Protein AF-0000000084733503 (afdb_homodimer)

Sequence (670 aa):
MTSIPESALARPVFLVAVDYAVGGRTVTNDELARTTKIPAASILALTGVRRRSYAPFEETEDLAFRATEHLLSRLPPDTGPPGMLLLATTTPASHIPATAMRLHRRLYPAGGGPPALDIGGSCAAFMTGLVAARSLVGSGAVDSLLLVNAEKKTRHLCPVHAPETALLFGDGASAAWICARPPAGRTVLRLSRLRIGADGGAAGLVTYGFDPESGRKILHMEGGGLFRKAVRTLSREIGRLMEEEGLSPEKTGALVLHQANRRIVSGISERLGFPREKVPLTLCDHGNTSSASLGITLGDFFAGEGRSLPRGPLLLGAAGGGITWGVGRLDPVETMTSIPESALARPVFLVAVDYAVGGRTVTNDELARTTKIPAASILALTGVRRRSYAPFEETEDLAFRATEHLLSRLPPDTGPPGMLLLATTTPASHIPATAMRLHRRLYPAGGGPPALDIGGSCAAFMTGLVAARSLVGSGAVDSLLLVNAEKKTRHLCPVHAPETALLFGDGASAAWICARPPAGRTVLRLSRLRIGADGGAAGLVTYGFDPESGRKILHMEGGGLFRKAVRTLSREIGRLMEEEGLSPEKTGALVLHQANRRIVSGISERLGFPREKVPLTLCDHGNTSSASLGITLGDFFAGEGRSLPRGPLLLGAAGGGITWGVGRLDPVET

Secondary structure (DSSP, 8-state):
-EE--GGG-SS--EEEEEEEEE-SEEEEHHHHHHHH---HHHHHHHH--SEEEE-TT--HHHHHHHHHHHHHHHS-TT----S-EEEE-SS-S-SSS-HHHHHHHHH-TTS----EEEE--GGGHHHHHHHHHHHHHHTTS-SEEEEEEEEEGGGG--TTT-HHHHTTB-EEEEEEEEESSPPTTSEEEEEEEEEEE--GGGGGGEEEEE-TTT--EEEEE-HHHHHHHHHHHHHHHHHHHHHHHT--GGG-SEEEE--S-HHHHHHHHHHHT--GGGS---HHHH-B-GGGHHHHHHHHHHHSTTPPPPSSPEEEEEE-GGG-EEEEEEEEEE-/-EE--GGG-SS--EEEEEEEEE-SEEEEHHHHHHHH---HHHHHHHH--SEEEE-SS--HHHHHHHHHHHHHHHS-TT----S-EEEE-SS-S-SSS-HHHHHHHHH-TTS-PPPEEEE--GGGHHHHHHHHHHHHHHTTS-SEEEEEEEEEGGGG--TTT-HHHHTTB-EEEEEEEEESSPPTTSEEEEEEEEEEEE-GGGGGGEEEEE-TTT--EEEEE-HHHHHHHHHHHHHHHHHHHHHHHT--STT-SEEEE--S-HHHHHHHHHHHT--GGGS---HHHH-B-GGGHHHHHHHHHHHSTT--PPSSPEEEEEEETTTEEEEEEEEEEE-

Nearest PDB structures (foldseek):
  6a9n-assembly1_B  TM=8.927E-01  e=6.054E-29  Cutibacterium acnes
  5bqs-assembly1_B  TM=8.539E-01  e=5.873E-28  Streptococcus pneumoniae P1031
  2aj9-assembly1_B  TM=8.546E-01  e=4.426E-27  Mycobacterium tuberculosis
  1mzj-assembly1_B  TM=8.541E-01  e=4.155E-27  Streptomyces sp. R1128
  5c1j-assembly1_A  TM=8.507E-01  e=1.220E-22  Corallococcus coralloides

Solvent-accessible surface area (backbone atoms only — not comparable to full-atom values): 31215 Å² total; per-residue (Å²): 108,35,62,30,59,68,80,33,38,63,43,64,31,28,44,62,48,37,17,49,31,61,26,83,42,80,45,44,35,64,63,47,18,71,66,50,70,45,53,37,69,55,47,30,73,69,33,46,31,54,26,19,13,36,42,91,87,53,55,32,44,51,33,34,45,50,1,39,51,56,34,59,71,70,47,64,86,80,61,71,80,49,36,29,36,40,26,28,57,74,41,62,93,41,62,36,31,34,51,26,30,57,34,43,22,69,77,23,68,89,36,60,57,41,23,45,26,35,38,36,32,43,30,11,16,52,45,47,48,48,51,50,47,42,20,33,29,9,13,41,35,24,60,26,32,35,43,32,20,22,24,36,50,66,74,26,51,37,43,78,88,27,40,83,48,43,72,36,49,9,15,18,6,11,19,33,42,33,26,48,74,71,67,76,78,37,72,29,30,34,64,56,41,49,34,42,30,32,33,32,74,46,23,78,37,23,32,62,47,63,37,88,86,81,62,44,58,27,47,47,67,42,61,71,63,43,44,54,50,46,28,52,50,49,40,50,54,45,48,50,50,24,61,78,66,73,50,47,56,87,65,36,27,31,47,45,44,36,37,71,34,45,62,43,51,49,49,26,32,57,74,65,59,43,58,70,93,36,40,72,80,52,25,37,63,30,16,19,16,45,29,8,25,41,40,34,46,50,10,50,37,64,60,32,85,88,43,61,74,56,73,48,35,33,38,39,36,24,58,17,46,15,37,21,29,20,35,34,35,32,34,69,40,82,64,107,32,63,31,57,68,80,32,38,64,44,64,30,28,44,61,48,38,18,49,31,62,26,83,43,80,45,43,36,64,62,47,18,72,67,51,71,47,54,38,69,56,47,29,73,70,32,46,30,55,26,20,13,36,43,93,88,54,54,32,46,52,34,35,44,52,1,40,52,55,34,59,71,71,46,63,86,81,60,70,81,48,36,28,37,39,25,27,56,71,40,61,92,41,62,36,30,33,50,27,29,56,32,41,23,70,76,23,68,90,40,82,47,43,22,47,26,36,39,35,33,44,29,11,15,52,44,48,47,48,51,50,46,42,19,33,31,10,13,42,37,24,62,26,33,34,43,32,18,22,24,35,48,66,74,25,50,36,44,79,88,28,39,82,46,43,73,38,50,9,15,19,6,10,18,33,42,32,28,48,76,71,67,77,78,39,74,30,29,34,64,56,41,50,35,42,31,31,31,30,72,47,24,80,36,23,31,63,48,61,38,87,86,79,63,44,58,27,46,45,70,42,62,71,63,44,45,53,50,46,29,52,51,49,36,50,53,45,48,51,50,26,62,78,66,73,49,48,54,87,65,36,28,31,48,48,42,36,36,73,34,46,60,43,51,47,49,25,32,56,75,65,58,43,58,70,92,37,42,74,79,53,26,38,62,30,15,20,16,45,28,8,25,42,40,36,48,51,10,48,33,64,58,32,84,90,40,60,71,55,72,49,34,34,38,38,38,24,57,18,46,17,36,24,31,21,35,33,36,33,34,66,40,80,64

Organism: NCBI:txid412449

InterPro domains:
  IPR013747 Beta-ketoacyl-[acyl-carrier-protein] synthase III, C-terminal [PF08541] (242-326)
  IPR013751 Beta-ketoacyl-[acyl-carrier-protein] synthase III, N-terminal [PF08545] (117-185)
  IPR016039 Thiolase-like [G3DSA:3.40.47.10] (14-334)
  IPR016039 Thiolase-like [SSF53901] (15-327)

Radius of gyration: 23.99 Å; Cα contacts (8 Å, |Δi|>4): 1865; chains: 2; bounding box: 51×74×66 Å

pLDDT: mean 92.72, std 11.06, range [28.12, 98.88]

Foldseek 3Di:
DDKDAQPVFQFWKWFFAKFKFFADDKDALVNLCVLLVQDSVNLCVWFVAGIAHAHPPDDQLRQQLVQVVVGVVPDDPPDDAWQEEEEEEPRFPDVVVPSQVVNVCVVCVVDDHHHTDYDYFWLAVLQVQLVVQCCCQRNVVTFKYKYKYWYRQVQAADSHPAVVVVSFEGTMMMIIIMGRDHDAQDKIKIFRIKDKDADQVCQPQWDWDADPPPRGIHIHGDPVVVLVLQLVVQLVVLVVVCVVVVHALVQAFAEQEQSRGPSSQCSSCVSRVHDPVRYFHPCHRHGRNRNRRSSNRVNCQRVPDPRHRGAHKYWYKYARRSGMIMIGIIGIDHD/DDKPAQVVFQFWKWFFAKFKFFADDKAALCNLCVLLVQHSVRLCVWFVAGIAHAHPPDFQLRQQLVQVVVGVVPDDPPDDAWQEEEEEEPRFPDVVVPSQVVNVCVVCVVDDHHHTDYDYFWLAVLQVQLVVQCCCQRNVVTFKYKYKYWYRQVQAADSHPAVVVVSFEGTMMMIIIMGRDHDAQDKIKIFRIKDKDADQVCQPQWDWDADPPPRGIHIHGDPVVVLVLLLVVQLVVLVVVCVVVVHALVQAFAEQEQSRGPSSQCSSCVSRVHDPVRYFHPCHGHGRNRNRRSSNRVNCQRPPDVHHRGAHKYWYKYARRSGMIMIGIIGIDHD

Structure (mmCIF, N/CA/C/O backbone):
data_AF-0000000084733503-model_v1
#
loop_
_entity.id
_entity.type
_entity.pdbx_description
1 polymer 3-oxoacyl-
#
loop_
_atom_site.group_PDB
_atom_site.id
_atom_site.type_symbol
_atom_site.label_atom_id
_atom_site.label_alt_id
_atom_site.label_comp_id
_atom_site.label_asym_id
_atom_site.label_entity_id
_atom_site.label_seq_id
_atom_site.pdbx_PDB_ins_code
_atom_site.Cartn_x
_atom_site.Cartn_y
_atom_site.Cartn_z
_atom_site.occupancy
_atom_site.B_iso_or_equiv
_atom_site.auth_seq_id
_atom_site.auth_comp_id
_atom_site.auth_asym_id
_atom_site.auth_atom_id
_atom_site.pdbx_PDB_model_num
ATOM 1 N N . MET A 1 1 ? -17.297 3.074 9.32 1 29.16 1 MET A N 1
ATOM 2 C CA . MET A 1 1 ? -16.047 3.564 9.875 1 29.16 1 MET A CA 1
ATOM 3 C C . MET A 1 1 ? -15.406 2.52 10.781 1 29.16 1 MET A C 1
ATOM 5 O O . MET A 1 1 ? -16.094 1.861 11.562 1 29.16 1 MET A O 1
ATOM 9 N N . THR A 1 2 ? -14.336 1.795 10.453 1 34.38 2 THR A N 1
ATOM 10 C CA . THR A 1 2 ? -13.781 0.729 11.281 1 34.38 2 THR A CA 1
ATOM 11 C C . THR A 1 2 ? -13.062 1.306 12.5 1 34.38 2 THR A C 1
ATOM 13 O O . THR A 1 2 ? -12.188 2.164 12.359 1 34.38 2 THR A O 1
ATOM 16 N N . SER A 1 3 ? -13.758 1.556 13.656 1 33.19 3 SER A N 1
ATOM 17 C CA . SER A 1 3 ? -13.023 1.892 14.867 1 33.19 3 SER A CA 1
ATOM 18 C C . SER A 1 3 ? -12.281 0.679 15.422 1 33.19 3 SER A C 1
ATOM 20 O O . SER A 1 3 ? -12.812 -0.43 15.438 1 33.19 3 SER A O 1
ATOM 22 N N . ILE A 1 4 ? -10.992 0.595 15.43 1 39.62 4 ILE A N 1
ATOM 23 C CA . ILE A 1 4 ? -10.242 -0.494 16.047 1 39.62 4 ILE A CA 1
ATOM 24 C C . ILE A 1 4 ? -10.375 -0.408 17.578 1 39.62 4 ILE A C 1
ATOM 26 O O . ILE A 1 4 ? -9.883 0.541 18.188 1 39.62 4 ILE A O 1
ATOM 30 N N . PRO A 1 5 ? -11.18 -1.172 18.25 1 37.16 5 PRO A N 1
ATOM 31 C CA . PRO A 1 5 ? -11.258 -1.074 19.703 1 37.16 5 PRO A CA 1
ATOM 32 C C . PRO A 1 5 ? -9.914 -1.321 20.391 1 37.16 5 PRO A C 1
ATOM 34 O O . PRO A 1 5 ? -9.062 -2.027 19.844 1 37.16 5 PRO A O 1
ATOM 37 N N . GLU A 1 6 ? -9.461 -0.6 21.453 1 40.84 6 GLU A N 1
ATOM 38 C CA . GLU A 1 6 ? -8.258 -0.718 22.281 1 40.84 6 GLU A CA 1
ATOM 39 C C . GLU A 1 6 ? -8.047 -2.156 22.734 1 40.84 6 GLU A C 1
ATOM 41 O O . GLU A 1 6 ? -6.91 -2.605 22.891 1 40.84 6 GLU A O 1
ATOM 46 N N . SER A 1 7 ? -9.102 -2.873 23.109 1 40.75 7 SER A N 1
ATOM 47 C CA . SER A 1 7 ? -9.031 -4.176 23.75 1 40.75 7 SER A CA 1
ATOM 48 C C . SER A 1 7 ? -8.445 -5.23 22.828 1 40.75 7 SER A C 1
ATOM 50 O O . SER A 1 7 ? -8.023 -6.301 23.281 1 40.75 7 SER A O 1
ATOM 52 N N . ALA A 1 8 ? -8.562 -5.008 21.656 1 47 8 ALA A N 1
ATOM 53 C CA . ALA A 1 8 ? -8.312 -6.164 20.797 1 47 8 ALA A CA 1
ATOM 54 C C . ALA A 1 8 ? -6.824 -6.312 20.5 1 47 8 ALA A C 1
ATOM 56 O O . ALA A 1 8 ? -6.426 -7.168 19.703 1 47 8 ALA A O 1
ATOM 57 N N . LEU A 1 9 ? -5.914 -5.336 20.969 1 58.5 9 LEU A N 1
ATOM 58 C CA . LEU A 1 9 ? -4.488 -5.441 20.703 1 58.5 9 LEU A CA 1
ATOM 59 C C . LEU A 1 9 ? -3.793 -6.297 21.75 1 58.5 9 LEU A C 1
ATOM 61 O O . LEU A 1 9 ? -4.055 -6.148 22.953 1 58.5 9 LEU A O 1
ATOM 65 N N . ALA A 1 10 ? -3.08 -7.16 21.25 1 66.81 10 ALA A N 1
ATOM 66 C CA . ALA A 1 10 ? -2.316 -8.031 22.125 1 66.81 10 ALA A CA 1
ATOM 67 C C . ALA A 1 10 ? -1.305 -7.23 22.953 1 66.81 10 ALA A C 1
ATOM 69 O O . ALA A 1 10 ? -0.96 -7.613 24.062 1 66.81 10 ALA A O 1
ATOM 70 N N . ARG A 1 11 ? -0.791 -6.129 22.406 1 86.25 11 ARG A N 1
ATOM 71 C CA . ARG A 1 11 ? 0.188 -5.301 23.109 1 86.25 11 ARG A CA 1
ATOM 72 C C . ARG A 1 11 ? 0.056 -3.838 22.703 1 86.25 11 ARG A C 1
ATOM 74 O O . ARG A 1 11 ? -0.444 -3.529 21.625 1 86.25 11 ARG A O 1
ATOM 81 N N . PRO A 1 12 ? 0.553 -2.926 23.531 1 92.75 12 PRO A N 1
ATOM 82 C CA . PRO A 1 12 ? 0.535 -1.501 23.203 1 92.75 12 PRO A CA 1
ATOM 83 C C . PRO A 1 12 ? 1.514 -1.146 22.078 1 92.75 12 PRO A C 1
ATOM 85 O O . PRO A 1 12 ? 2.479 -1.879 21.844 1 92.75 12 PRO A O 1
ATOM 88 N N . VAL A 1 13 ? 1.229 -0.09 21.359 1 96.69 13 VAL A N 1
ATOM 89 C CA . VAL A 1 13 ? 2.055 0.366 20.25 1 96.69 13 VAL A CA 1
ATOM 90 C C . VAL A 1 13 ? 2.416 1.837 20.438 1 96.69 13 VAL A C 1
ATOM 92 O O . VAL A 1 13 ? 1.561 2.65 20.797 1 96.69 13 VAL A O 1
ATOM 95 N N . PHE A 1 14 ? 3.67 2.156 20.188 1 96.75 14 PHE A N 1
ATOM 96 C CA . PHE A 1 14 ? 4.164 3.492 20.5 1 96.75 14 PHE A CA 1
ATOM 97 C C . PHE A 1 14 ? 4.844 4.113 19.281 1 96.75 14 PHE A C 1
ATOM 99 O O . PHE A 1 14 ? 5.574 3.438 18.562 1 96.75 14 PHE A O 1
ATOM 106 N N . LEU A 1 15 ? 4.488 5.328 19.031 1 96.75 15 LEU A N 1
ATOM 107 C CA . LEU A 1 15 ? 5.309 6.184 18.188 1 96.75 15 LEU A CA 1
ATOM 108 C C . LEU A 1 15 ? 6.438 6.824 18.984 1 96.75 15 LEU A C 1
ATOM 110 O O . LEU A 1 15 ? 6.195 7.703 19.812 1 96.75 15 LEU A O 1
ATOM 114 N N . VAL A 1 16 ? 7.641 6.492 18.688 1 94.62 16 VAL A N 1
ATOM 115 C CA . VAL A 1 16 ? 8.781 6.812 19.547 1 94.62 16 VAL A CA 1
ATOM 116 C C . VAL A 1 16 ? 9.453 8.086 19.047 1 94.62 16 VAL A C 1
ATOM 118 O O . VAL A 1 16 ? 9.938 8.891 19.844 1 94.62 16 VAL A O 1
ATOM 121 N N . ALA A 1 17 ? 9.5 8.227 17.766 1 93.88 17 ALA A N 1
ATOM 122 C CA . ALA A 1 17 ? 10.164 9.375 17.156 1 93.88 17 ALA A CA 1
ATOM 123 C C . ALA A 1 17 ? 9.617 9.633 15.75 1 93.88 17 ALA A C 1
ATOM 125 O O . ALA A 1 17 ? 9.195 8.703 15.062 1 93.88 17 ALA A O 1
ATOM 126 N N . VAL A 1 18 ? 9.617 10.883 15.391 1 96.19 18 VAL A N 1
ATOM 127 C CA . VAL A 1 18 ? 9.281 11.312 14.039 1 96.19 18 VAL A CA 1
ATOM 128 C C . VAL A 1 18 ? 10.25 12.398 13.586 1 96.19 18 VAL A C 1
ATOM 130 O O . VAL A 1 18 ? 10.625 13.273 14.367 1 96.19 18 VAL A O 1
ATOM 133 N N . ASP A 1 19 ? 10.727 12.242 12.398 1 96.5 19 ASP A N 1
ATOM 134 C CA . ASP A 1 19 ? 11.547 13.273 11.766 1 96.5 19 ASP A CA 1
ATOM 135 C C . ASP A 1 19 ? 11.141 13.484 10.312 1 96.5 19 ASP A C 1
ATOM 137 O O . ASP A 1 19 ? 10.211 12.844 9.82 1 96.5 19 ASP A O 1
ATOM 141 N N . TYR A 1 20 ? 11.797 14.484 9.664 1 97.25 20 TYR A N 1
ATOM 142 C CA . TYR A 1 20 ? 11.344 14.812 8.32 1 97.25 20 TYR A CA 1
ATOM 143 C C . TYR A 1 20 ? 12.453 15.469 7.512 1 97.25 20 TYR A C 1
ATOM 145 O O . TYR A 1 20 ? 13.523 15.773 8.047 1 97.25 20 TYR A O 1
ATOM 153 N N . ALA A 1 21 ? 12.266 15.539 6.238 1 97.81 21 ALA A N 1
ATOM 154 C CA . ALA A 1 21 ? 13.07 16.281 5.266 1 97.81 21 ALA A CA 1
ATOM 155 C C . ALA A 1 21 ? 12.18 16.953 4.223 1 97.81 21 ALA A C 1
ATOM 157 O O . ALA A 1 21 ? 11.125 16.422 3.861 1 97.81 21 ALA A O 1
ATOM 158 N N . VAL A 1 22 ? 12.602 18.094 3.824 1 98.06 22 VAL A N 1
ATOM 159 C CA . VAL A 1 22 ? 11.852 18.812 2.799 1 98.06 22 VAL A CA 1
ATOM 160 C C . VAL A 1 22 ? 12.773 19.156 1.629 1 98.06 22 VAL A C 1
ATOM 162 O O . VAL A 1 22 ? 13.992 19 1.725 1 98.06 22 VAL A O 1
ATOM 165 N N . GLY A 1 23 ? 12.141 19.547 0.516 1 98.25 23 GLY A N 1
ATOM 166 C CA . GLY A 1 23 ? 12.93 19.984 -0.619 1 98.25 23 GLY A CA 1
ATOM 167 C C . GLY A 1 23 ? 13.867 21.125 -0.283 1 98.25 23 GLY A C 1
ATOM 168 O O . GLY A 1 23 ? 13.539 21.984 0.55 1 98.25 23 GLY A O 1
ATOM 169 N N . GLY A 1 24 ? 14.914 21.172 -0.988 1 97.06 24 GLY A N 1
ATOM 170 C CA . GLY A 1 24 ? 15.961 22.125 -0.639 1 97.06 24 GLY A CA 1
ATOM 171 C C . GLY A 1 24 ? 15.75 23.484 -1.263 1 97.06 24 GLY A C 1
ATOM 172 O O . GLY A 1 24 ? 16.344 24.484 -0.828 1 97.06 24 GLY A O 1
ATOM 173 N N . ARG A 1 25 ? 14.953 23.656 -2.209 1 98.19 25 ARG A N 1
ATOM 174 C CA . ARG A 1 25 ? 14.727 24.938 -2.861 1 98.19 25 ARG A CA 1
ATOM 175 C C . ARG A 1 25 ? 13.484 25.625 -2.301 1 98.19 25 ARG A C 1
ATOM 177 O O . ARG A 1 25 ? 12.391 25.062 -2.328 1 98.19 25 ARG A O 1
ATOM 184 N N . THR A 1 26 ? 13.672 26.812 -1.846 1 98.06 26 THR A N 1
ATOM 185 C CA . THR A 1 26 ? 12.555 27.625 -1.373 1 98.06 26 THR A CA 1
ATOM 186 C C . THR A 1 26 ? 11.914 28.391 -2.525 1 98.06 26 THR A C 1
ATOM 188 O O . THR A 1 26 ? 12.609 29.094 -3.268 1 98.06 26 THR A O 1
ATOM 191 N N . VAL A 1 27 ? 10.641 28.234 -2.719 1 98 27 VAL A N 1
ATOM 192 C CA . VAL A 1 27 ? 9.883 28.969 -3.729 1 98 27 VAL A CA 1
ATOM 193 C C . VAL A 1 27 ? 8.898 29.922 -3.047 1 98 27 VAL A C 1
ATOM 195 O O . VAL A 1 27 ? 8.031 29.484 -2.289 1 98 27 VAL A O 1
ATOM 198 N N . THR A 1 28 ? 8.992 31.172 -3.354 1 97.69 28 THR A N 1
ATOM 199 C CA . THR A 1 28 ? 8.164 32.188 -2.709 1 97.69 28 THR A CA 1
ATOM 200 C C . THR A 1 28 ? 6.895 32.438 -3.514 1 97.69 28 THR A C 1
ATOM 202 O O . THR A 1 28 ? 6.789 32 -4.668 1 97.69 28 THR A O 1
ATOM 205 N N . ASN A 1 29 ? 5.953 33.125 -2.869 1 98.06 29 ASN A N 1
ATOM 206 C CA . ASN A 1 29 ? 4.738 33.5 -3.576 1 98.06 29 ASN A CA 1
ATOM 207 C C . ASN A 1 29 ? 5.035 34.469 -4.715 1 98.06 29 ASN A C 1
ATOM 209 O O . ASN A 1 29 ? 4.363 34.438 -5.746 1 98.06 29 ASN A O 1
ATOM 213 N N . ASP A 1 30 ? 6.012 35.281 -4.535 1 97.69 30 ASP A N 1
ATOM 214 C CA . ASP A 1 30 ? 6.391 36.219 -5.586 1 97.69 30 ASP A CA 1
ATOM 215 C C . ASP A 1 30 ? 6.852 35.5 -6.844 1 97.69 30 ASP A C 1
ATOM 217 O O . ASP A 1 30 ? 6.535 35.906 -7.961 1 97.69 30 ASP A O 1
ATOM 221 N N . GLU A 1 31 ? 7.609 34.5 -6.609 1 96.62 31 GLU A N 1
ATOM 222 C CA . GLU A 1 31 ? 8.062 33.719 -7.746 1 96.62 31 GLU A CA 1
ATOM 223 C C . GLU A 1 31 ? 6.883 33.062 -8.477 1 96.62 31 GLU A C 1
ATOM 225 O O . GLU A 1 31 ? 6.82 33.094 -9.711 1 96.62 31 GLU A O 1
ATOM 230 N N . LEU A 1 32 ? 5.949 32.5 -7.773 1 96.38 32 LEU A N 1
ATOM 231 C CA . LEU A 1 32 ? 4.797 31.844 -8.391 1 96.38 32 LEU A CA 1
ATOM 232 C C . LEU A 1 32 ? 3.896 32.875 -9.078 1 96.38 32 LEU A C 1
ATOM 234 O O . LEU A 1 32 ? 3.266 32.562 -10.094 1 96.38 32 LEU A O 1
ATOM 238 N N . ALA A 1 33 ? 3.791 34.031 -8.5 1 97 33 ALA A N 1
ATOM 239 C CA . ALA A 1 33 ? 2.947 35.062 -9.055 1 97 33 ALA A CA 1
ATOM 240 C C . ALA A 1 33 ? 3.352 35.406 -10.484 1 97 33 ALA A C 1
ATOM 242 O O . ALA A 1 33 ? 2.5 35.719 -11.32 1 97 33 ALA A O 1
ATOM 243 N N . ARG A 1 34 ? 4.598 35.312 -10.773 1 95.31 34 ARG A N 1
ATOM 244 C CA . ARG A 1 34 ? 5.102 35.656 -12.102 1 95.31 34 ARG A CA 1
ATOM 245 C C . ARG A 1 34 ? 4.594 34.656 -13.141 1 95.31 34 ARG A C 1
ATOM 247 O O . ARG A 1 34 ? 4.25 35.031 -14.258 1 95.31 34 ARG A O 1
ATOM 254 N N . THR A 1 35 ? 4.438 33.5 -12.742 1 92.12 35 THR A N 1
ATOM 255 C CA . THR A 1 35 ? 4.078 32.438 -13.68 1 92.12 35 THR A CA 1
ATOM 256 C C . THR A 1 35 ? 2.564 32.219 -13.719 1 92.12 35 THR A C 1
ATOM 258 O O . THR A 1 35 ? 1.987 32 -14.781 1 92.12 35 THR A O 1
ATOM 261 N N . THR A 1 36 ? 1.906 32.281 -12.617 1 95 36 THR A N 1
ATOM 262 C CA . THR A 1 36 ? 0.48 32 -12.531 1 95 36 THR A CA 1
ATOM 263 C C . THR A 1 36 ? -0.346 33.25 -12.82 1 95 36 THR A C 1
ATOM 265 O O . THR A 1 36 ? -1.549 33.156 -13.07 1 95 36 THR A O 1
ATOM 268 N N . LYS A 1 37 ? 0.18 34.406 -12.68 1 94.81 37 LYS A N 1
ATOM 269 C CA . LYS A 1 37 ? -0.475 35.719 -12.82 1 94.81 37 LYS A CA 1
ATOM 270 C C . LYS A 1 37 ? -1.473 35.938 -11.688 1 94.81 37 LYS A C 1
ATOM 272 O O . LYS A 1 37 ? -2.381 36.781 -11.812 1 94.81 37 LYS A O 1
ATOM 277 N N . ILE A 1 38 ? -1.324 35.188 -10.633 1 96.75 38 ILE A N 1
ATOM 278 C CA . ILE A 1 38 ? -2.068 35.406 -9.398 1 96.75 38 ILE A CA 1
ATOM 279 C C . ILE A 1 38 ? -1.194 36.156 -8.398 1 96.75 38 ILE A C 1
ATOM 281 O O . ILE A 1 38 ? -0.101 35.688 -8.055 1 96.75 38 ILE A O 1
ATOM 285 N N . PRO A 1 39 ? -1.666 37.281 -7.938 1 97.62 39 PRO A N 1
ATOM 286 C CA . PRO A 1 39 ? -0.832 38.094 -7.043 1 97.62 39 PRO A CA 1
ATOM 287 C C . PRO A 1 39 ? -0.412 37.344 -5.785 1 97.62 39 PRO A C 1
ATOM 289 O O . PRO A 1 39 ? -1.201 36.562 -5.227 1 97.62 39 PRO A O 1
ATOM 292 N N . ALA A 1 40 ? 0.809 37.688 -5.332 1 97.5 40 ALA A N 1
ATOM 293 C CA . ALA A 1 40 ? 1.384 37.031 -4.164 1 97.5 40 ALA A CA 1
ATOM 294 C C . ALA A 1 40 ? 0.456 37.125 -2.957 1 97.5 40 ALA A C 1
ATOM 296 O O . ALA A 1 40 ? 0.286 36.188 -2.203 1 97.5 40 ALA A O 1
ATOM 297 N N . ALA A 1 41 ? -0.095 38.25 -2.771 1 97.62 41 ALA A N 1
ATOM 298 C CA . ALA A 1 41 ? -1.001 38.469 -1.647 1 97.62 41 ALA A CA 1
ATOM 299 C C . ALA A 1 41 ? -2.23 37.594 -1.746 1 97.62 41 ALA A C 1
ATOM 301 O O . ALA A 1 41 ? -2.744 37.125 -0.729 1 97.62 41 ALA A O 1
ATOM 302 N N . SER A 1 42 ? -2.717 37.375 -2.934 1 97.62 42 SER A N 1
ATOM 303 C CA . SER A 1 42 ? -3.863 36.531 -3.168 1 97.62 42 SER A CA 1
ATOM 304 C C . SER A 1 42 ? -3.514 35.062 -2.883 1 97.62 42 SER A C 1
ATOM 306 O O . SER A 1 42 ? -4.336 34.312 -2.348 1 97.62 42 SER A O 1
ATOM 308 N N . ILE A 1 43 ? -2.334 34.688 -3.248 1 97.75 43 ILE A N 1
ATOM 309 C CA . ILE A 1 43 ? -1.874 33.312 -2.979 1 97.75 43 ILE A CA 1
ATOM 310 C C . ILE A 1 43 ? -1.884 33.062 -1.473 1 97.75 43 ILE A C 1
ATOM 312 O O . ILE A 1 43 ? -2.406 32.031 -1.016 1 97.75 43 ILE A O 1
ATOM 316 N N . LEU A 1 44 ? -1.327 34 -0.742 1 98 44 LEU A N 1
ATOM 317 C CA . LEU A 1 44 ? -1.281 33.875 0.711 1 98 44 LEU A CA 1
ATOM 318 C C . LEU A 1 44 ? -2.688 33.781 1.294 1 98 44 LEU A C 1
ATOM 320 O O . LEU A 1 44 ? -2.953 32.969 2.17 1 98 44 LEU A O 1
ATOM 324 N N . ALA A 1 45 ? -3.541 34.594 0.869 1 96.94 45 ALA A N 1
ATOM 325 C CA . ALA A 1 45 ? -4.906 34.656 1.388 1 96.94 45 ALA A CA 1
ATOM 326 C C . ALA A 1 45 ? -5.664 33.375 1.073 1 96.94 45 ALA A C 1
ATOM 328 O O . ALA A 1 45 ? -6.457 32.875 1.888 1 96.94 45 ALA A O 1
ATOM 329 N N . LEU A 1 46 ? -5.391 32.781 -0.051 1 95.81 46 LEU A N 1
ATOM 330 C CA . LEU A 1 46 ? -6.141 31.641 -0.544 1 95.81 46 LEU A CA 1
ATOM 331 C C . LEU A 1 46 ? -5.625 30.344 0.081 1 95.81 46 LEU A C 1
ATOM 333 O O . LEU A 1 46 ? -6.387 29.391 0.255 1 95.81 46 LEU A O 1
ATOM 337 N N .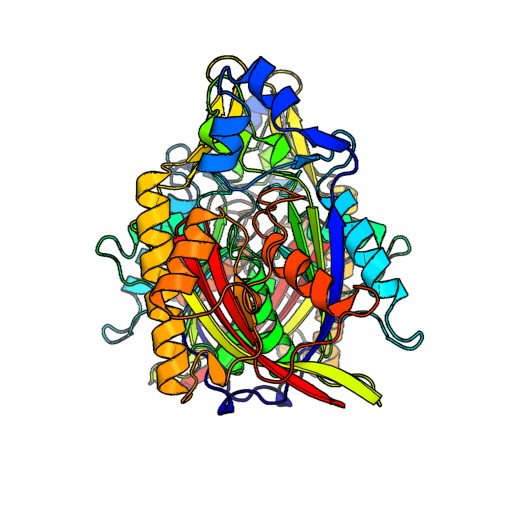 THR A 1 47 ? -4.367 30.312 0.386 1 97.5 47 THR A N 1
ATOM 338 C CA . THR A 1 47 ? -3.768 29.031 0.716 1 97.5 47 THR A CA 1
ATOM 339 C C . THR A 1 47 ? -3.17 29.047 2.121 1 97.5 47 THR A C 1
ATOM 341 O O . THR A 1 47 ? -3.006 28 2.748 1 97.5 47 THR A O 1
ATOM 344 N N . GLY A 1 48 ? -2.775 30.203 2.561 1 97.88 48 GLY A N 1
ATOM 345 C CA . GLY A 1 48 ? -2.008 30.328 3.789 1 97.88 48 GLY A CA 1
ATOM 346 C C . GLY A 1 48 ? -0.531 30.031 3.605 1 97.88 48 GLY A C 1
ATOM 347 O O . GLY A 1 48 ? 0.243 30.094 4.562 1 97.88 48 GLY A O 1
ATOM 348 N N . VAL A 1 49 ? -0.073 29.75 2.357 1 98.38 49 VAL A N 1
ATOM 349 C CA . VAL A 1 49 ? 1.313 29.391 2.08 1 98.38 49 VAL A CA 1
ATOM 350 C C . VAL A 1 49 ? 2.129 30.656 1.792 1 98.38 49 VAL A C 1
ATOM 352 O O . VAL A 1 49 ? 1.773 31.438 0.915 1 98.38 49 VAL A O 1
ATOM 355 N N . ARG A 1 50 ? 3.17 30.828 2.533 1 97.62 50 ARG A N 1
ATOM 356 C CA . ARG A 1 50 ? 4.086 31.953 2.32 1 97.62 50 ARG A CA 1
ATOM 357 C C . ARG A 1 50 ? 5.215 31.562 1.374 1 97.62 50 ARG A C 1
ATOM 359 O O . ARG A 1 50 ? 5.641 32.375 0.542 1 97.62 50 ARG A O 1
ATOM 366 N N . ARG A 1 51 ? 5.738 30.453 1.601 1 97.88 51 ARG A N 1
ATOM 367 C CA . ARG A 1 51 ? 6.758 29.797 0.778 1 97.88 51 ARG A CA 1
ATOM 368 C C . ARG A 1 51 ? 6.602 28.281 0.802 1 97.88 51 ARG A C 1
ATOM 370 O O . ARG A 1 51 ? 5.875 27.75 1.64 1 97.88 51 ARG A O 1
ATOM 377 N N . ARG A 1 52 ? 7.215 27.641 -0.171 1 98 52 ARG A N 1
ATOM 378 C CA . ARG A 1 52 ? 7.121 26.188 -0.212 1 98 52 ARG A CA 1
ATOM 379 C C . ARG A 1 52 ? 8.469 25.562 -0.559 1 98 52 ARG A C 1
ATOM 381 O O . ARG A 1 52 ? 9.352 26.234 -1.094 1 98 52 ARG A O 1
ATOM 388 N N . SER A 1 53 ? 8.656 24.297 -0.22 1 98.44 53 SER A N 1
ATOM 389 C CA . SER A 1 53 ? 9.891 23.547 -0.443 1 98.44 53 SER A CA 1
ATOM 390 C C . SER A 1 53 ? 9.797 22.688 -1.695 1 98.44 53 SER A C 1
ATOM 392 O O . SER A 1 53 ? 8.922 21.828 -1.795 1 98.44 53 SER A O 1
ATOM 394 N N . TYR A 1 54 ? 10.711 22.891 -2.613 1 98.56 54 TYR A N 1
ATOM 395 C CA . TYR A 1 54 ? 10.773 22.109 -3.84 1 98.56 54 TYR A CA 1
ATOM 396 C C . TYR A 1 54 ? 12.023 21.234 -3.865 1 98.56 54 TYR A C 1
ATOM 398 O O . TYR A 1 54 ? 13.047 21.594 -3.277 1 98.56 54 TYR A O 1
ATOM 406 N N . ALA A 1 55 ? 11.891 20.062 -4.453 1 98.19 55 ALA A N 1
ATOM 407 C CA . ALA A 1 55 ? 13.008 19.141 -4.664 1 98.19 55 ALA A CA 1
ATOM 408 C C . ALA A 1 55 ? 13.281 18.953 -6.152 1 98.19 55 ALA A C 1
ATOM 410 O O . ALA A 1 55 ? 13.07 17.859 -6.688 1 98.19 55 ALA A O 1
ATOM 411 N N . PRO A 1 56 ? 13.891 19.969 -6.762 1 96.88 56 PRO A N 1
ATOM 412 C CA . PRO A 1 56 ? 14.039 19.875 -8.219 1 96.88 56 PRO A CA 1
ATOM 413 C C . PRO A 1 56 ? 14.984 18.766 -8.648 1 96.88 56 PRO A C 1
ATOM 415 O O . PRO A 1 56 ? 14.844 18.219 -9.75 1 96.88 56 PRO A O 1
ATOM 418 N N . PHE A 1 57 ? 15.922 18.375 -7.77 1 95.38 57 PHE A N 1
ATOM 419 C CA . PHE A 1 57 ? 16.953 17.438 -8.211 1 95.38 57 PHE A CA 1
ATOM 420 C C . PHE A 1 57 ? 16.781 16.078 -7.52 1 95.38 57 PHE A C 1
ATOM 422 O O . PHE A 1 57 ? 17.5 15.125 -7.848 1 95.38 57 PHE A O 1
ATOM 429 N N . GLU A 1 58 ? 15.922 15.961 -6.586 1 96.25 58 GLU A N 1
ATOM 430 C CA . GLU A 1 58 ? 15.727 14.742 -5.809 1 96.25 58 GLU A CA 1
ATOM 431 C C . GLU A 1 58 ? 14.5 13.977 -6.289 1 96.25 58 GLU A C 1
ATOM 433 O O . GLU A 1 58 ? 13.531 14.57 -6.766 1 96.25 58 GLU A O 1
ATOM 438 N N . GLU A 1 59 ? 14.609 12.672 -6.297 1 96.62 59 GLU A N 1
ATOM 439 C CA . GLU A 1 59 ? 13.422 11.836 -6.453 1 96.62 59 GLU A CA 1
ATOM 440 C C . GLU A 1 59 ? 12.719 11.625 -5.117 1 96.62 59 GLU A C 1
ATOM 442 O O . GLU A 1 59 ? 13.242 11.992 -4.066 1 96.62 59 GLU A O 1
ATOM 447 N N . THR A 1 60 ? 11.531 11.086 -5.184 1 98.31 60 THR A N 1
ATOM 448 C CA . THR A 1 60 ? 10.727 10.844 -3.99 1 98.31 60 THR A CA 1
ATOM 449 C C . THR A 1 60 ? 11.508 10.016 -2.973 1 98.31 60 THR A C 1
ATOM 451 O O . THR A 1 60 ? 11.492 10.32 -1.777 1 98.31 60 THR A O 1
ATOM 454 N N . GLU A 1 61 ? 12.234 8.961 -3.42 1 97.56 61 GLU A N 1
ATOM 455 C CA . GLU A 1 61 ? 12.953 8.078 -2.514 1 97.56 61 GLU A CA 1
ATOM 456 C C . GLU A 1 61 ? 14.148 8.781 -1.886 1 97.56 61 GLU A C 1
ATOM 458 O O . GLU A 1 61 ? 14.633 8.375 -0.827 1 97.56 61 GLU A O 1
ATOM 463 N N . ASP A 1 62 ? 14.664 9.883 -2.568 1 98.19 62 ASP A N 1
ATOM 464 C CA . ASP A 1 62 ? 15.75 10.664 -1.976 1 98.19 62 ASP A CA 1
ATOM 465 C C . ASP A 1 62 ? 15.266 11.406 -0.727 1 98.19 62 ASP A C 1
ATOM 467 O O . ASP A 1 62 ? 15.977 11.453 0.281 1 98.19 62 ASP A O 1
ATOM 471 N N . LEU A 1 63 ? 14.094 11.984 -0.831 1 98.75 63 LEU A N 1
ATOM 472 C CA . LEU A 1 63 ? 13.508 12.664 0.322 1 98.75 63 LEU A CA 1
ATOM 473 C C . LEU A 1 63 ? 13.219 11.672 1.444 1 98.75 63 LEU A C 1
ATOM 475 O O . LEU A 1 63 ? 13.477 11.961 2.613 1 98.75 63 LEU A O 1
ATOM 479 N N . ALA A 1 64 ? 12.664 10.531 1.043 1 98.88 64 ALA A N 1
ATOM 480 C CA . ALA A 1 64 ? 12.406 9.469 2.008 1 98.88 64 ALA A CA 1
ATOM 481 C C . ALA A 1 64 ? 13.68 9.062 2.74 1 98.88 64 ALA A C 1
ATOM 483 O O . ALA A 1 64 ? 13.68 8.883 3.959 1 98.88 64 ALA A O 1
ATOM 484 N N . PHE A 1 65 ? 14.766 8.898 2.02 1 98.69 65 PHE A N 1
ATOM 485 C CA . PHE A 1 65 ? 16.047 8.477 2.576 1 98.69 65 PHE A CA 1
ATOM 486 C C . PHE A 1 65 ? 16.562 9.508 3.572 1 98.69 65 PHE A C 1
ATOM 488 O O . PHE A 1 65 ? 17 9.148 4.672 1 98.69 65 PHE A O 1
ATOM 495 N N . ARG A 1 66 ? 16.516 10.766 3.203 1 98.56 66 ARG A N 1
ATOM 496 C CA . ARG A 1 66 ? 17 11.828 4.078 1 98.56 66 ARG A CA 1
ATOM 497 C C . ARG A 1 66 ? 16.203 11.875 5.379 1 98.56 66 ARG A C 1
ATOM 499 O O . ARG A 1 66 ? 16.781 11.992 6.461 1 98.56 66 ARG A O 1
ATOM 506 N N . ALA A 1 67 ? 14.844 11.828 5.258 1 98.44 67 ALA A N 1
ATOM 507 C CA . ALA A 1 67 ? 14.008 11.828 6.453 1 98.44 67 ALA A CA 1
ATOM 508 C C . ALA A 1 67 ? 14.328 10.641 7.352 1 98.44 67 ALA A C 1
ATOM 510 O O . ALA A 1 67 ? 14.383 10.773 8.578 1 98.44 67 ALA A O 1
ATOM 511 N N . THR A 1 68 ? 14.523 9.477 6.746 1 98.56 68 THR A N 1
ATOM 512 C CA . THR A 1 68 ? 14.812 8.25 7.484 1 98.56 68 THR A CA 1
ATOM 513 C C . THR A 1 68 ? 16.172 8.336 8.164 1 98.56 68 THR A C 1
ATOM 515 O O . THR A 1 68 ? 16.312 7.93 9.32 1 98.56 68 THR A O 1
ATOM 518 N N . GLU A 1 69 ? 17.125 8.844 7.438 1 97.31 69 GLU A N 1
ATOM 519 C CA . GLU A 1 69 ? 18.453 9 8.016 1 97.31 69 GLU A CA 1
ATOM 520 C C . GLU A 1 69 ? 18.422 9.922 9.242 1 97.31 69 GLU A C 1
ATOM 522 O O . GLU A 1 69 ? 19.047 9.625 10.266 1 97.31 69 GLU A O 1
ATOM 527 N N . HIS A 1 70 ? 17.719 11.047 9.078 1 96.19 70 HIS A N 1
ATOM 528 C CA . HIS A 1 70 ? 17.578 11.969 10.203 1 96.19 70 HIS A CA 1
ATOM 529 C C . HIS A 1 70 ? 16.953 11.273 11.406 1 96.19 70 HIS A C 1
ATOM 531 O O . HIS A 1 70 ? 17.422 11.43 12.531 1 96.19 70 HIS A O 1
ATOM 537 N N . LEU A 1 71 ? 15.898 10.523 11.18 1 96.69 71 LEU A N 1
ATOM 538 C CA . LEU A 1 71 ? 15.203 9.812 12.242 1 96.69 71 LEU A CA 1
ATOM 539 C C . LEU A 1 71 ? 16.141 8.828 12.938 1 96.69 71 LEU A C 1
ATOM 541 O O . LEU A 1 71 ? 16.203 8.797 14.172 1 96.69 71 LEU A O 1
ATOM 545 N N . LEU A 1 72 ? 16.781 7.992 12.141 1 95.06 72 LEU A N 1
ATOM 546 C CA . LEU A 1 72 ? 17.625 6.93 12.68 1 95.06 72 LEU A CA 1
ATOM 547 C C . LEU A 1 72 ? 18.766 7.512 13.492 1 95.06 72 LEU A C 1
ATOM 549 O O . LEU A 1 72 ? 19.203 6.914 14.484 1 95.06 72 LEU A O 1
ATOM 553 N N . SER A 1 73 ? 19.266 8.648 13.109 1 93.19 73 SER A N 1
ATOM 554 C CA . SER A 1 73 ? 20.375 9.289 13.812 1 93.19 73 SER A CA 1
ATOM 555 C C . SER A 1 73 ? 19.953 9.75 15.203 1 93.19 73 SER A C 1
ATOM 557 O O . SER A 1 73 ? 20.797 9.977 16.078 1 93.19 73 SER A O 1
ATOM 559 N N . ARG A 1 74 ? 18.672 9.82 15.5 1 88.31 74 ARG A N 1
ATOM 560 C CA . ARG A 1 74 ? 18.172 10.32 16.781 1 88.31 74 ARG A CA 1
ATOM 561 C C . ARG A 1 74 ? 17.734 9.18 17.688 1 88.31 74 ARG A C 1
ATOM 563 O O . ARG A 1 74 ? 17.469 9.391 18.875 1 88.31 74 ARG A O 1
ATOM 570 N N . LEU A 1 75 ? 17.625 8.047 17.125 1 91.94 75 LEU A N 1
ATOM 571 C CA . LEU A 1 75 ? 17.234 6.887 17.922 1 91.94 75 LEU A CA 1
ATOM 572 C C . LEU A 1 75 ? 18.422 6.383 18.734 1 91.94 75 LEU A C 1
ATOM 574 O O . LEU A 1 75 ? 19.578 6.609 18.375 1 91.94 75 LEU A O 1
ATOM 578 N N . PRO A 1 76 ? 18.125 5.68 19.875 1 90.88 76 PRO A N 1
ATOM 579 C CA . PRO A 1 76 ? 19.219 5.078 20.625 1 90.88 76 PRO A CA 1
ATOM 580 C C . PRO A 1 76 ? 20.109 4.172 19.766 1 90.88 76 PRO A C 1
ATOM 582 O O . PRO A 1 76 ? 19.594 3.447 18.906 1 90.88 76 PRO A O 1
ATOM 585 N N . PRO A 1 77 ? 21.344 4.137 20.047 1 88.5 77 PRO A N 1
ATOM 586 C CA . PRO A 1 77 ? 22.281 3.367 19.234 1 88.5 77 PRO A CA 1
ATOM 587 C C . PRO A 1 77 ? 21.969 1.873 19.219 1 88.5 77 PRO A C 1
ATOM 589 O O . PRO A 1 77 ? 22.328 1.168 18.281 1 88.5 77 PRO A O 1
ATOM 592 N N . ASP A 1 78 ? 21.328 1.417 20.188 1 88.88 78 ASP A N 1
ATOM 593 C CA . ASP A 1 78 ? 21.078 -0.018 20.281 1 88.88 78 ASP A CA 1
ATOM 594 C C . ASP A 1 78 ? 19.75 -0.383 19.641 1 88.88 78 ASP A C 1
ATOM 596 O O . ASP A 1 78 ? 19.297 -1.531 19.719 1 88.88 78 ASP A O 1
ATOM 600 N N . THR A 1 79 ? 19.203 0.672 19.062 1 91.12 79 THR A N 1
ATOM 601 C CA . THR A 1 79 ? 17.969 0.378 18.359 1 91.12 79 THR A CA 1
ATOM 602 C C . THR A 1 79 ? 18.219 -0.566 17.188 1 91.12 79 THR A C 1
ATOM 604 O O . THR A 1 79 ? 19.062 -0.294 16.344 1 91.12 79 THR A O 1
ATOM 607 N N . GLY A 1 80 ? 17.703 -1.75 17.156 1 88.94 80 GLY A N 1
ATOM 608 C CA . GLY A 1 80 ? 17.828 -2.709 16.078 1 88.94 80 GLY A CA 1
ATOM 609 C C . GLY A 1 80 ? 17.109 -2.283 14.812 1 88.94 80 GLY A C 1
ATOM 610 O O . GLY A 1 80 ? 16.5 -1.215 14.773 1 88.94 80 GLY A O 1
ATOM 611 N N . PRO A 1 81 ? 17.234 -3.049 13.766 1 91.19 81 PRO A N 1
ATOM 612 C CA . PRO A 1 81 ? 16.516 -2.764 12.523 1 91.19 81 PRO A CA 1
ATOM 613 C C . PRO A 1 81 ? 15 -2.875 12.688 1 91.19 81 PRO A C 1
ATOM 615 O O . PRO A 1 81 ? 14.523 -3.598 13.562 1 91.19 81 PRO A O 1
ATOM 618 N N . PRO A 1 82 ? 14.328 -2.105 11.875 1 96.5 82 PRO A N 1
ATOM 619 C CA . PRO A 1 82 ? 12.883 -2.307 11.922 1 96.5 82 PRO A CA 1
ATOM 620 C C . PRO A 1 82 ? 12.461 -3.693 11.438 1 96.5 82 PRO A C 1
ATOM 622 O O . PRO A 1 82 ? 13.148 -4.297 10.609 1 96.5 82 PRO A O 1
ATOM 625 N N . GLY A 1 83 ? 11.336 -4.109 11.969 1 96.81 83 GLY A N 1
ATOM 626 C CA . GLY A 1 83 ? 10.766 -5.363 11.5 1 96.81 83 GLY A CA 1
ATOM 627 C C . GLY A 1 83 ? 10.086 -5.242 10.148 1 96.81 83 GLY A C 1
ATOM 628 O O . GLY A 1 83 ? 9.875 -6.242 9.461 1 96.81 83 GLY A O 1
ATOM 629 N N . MET A 1 84 ? 9.711 -4.09 9.742 1 97.5 84 MET A N 1
ATOM 630 C CA . MET A 1 84 ? 9.078 -3.803 8.461 1 97.5 84 MET A CA 1
ATOM 631 C C . MET A 1 84 ? 9.242 -2.332 8.086 1 97.5 84 MET A C 1
ATOM 633 O O . MET A 1 84 ? 9.352 -1.475 8.969 1 97.5 84 MET A O 1
ATOM 637 N N . LEU A 1 85 ? 9.367 -2.068 6.824 1 97.81 85 LEU A N 1
ATOM 638 C CA . LEU A 1 85 ? 9.359 -0.72 6.266 1 97.81 85 LEU A CA 1
ATOM 639 C C . LEU A 1 85 ? 8.102 -0.479 5.449 1 97.81 85 LEU A C 1
ATOM 641 O O . LEU A 1 85 ? 7.852 -1.172 4.457 1 97.81 85 LEU A O 1
ATOM 645 N N . LEU A 1 86 ? 7.238 0.439 5.887 1 98.31 86 LEU A N 1
ATOM 646 C CA . LEU A 1 86 ? 6.059 0.873 5.145 1 98.31 86 LEU A CA 1
ATOM 647 C C . LEU A 1 86 ? 6.258 2.277 4.586 1 98.31 86 LEU A C 1
ATOM 649 O O . LEU A 1 86 ? 6.68 3.184 5.305 1 98.31 86 LEU A O 1
ATOM 653 N N . LEU A 1 87 ? 6.016 2.404 3.326 1 98.69 87 LEU A N 1
ATOM 654 C CA . LEU A 1 87 ? 6.188 3.715 2.707 1 98.69 87 LEU A CA 1
ATOM 655 C C . LEU A 1 87 ? 4.934 4.125 1.94 1 98.69 87 LEU A C 1
ATOM 657 O O . LEU A 1 87 ? 4.379 3.326 1.184 1 98.69 87 LEU A O 1
ATOM 661 N N . ALA A 1 88 ? 4.43 5.301 2.213 1 98.25 88 ALA A N 1
ATOM 662 C CA . ALA A 1 88 ? 3.287 5.84 1.477 1 98.25 88 ALA A CA 1
ATOM 663 C C . ALA A 1 88 ? 3.713 6.992 0.573 1 98.25 88 ALA A C 1
ATOM 665 O O . ALA A 1 88 ? 4.469 7.871 0.993 1 98.25 88 ALA A O 1
ATOM 666 N N . THR A 1 89 ? 3.25 6.977 -0.644 1 97.81 89 THR A N 1
ATOM 667 C CA . THR A 1 89 ? 3.51 8.062 -1.583 1 97.81 89 THR A CA 1
ATOM 668 C C . THR A 1 89 ? 2.455 8.086 -2.684 1 97.81 89 THR A C 1
ATOM 670 O O . THR A 1 89 ? 1.882 7.051 -3.027 1 97.81 89 THR A O 1
ATOM 673 N N . THR A 1 90 ? 2.127 9.25 -3.16 1 96.25 90 THR A N 1
ATOM 674 C CA . THR A 1 90 ? 1.288 9.414 -4.344 1 96.25 90 THR A CA 1
ATOM 675 C C . THR A 1 90 ? 2.115 9.891 -5.531 1 96.25 90 THR A C 1
ATOM 677 O O . THR A 1 90 ? 1.564 10.234 -6.582 1 96.25 90 THR A O 1
ATOM 680 N N . THR A 1 91 ? 3.418 9.984 -5.348 1 96.44 91 THR A N 1
ATOM 681 C CA . THR A 1 91 ? 4.316 10.453 -6.398 1 96.44 91 THR A CA 1
ATOM 682 C C . THR A 1 91 ? 5.465 9.469 -6.605 1 96.44 91 THR A C 1
ATOM 684 O O . THR A 1 91 ? 6.633 9.867 -6.625 1 96.44 91 THR A O 1
ATOM 687 N N . PRO A 1 92 ? 5.137 8.188 -6.758 1 94.69 92 PRO A N 1
ATOM 688 C CA . PRO A 1 92 ? 6.223 7.242 -7.016 1 94.69 92 PRO A CA 1
ATOM 689 C C . PRO A 1 92 ? 6.902 7.477 -8.367 1 94.69 92 PRO A C 1
ATOM 691 O O . PRO A 1 92 ? 6.246 7.887 -9.328 1 94.69 92 PRO A O 1
ATOM 694 N N . ALA A 1 93 ? 8.234 7.223 -8.391 1 88.75 93 ALA A N 1
ATOM 695 C CA . ALA A 1 93 ? 8.922 7.242 -9.672 1 88.75 93 ALA A CA 1
ATOM 696 C C . ALA A 1 93 ? 8.516 6.051 -10.531 1 88.75 93 ALA A C 1
ATOM 698 O O . ALA A 1 93 ? 8.508 6.137 -11.766 1 88.75 93 ALA A O 1
ATOM 699 N N . SER A 1 94 ? 8.227 4.949 -9.875 1 89.81 94 SER A N 1
ATOM 700 C CA . SER A 1 94 ? 7.836 3.707 -10.539 1 89.81 94 SER A CA 1
ATOM 701 C C . SER A 1 94 ? 7.047 2.805 -9.594 1 89.81 94 SER A C 1
ATOM 703 O O . SER A 1 94 ? 7.141 2.938 -8.375 1 89.81 94 SER A O 1
ATOM 705 N N . HIS A 1 95 ? 6.289 1.899 -10.234 1 91.31 95 HIS A N 1
ATOM 706 C CA . HIS A 1 95 ? 5.602 0.885 -9.445 1 91.31 95 HIS A CA 1
ATOM 707 C C . HIS A 1 95 ? 6.469 -0.358 -9.273 1 91.31 95 HIS A C 1
ATOM 709 O O . HIS A 1 95 ? 6.242 -1.151 -8.352 1 91.31 95 HIS A O 1
ATOM 715 N N . ILE A 1 96 ? 7.316 -0.599 -10.211 1 93.56 96 ILE A N 1
ATOM 716 C CA . ILE A 1 96 ? 8.273 -1.693 -10.109 1 93.56 96 ILE A CA 1
ATOM 717 C C . ILE A 1 96 ? 9.672 -1.188 -10.453 1 93.56 96 ILE A C 1
ATOM 719 O O . ILE A 1 96 ? 9.938 -0.801 -11.594 1 93.56 96 ILE A O 1
ATOM 723 N N . PRO A 1 97 ? 10.633 -1.2 -9.555 1 94.44 97 PRO A N 1
ATOM 724 C CA . PRO A 1 97 ? 10.398 -1.518 -8.148 1 94.44 97 PRO A CA 1
ATOM 725 C C . PRO A 1 97 ? 9.594 -0.438 -7.426 1 94.44 97 PRO A C 1
ATOM 727 O O . PRO A 1 97 ? 9.617 0.727 -7.832 1 94.44 97 PRO A O 1
ATOM 730 N N . ALA A 1 98 ? 8.914 -0.855 -6.332 1 95.12 98 ALA A N 1
ATOM 731 C CA . ALA A 1 98 ? 8.164 0.068 -5.484 1 95.12 98 ALA A CA 1
ATOM 732 C C . ALA A 1 98 ? 9.094 1.09 -4.832 1 95.12 98 ALA A C 1
ATOM 734 O O . ALA A 1 98 ? 10.297 0.863 -4.723 1 95.12 98 ALA A O 1
ATOM 735 N N . THR A 1 99 ? 8.555 2.271 -4.422 1 96.69 99 THR A N 1
ATOM 736 C CA . THR A 1 99 ? 9.344 3.305 -3.764 1 96.69 99 THR A CA 1
ATOM 737 C C . THR A 1 99 ? 9.961 2.773 -2.473 1 96.69 99 THR A C 1
ATOM 739 O O . THR A 1 99 ? 11.109 3.1 -2.145 1 96.69 99 THR A O 1
ATOM 742 N N . ALA A 1 100 ? 9.203 1.973 -1.741 1 97.12 100 ALA A N 1
ATOM 743 C CA . ALA A 1 100 ? 9.703 1.363 -0.513 1 97.12 100 ALA A CA 1
ATOM 744 C C . ALA A 1 100 ? 10.961 0.537 -0.786 1 97.12 100 ALA A C 1
ATOM 746 O O . ALA A 1 100 ? 11.891 0.535 0.017 1 97.12 100 ALA A O 1
ATOM 747 N N . MET A 1 101 ? 10.961 -0.198 -1.894 1 95.5 101 MET A N 1
ATOM 748 C CA . MET A 1 101 ? 12.094 -1.063 -2.203 1 95.5 101 MET A CA 1
ATOM 749 C C . MET A 1 101 ? 13.297 -0.242 -2.662 1 95.5 101 MET A C 1
ATOM 751 O O . MET A 1 101 ? 14.438 -0.626 -2.428 1 95.5 101 MET A O 1
ATOM 755 N N . ARG A 1 102 ? 13.023 0.851 -3.322 1 95.5 102 ARG A N 1
ATOM 756 C CA . ARG A 1 102 ? 14.109 1.754 -3.678 1 95.5 102 ARG A CA 1
ATOM 757 C C . ARG A 1 102 ? 14.766 2.342 -2.43 1 95.5 102 ARG A C 1
ATOM 759 O O . ARG A 1 102 ? 15.992 2.457 -2.361 1 95.5 102 ARG A O 1
ATOM 766 N N . LEU A 1 103 ? 13.938 2.758 -1.502 1 96.88 103 LEU A N 1
ATOM 767 C CA . LEU A 1 103 ? 14.469 3.209 -0.218 1 96.88 103 LEU A CA 1
ATOM 768 C C . LEU A 1 103 ? 15.211 2.082 0.49 1 96.88 103 LEU A C 1
ATOM 770 O O . LEU A 1 103 ? 16.281 2.301 1.057 1 96.88 103 LEU A O 1
ATOM 774 N N . HIS A 1 104 ? 14.617 0.871 0.494 1 96.44 104 HIS A N 1
ATOM 775 C CA . HIS A 1 104 ? 15.195 -0.315 1.108 1 96.44 104 HIS A CA 1
ATOM 776 C C . HIS A 1 104 ? 16.625 -0.552 0.609 1 96.44 104 HIS A C 1
ATOM 778 O O . HIS A 1 104 ? 17.531 -0.79 1.405 1 96.44 104 HIS A O 1
ATOM 784 N N . ARG A 1 105 ? 16.797 -0.469 -0.662 1 94.19 105 ARG A N 1
ATOM 785 C CA . ARG A 1 105 ? 18.094 -0.706 -1.274 1 94.19 105 ARG A CA 1
ATOM 786 C C . ARG A 1 105 ? 19.141 0.289 -0.761 1 94.19 105 ARG A C 1
ATOM 788 O O . ARG A 1 105 ? 20.297 -0.068 -0.554 1 94.19 105 ARG A O 1
ATOM 795 N N . ARG A 1 106 ? 18.734 1.5 -0.605 1 94.56 106 ARG A N 1
ATOM 796 C CA . ARG A 1 106 ? 19.641 2.539 -0.128 1 94.56 106 ARG A CA 1
ATOM 797 C C . ARG A 1 106 ? 20 2.32 1.338 1 94.56 106 ARG A C 1
ATOM 799 O O . ARG A 1 106 ? 21.141 2.574 1.748 1 94.56 106 ARG A O 1
ATOM 806 N N . LEU A 1 107 ? 19.047 1.955 2.123 1 95.5 107 LEU A N 1
ATOM 807 C CA . LEU A 1 107 ? 19.234 1.777 3.557 1 95.5 107 LEU A CA 1
ATOM 808 C C . LEU A 1 107 ? 20.031 0.508 3.844 1 95.5 107 LEU A C 1
ATOM 810 O O . LEU A 1 107 ? 20.734 0.431 4.848 1 95.5 107 LEU A O 1
ATOM 814 N N . TYR A 1 108 ? 19.859 -0.5 2.959 1 93.31 108 TYR A N 1
ATOM 815 C CA . TYR A 1 108 ? 20.484 -1.799 3.15 1 93.31 108 TYR A CA 1
ATOM 816 C C . TYR A 1 108 ? 21.234 -2.23 1.896 1 93.31 108 TYR A C 1
ATOM 818 O O . TYR A 1 108 ? 20.938 -3.275 1.313 1 93.31 108 TYR A O 1
ATOM 826 N N . PRO A 1 109 ? 22.281 -1.599 1.585 1 88.75 109 PRO A N 1
ATOM 827 C CA . PRO A 1 109 ? 23 -1.846 0.328 1 88.75 109 PRO A CA 1
ATOM 828 C C . PRO A 1 109 ? 23.703 -3.199 0.305 1 88.75 109 PRO A C 1
ATOM 830 O O . PRO A 1 109 ? 23.953 -3.748 -0.771 1 88.75 109 PRO A O 1
ATOM 833 N N . ALA A 1 110 ? 24.094 -3.771 1.432 1 86.06 110 ALA A N 1
ATOM 834 C CA . ALA A 1 110 ? 24.781 -5.059 1.501 1 86.06 110 ALA A CA 1
ATOM 835 C C . ALA A 1 110 ? 23.781 -6.211 1.527 1 86.06 110 ALA A C 1
ATOM 837 O O . ALA A 1 110 ? 24.172 -7.379 1.594 1 86.06 110 ALA A O 1
ATOM 838 N N . GLY A 1 111 ? 22.562 -5.852 1.366 1 79.38 111 GLY A N 1
ATOM 839 C CA . GLY A 1 111 ? 21.531 -6.867 1.457 1 79.38 111 GLY A CA 1
ATOM 840 C C . GLY A 1 111 ? 21 -7.055 2.865 1 79.38 111 GLY A C 1
ATOM 841 O O . GLY A 1 111 ? 21.391 -6.34 3.787 1 79.38 111 GLY A O 1
ATOM 842 N N . GLY A 1 112 ? 20.125 -7.785 2.805 1 78.25 112 GLY A N 1
ATOM 843 C CA . GLY A 1 112 ? 19.531 -7.984 4.117 1 78.25 112 GLY A CA 1
ATOM 844 C C . GLY A 1 112 ? 18.594 -6.863 4.531 1 78.25 112 GLY A C 1
ATOM 845 O O . GLY A 1 112 ? 18.359 -5.938 3.756 1 78.25 112 GLY A O 1
ATOM 846 N N . GLY A 1 113 ? 17.625 -6.844 5.09 1 89.94 113 GLY A N 1
ATOM 847 C CA . GLY A 1 113 ? 16.672 -5.871 5.605 1 89.94 113 GLY A CA 1
ATOM 848 C C . GLY A 1 113 ? 15.281 -6.445 5.812 1 89.94 113 GLY A C 1
ATOM 849 O O . GLY A 1 113 ? 15.047 -7.621 5.539 1 89.94 113 GLY A O 1
ATOM 850 N N . PRO A 1 114 ? 14.594 -5.512 6.324 1 95.88 114 PRO A N 1
ATOM 851 C CA . PRO A 1 114 ? 13.227 -5.961 6.617 1 95.88 114 PRO A CA 1
ATOM 852 C C . PRO A 1 114 ? 12.344 -6.004 5.375 1 95.88 114 PRO A C 1
ATOM 854 O O . PRO A 1 114 ? 12.719 -5.48 4.324 1 95.88 114 PRO A O 1
ATOM 857 N N . PRO A 1 115 ? 11.234 -6.754 5.43 1 96 115 PRO A N 1
ATOM 858 C CA . PRO A 1 115 ? 10.234 -6.559 4.375 1 96 115 PRO A CA 1
ATOM 859 C C . PRO A 1 115 ? 9.875 -5.09 4.164 1 96 115 PRO A C 1
ATOM 861 O O . PRO A 1 115 ? 9.805 -4.324 5.129 1 96 115 PRO A O 1
ATOM 864 N N . ALA A 1 116 ? 9.656 -4.711 2.93 1 96.06 116 ALA A N 1
ATOM 865 C CA . ALA A 1 116 ? 9.352 -3.33 2.57 1 96.06 116 ALA A CA 1
ATOM 866 C C . ALA A 1 116 ? 8.219 -3.27 1.55 1 96.06 116 ALA A C 1
ATOM 868 O O . ALA A 1 116 ? 8.273 -3.936 0.512 1 96.06 116 ALA A O 1
ATOM 869 N N . LEU A 1 117 ? 7.156 -2.48 1.868 1 94.81 117 LEU A N 1
ATOM 870 C CA . LEU A 1 117 ? 6.023 -2.391 0.954 1 94.81 117 LEU A CA 1
ATOM 871 C C . LEU A 1 117 ? 5.438 -0.983 0.954 1 94.81 117 LEU A C 1
ATOM 873 O O . LEU A 1 117 ? 5.57 -0.249 1.936 1 94.81 117 LEU A O 1
ATOM 877 N N . ASP A 1 118 ? 4.863 -0.642 -0.183 1 97.12 118 ASP A N 1
ATOM 878 C CA . ASP A 1 118 ? 4.105 0.604 -0.266 1 97.12 118 ASP A CA 1
ATOM 879 C C . ASP A 1 118 ? 2.711 0.441 0.332 1 97.12 118 ASP A C 1
ATOM 881 O O . ASP A 1 118 ? 2.141 -0.651 0.301 1 97.12 118 ASP A O 1
ATOM 885 N N . ILE A 1 119 ? 2.18 1.5 0.866 1 97.06 119 ILE A N 1
ATOM 886 C CA . ILE A 1 119 ? 0.807 1.521 1.359 1 97.06 119 ILE A CA 1
ATOM 887 C C . ILE A 1 119 ? 0.101 2.781 0.869 1 97.06 119 ILE A C 1
ATOM 889 O O . ILE A 1 119 ? 0.726 3.836 0.73 1 97.06 119 ILE A O 1
ATOM 893 N N . GLY A 1 120 ? -1.188 2.629 0.58 1 95.75 120 GLY A N 1
ATOM 894 C CA . GLY A 1 120 ? -1.951 3.742 0.038 1 95.75 120 GLY A CA 1
ATOM 895 C C . GLY A 1 120 ? -2.717 4.512 1.097 1 95.75 120 GLY A C 1
ATOM 896 O O . GLY A 1 120 ? -2.664 4.172 2.281 1 95.75 120 GLY A O 1
ATOM 897 N N . GLY A 1 121 ? -3.389 5.633 0.615 1 94.38 121 GLY A N 1
ATOM 898 C CA . GLY A 1 121 ? -4.195 6.492 1.467 1 94.38 121 GLY A CA 1
ATOM 899 C C . GLY A 1 121 ? -4.141 7.953 1.065 1 94.38 121 GLY A C 1
ATOM 900 O O . GLY A 1 121 ? -4.594 8.828 1.811 1 94.38 121 GLY A O 1
ATOM 901 N N . SER A 1 122 ? -3.561 8.18 -0.041 1 95.44 122 SER A N 1
ATOM 902 C CA . SER A 1 122 ? -3.424 9.539 -0.557 1 95.44 122 SER A CA 1
ATOM 903 C C . SER A 1 122 ? -2.881 10.484 0.51 1 95.44 122 SER A C 1
ATOM 905 O O . SER A 1 122 ? -1.938 10.141 1.229 1 95.44 122 SER A O 1
ATOM 907 N N . CYS A 1 123 ? -3.371 11.695 0.581 1 97.12 123 CYS A N 1
ATOM 908 C CA . CYS A 1 123 ? -2.854 12.68 1.526 1 97.12 123 CYS A CA 1
ATOM 909 C C . CYS A 1 123 ? -3.117 12.242 2.963 1 97.12 123 CYS A C 1
ATOM 911 O O . CYS A 1 123 ? -2.521 12.781 3.898 1 97.12 123 CYS A O 1
ATOM 913 N N . ALA A 1 124 ? -3.938 11.258 3.184 1 97.5 124 ALA A N 1
ATOM 914 C CA . ALA A 1 124 ? -4.246 10.773 4.523 1 97.5 124 ALA A CA 1
ATOM 915 C C . ALA A 1 124 ? -3.383 9.57 4.887 1 97.5 124 ALA A C 1
ATOM 917 O O . ALA A 1 124 ? -3.6 8.93 5.918 1 97.5 124 ALA A O 1
ATOM 918 N N . ALA A 1 125 ? -2.406 9.359 4.184 1 98.19 125 ALA A N 1
ATOM 919 C CA . ALA A 1 125 ? -1.723 8.07 4.262 1 98.19 125 ALA A CA 1
ATOM 920 C C . ALA A 1 125 ? -0.911 7.961 5.547 1 98.19 125 ALA A C 1
ATOM 922 O O . ALA A 1 125 ? -0.547 6.859 5.965 1 98.19 125 ALA A O 1
ATOM 923 N N . PHE A 1 126 ? -0.54 9.031 6.191 1 98.69 126 PHE A N 1
ATOM 924 C CA . PHE A 1 126 ? 0.072 8.898 7.512 1 98.69 126 PHE A CA 1
ATOM 925 C C . PHE A 1 126 ? -0.86 8.164 8.469 1 98.69 126 PHE A C 1
ATOM 927 O O . PHE A 1 126 ? -0.415 7.332 9.258 1 98.69 126 PHE A O 1
ATOM 934 N N . MET A 1 127 ? -2.141 8.422 8.383 1 98.38 127 MET A N 1
ATOM 935 C CA . MET A 1 127 ? -3.139 7.801 9.25 1 98.38 127 MET A CA 1
ATOM 936 C C . MET A 1 127 ? -3.326 6.328 8.906 1 98.38 127 MET A C 1
ATOM 938 O O . MET A 1 127 ? -3.418 5.48 9.789 1 98.38 127 MET A O 1
ATOM 942 N N . THR A 1 128 ? -3.424 6.074 7.598 1 96.88 128 THR A N 1
ATOM 943 C CA . THR A 1 128 ? -3.557 4.672 7.219 1 96.88 128 THR A CA 1
ATOM 944 C C . THR A 1 128 ? -2.309 3.883 7.609 1 96.88 128 THR A C 1
ATOM 946 O O . THR A 1 128 ? -2.4 2.711 7.984 1 96.88 128 THR A O 1
ATOM 949 N N . GLY A 1 129 ? -1.154 4.547 7.48 1 98 129 GLY A N 1
ATOM 950 C CA . GLY A 1 129 ? 0.079 3.945 7.961 1 98 129 GLY A CA 1
ATOM 951 C C . GLY A 1 129 ? 0.059 3.648 9.445 1 98 129 GLY A C 1
ATOM 952 O O . GLY A 1 129 ? 0.527 2.596 9.883 1 98 129 GLY A O 1
ATOM 953 N N . LEU A 1 130 ? -0.487 4.543 10.242 1 98.06 130 LEU A N 1
ATOM 954 C CA . LEU A 1 130 ? -0.578 4.336 11.688 1 98.06 130 LEU A CA 1
ATOM 955 C C . LEU A 1 130 ? -1.49 3.156 12.008 1 98.06 130 LEU A C 1
ATOM 957 O O . LEU A 1 130 ? -1.202 2.373 12.914 1 98.06 130 LEU A O 1
ATOM 961 N N . VAL A 1 131 ? -2.588 3.051 11.305 1 96.12 131 VAL A N 1
ATOM 962 C CA . VAL A 1 131 ? -3.518 1.947 11.523 1 96.12 131 VAL A CA 1
ATOM 963 C C . VAL A 1 131 ? -2.832 0.622 11.203 1 96.12 131 VAL A C 1
ATOM 965 O O . VAL A 1 131 ? -2.926 -0.335 11.977 1 96.12 131 VAL A O 1
ATOM 968 N N . ALA A 1 132 ? -2.166 0.614 10.07 1 95.88 132 ALA A N 1
ATOM 969 C CA . ALA A 1 132 ? -1.428 -0.59 9.695 1 95.88 132 ALA A CA 1
ATOM 970 C C . ALA A 1 132 ? -0.348 -0.912 10.727 1 95.88 132 ALA A C 1
ATOM 972 O O . ALA A 1 132 ? -0.204 -2.062 11.148 1 95.88 132 ALA A O 1
ATOM 973 N N . ALA A 1 133 ? 0.372 0.098 11.109 1 96.81 133 ALA A N 1
ATOM 974 C CA . ALA A 1 133 ? 1.45 -0.088 12.078 1 96.81 133 ALA A CA 1
ATOM 975 C C . ALA A 1 133 ? 0.912 -0.616 13.398 1 96.81 133 ALA A C 1
ATOM 977 O O . ALA A 1 133 ? 1.497 -1.523 14 1 96.81 133 ALA A O 1
ATOM 978 N N . ARG A 1 134 ? -0.135 -0.014 13.836 1 95.69 134 ARG A N 1
ATOM 979 C CA . ARG A 1 134 ? -0.726 -0.445 15.094 1 95.69 134 ARG A CA 1
ATOM 980 C C . ARG A 1 134 ? -1.133 -1.913 15.039 1 95.69 134 ARG A C 1
ATOM 982 O O . ARG A 1 134 ? -0.939 -2.656 16 1 95.69 134 ARG A O 1
ATOM 989 N N . SER A 1 135 ? -1.724 -2.326 13.922 1 93.88 135 SER A N 1
ATOM 990 C CA . SER A 1 135 ? -2.176 -3.705 13.766 1 93.88 135 SER A CA 1
ATOM 991 C C . SER A 1 135 ? -0.997 -4.664 13.656 1 93.88 135 SER A C 1
ATOM 993 O O . SER A 1 135 ? -0.986 -5.719 14.297 1 93.88 135 SER A O 1
ATOM 995 N N . LEU A 1 136 ? -0.004 -4.309 12.859 1 94.56 136 LEU A N 1
ATOM 996 C CA . LEU A 1 136 ? 1.139 -5.184 12.609 1 94.56 136 LEU A CA 1
ATOM 997 C C . LEU A 1 136 ? 1.99 -5.328 13.867 1 94.56 136 LEU A C 1
ATOM 999 O O . LEU A 1 136 ? 2.387 -6.441 14.227 1 94.56 136 LEU A O 1
ATOM 1003 N N . VAL A 1 137 ? 2.279 -4.238 14.539 1 95.06 137 VAL A N 1
ATOM 1004 C CA . VAL A 1 137 ? 3.08 -4.266 15.766 1 95.06 137 VAL A CA 1
ATOM 1005 C C . VAL A 1 137 ? 2.248 -4.82 16.922 1 95.06 137 VAL A C 1
ATOM 1007 O O . VAL A 1 137 ? 2.725 -5.66 17.688 1 95.06 137 VAL A O 1
ATOM 1010 N N . GLY A 1 138 ? 0.982 -4.371 16.953 1 92.62 138 GLY A N 1
ATOM 1011 C CA . GLY A 1 138 ? 0.101 -4.777 18.047 1 92.62 138 GLY A CA 1
ATOM 1012 C C . GLY A 1 138 ? -0.208 -6.262 18.031 1 92.62 138 GLY A C 1
ATOM 1013 O O . GLY A 1 138 ? -0.411 -6.863 19.094 1 92.62 138 GLY A O 1
ATOM 1014 N N . SER A 1 139 ? -0.271 -6.86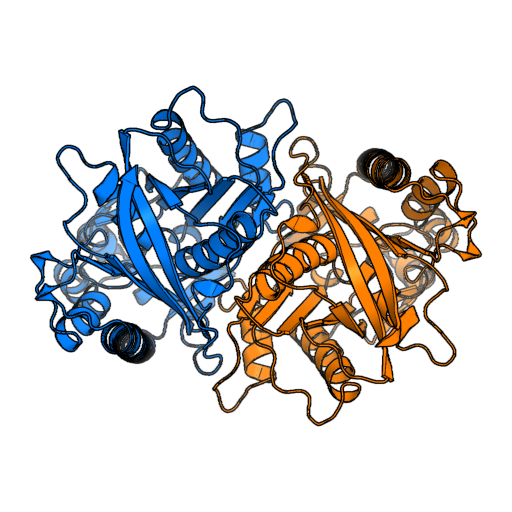3 16.828 1 88.06 139 SER A N 1
ATOM 1015 C CA . SER A 1 139 ? -0.569 -8.289 16.703 1 88.06 139 SER A CA 1
ATOM 1016 C C . SER A 1 139 ? 0.679 -9.133 16.938 1 88.06 139 SER A C 1
ATOM 1018 O O . SER A 1 139 ? 0.589 -10.359 17.078 1 88.06 139 SER A O 1
ATOM 1020 N N . GLY A 1 140 ? 1.824 -8.477 16.969 1 88.81 140 GLY A N 1
ATOM 1021 C CA . GLY A 1 140 ? 3.074 -9.203 17.141 1 88.81 140 GLY A CA 1
ATOM 1022 C C . GLY A 1 140 ? 3.674 -9.68 15.836 1 88.81 140 GLY A C 1
ATOM 1023 O O . GLY A 1 140 ? 4.648 -10.43 15.828 1 88.81 140 GLY A O 1
ATOM 1024 N N . ALA A 1 141 ? 3.076 -9.305 14.734 1 89.81 141 ALA A N 1
ATOM 1025 C CA . ALA A 1 141 ? 3.672 -9.648 13.445 1 89.81 141 ALA A CA 1
ATOM 1026 C C . ALA A 1 141 ? 5.098 -9.117 13.336 1 89.81 141 ALA A C 1
ATOM 1028 O O . ALA A 1 141 ? 5.969 -9.766 12.758 1 89.81 141 ALA A O 1
ATOM 1029 N N . VAL A 1 142 ? 5.293 -7.938 13.82 1 93.12 142 VAL A N 1
ATOM 1030 C CA . VAL A 1 142 ? 6.621 -7.344 13.938 1 93.12 142 VAL A CA 1
ATOM 1031 C C . VAL A 1 142 ? 6.742 -6.613 15.273 1 93.12 142 VAL A C 1
ATOM 1033 O O . VAL A 1 142 ? 5.734 -6.219 15.867 1 93.12 142 VAL A O 1
ATOM 1036 N N . ASP A 1 143 ? 7.969 -6.406 15.719 1 94.31 143 ASP A N 1
ATOM 1037 C CA . ASP A 1 143 ? 8.203 -5.727 16.984 1 94.31 143 ASP A CA 1
ATOM 1038 C C . ASP A 1 143 ? 8.312 -4.215 16.797 1 94.31 143 ASP A C 1
ATOM 1040 O O . ASP A 1 143 ? 8.078 -3.443 17.719 1 94.31 143 ASP A O 1
ATOM 1044 N N . SER A 1 144 ? 8.75 -3.855 15.594 1 96.75 144 SER A N 1
ATOM 1045 C CA . SER A 1 144 ? 8.945 -2.451 15.25 1 96.75 144 SER A CA 1
ATOM 1046 C C . SER A 1 144 ? 8.711 -2.215 13.758 1 96.75 144 SER A C 1
ATOM 1048 O O . SER A 1 144 ? 8.75 -3.154 12.961 1 96.75 144 SER A O 1
ATOM 1050 N N . LEU A 1 145 ? 8.414 -0.958 13.469 1 97.75 145 LEU A N 1
ATOM 1051 C CA . LEU A 1 145 ? 8.07 -0.598 12.102 1 97.75 145 LEU A CA 1
ATOM 1052 C C . LEU A 1 145 ? 8.539 0.818 11.773 1 97.75 145 LEU A C 1
ATOM 1054 O O . LEU A 1 145 ? 8.414 1.721 12.609 1 97.75 145 LEU A O 1
ATOM 1058 N N . LEU A 1 146 ? 9.188 0.949 10.633 1 98.56 146 LEU A N 1
ATOM 1059 C CA . LEU A 1 146 ? 9.492 2.256 10.062 1 98.56 146 LEU A CA 1
ATOM 1060 C C . LEU A 1 146 ? 8.391 2.701 9.109 1 98.56 146 LEU A C 1
ATOM 1062 O O . LEU A 1 146 ? 8.164 2.064 8.078 1 98.56 146 LEU A O 1
ATOM 1066 N N . LEU A 1 147 ? 7.664 3.754 9.469 1 98.81 147 LEU A N 1
ATOM 1067 C CA . LEU A 1 147 ? 6.637 4.336 8.617 1 98.81 147 LEU A CA 1
ATOM 1068 C C . LEU A 1 147 ? 7.156 5.59 7.918 1 98.81 147 LEU A C 1
ATOM 1070 O O . LEU A 1 147 ? 7.504 6.57 8.578 1 98.81 147 LEU A O 1
ATOM 1074 N N . VAL A 1 148 ? 7.195 5.551 6.586 1 98.88 148 VAL A N 1
ATOM 1075 C CA . VAL A 1 148 ? 7.738 6.668 5.82 1 98.88 148 VAL A CA 1
ATOM 1076 C C . VAL A 1 148 ? 6.676 7.211 4.871 1 98.88 148 VAL A C 1
ATOM 1078 O O . VAL A 1 148 ? 5.977 6.441 4.207 1 98.88 148 VAL A O 1
ATOM 1081 N N . ASN A 1 149 ? 6.422 8.477 4.883 1 98.88 149 ASN A N 1
ATOM 1082 C CA . ASN A 1 149 ? 5.633 9.203 3.893 1 98.88 149 ASN A CA 1
ATOM 1083 C C . ASN A 1 149 ? 6.5 10.156 3.076 1 98.88 149 ASN A C 1
ATOM 1085 O O . ASN A 1 149 ? 7.168 11.023 3.637 1 98.88 149 ASN A O 1
ATOM 1089 N N . ALA A 1 150 ? 6.473 10.023 1.767 1 98.88 150 ALA A N 1
ATOM 1090 C CA . ALA A 1 150 ? 7.34 10.836 0.916 1 98.88 150 ALA A CA 1
ATOM 1091 C C . ALA A 1 150 ? 6.594 11.312 -0.33 1 98.88 150 ALA A C 1
ATOM 1093 O O . ALA A 1 150 ? 5.871 10.539 -0.961 1 98.88 150 ALA A O 1
ATOM 1094 N N . GLU A 1 151 ? 6.777 12.602 -0.634 1 98.69 151 GLU A N 1
ATOM 1095 C CA . GLU A 1 151 ? 6.027 13.211 -1.73 1 98.69 151 GLU A CA 1
ATOM 1096 C C . GLU A 1 151 ? 6.887 14.203 -2.508 1 98.69 151 GLU A C 1
ATOM 1098 O O . GLU A 1 151 ? 7.543 15.062 -1.913 1 98.69 151 GLU A O 1
ATOM 1103 N N . LYS A 1 152 ? 6.918 14.047 -3.74 1 98.31 152 LYS A N 1
ATOM 1104 C CA . LYS A 1 152 ? 7.434 15.039 -4.688 1 98.31 152 LYS A CA 1
ATOM 1105 C C . LYS A 1 152 ? 6.324 15.555 -5.598 1 98.31 152 LYS A C 1
ATOM 1107 O O . LYS A 1 152 ? 6.328 15.297 -6.801 1 98.31 152 LYS A O 1
ATOM 1112 N N . LYS A 1 153 ? 5.422 16.312 -5.055 1 97.69 153 LYS A N 1
ATOM 1113 C CA . LYS A 1 153 ? 4.219 16.766 -5.75 1 97.69 153 LYS A CA 1
ATOM 1114 C C . LYS A 1 153 ? 4.566 17.719 -6.891 1 97.69 153 LYS A C 1
ATOM 1116 O O . LYS A 1 153 ? 3.814 17.828 -7.859 1 97.69 153 LYS A O 1
ATOM 1121 N N . THR A 1 154 ? 5.691 18.359 -6.754 1 96.25 154 THR A N 1
ATOM 1122 C CA . THR A 1 154 ? 6.105 19.328 -7.758 1 96.25 154 THR A CA 1
ATOM 1123 C C . THR A 1 154 ? 6.254 18.656 -9.125 1 96.25 154 THR A C 1
ATOM 1125 O O . THR A 1 154 ? 6.215 19.328 -10.156 1 96.25 154 THR A O 1
ATOM 1128 N N . ARG A 1 155 ? 6.414 17.359 -9.062 1 94.75 155 ARG A N 1
ATOM 1129 C CA . ARG A 1 155 ? 6.523 16.578 -10.297 1 94.75 155 ARG A CA 1
ATOM 1130 C C . ARG A 1 155 ? 5.258 16.703 -11.141 1 94.75 155 ARG A C 1
ATOM 1132 O O . ARG A 1 155 ? 5.301 16.562 -12.359 1 94.75 155 ARG A O 1
ATOM 1139 N N . HIS A 1 156 ? 4.156 17.016 -10.539 1 95.62 156 HIS A N 1
ATOM 1140 C CA . HIS A 1 156 ? 2.873 16.922 -11.227 1 95.62 156 HIS A CA 1
ATOM 1141 C C . HIS A 1 156 ? 2.145 18.266 -11.203 1 95.62 156 HIS A C 1
ATOM 1143 O O . HIS A 1 156 ? 0.917 18.312 -11.312 1 95.62 156 HIS A O 1
ATOM 1149 N N . LEU A 1 157 ? 2.865 19.328 -11.031 1 96.25 157 LEU A N 1
ATOM 1150 C CA . LEU A 1 157 ? 2.252 20.656 -10.984 1 96.25 157 LEU A CA 1
ATOM 1151 C C . LEU A 1 157 ? 2.414 21.375 -12.32 1 96.25 157 LEU A C 1
ATOM 1153 O O . LEU A 1 157 ? 3.422 21.203 -13.008 1 96.25 157 LEU A O 1
ATOM 1157 N N . CYS A 1 158 ? 1.404 22.156 -12.703 1 95.12 158 CYS A N 1
ATOM 1158 C CA . CYS A 1 158 ? 1.429 23.016 -13.875 1 95.12 158 CYS A CA 1
ATOM 1159 C C . CYS A 1 158 ? 0.82 24.375 -13.57 1 95.12 158 CYS A C 1
ATOM 1161 O O . CYS A 1 158 ? -0.396 24.547 -13.664 1 95.12 158 CYS A O 1
ATOM 1163 N N . PRO A 1 159 ? 1.6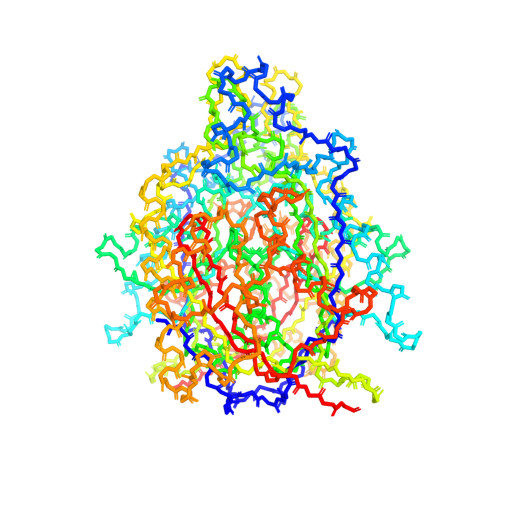86 25.328 -13.367 1 93.12 159 PRO A N 1
ATOM 1164 C CA . PRO A 1 159 ? 1.189 26.656 -12.992 1 93.12 159 PRO A CA 1
ATOM 1165 C C . PRO A 1 159 ? 0.305 27.281 -14.07 1 93.12 159 PRO A C 1
ATOM 1167 O O . PRO A 1 159 ? -0.554 28.109 -13.766 1 93.12 159 PRO A O 1
ATOM 1170 N N . VAL A 1 160 ? 0.43 26.875 -15.281 1 91.62 160 VAL A N 1
ATOM 1171 C CA . VAL A 1 160 ? -0.286 27.484 -16.391 1 91.62 160 VAL A CA 1
ATOM 1172 C C . VAL A 1 160 ? -1.666 26.844 -16.531 1 91.62 160 VAL A C 1
ATOM 1174 O O . VAL A 1 160 ? -2.678 27.547 -16.594 1 91.62 160 VAL A O 1
ATOM 1177 N N . HIS A 1 161 ? -1.77 25.578 -16.5 1 92.31 161 HIS A N 1
ATOM 1178 C CA . HIS A 1 161 ? -3.014 24.891 -16.844 1 92.31 161 HIS A CA 1
ATOM 1179 C C . HIS A 1 161 ? -3.736 24.406 -15.594 1 92.31 161 HIS A C 1
ATOM 1181 O O . HIS A 1 161 ? -4.906 24.016 -15.664 1 92.31 161 HIS A O 1
ATOM 1187 N N . ALA A 1 162 ? -3.053 24.406 -14.461 1 93.81 162 ALA A N 1
ATOM 1188 C CA . ALA A 1 162 ? -3.631 24.016 -13.18 1 93.81 162 ALA A CA 1
ATOM 1189 C C . ALA A 1 162 ? -3.053 24.844 -12.039 1 93.81 162 ALA A C 1
ATOM 1191 O O . ALA A 1 162 ? -2.463 24.297 -11.102 1 93.81 162 ALA A O 1
ATOM 1192 N N . PRO A 1 163 ? -3.279 26.109 -12.023 1 93.81 163 PRO A N 1
ATOM 1193 C CA . PRO A 1 163 ? -2.689 26.969 -11 1 93.81 163 PRO A CA 1
ATOM 1194 C C . PRO A 1 163 ? -3.197 26.656 -9.594 1 93.81 163 PRO A C 1
ATOM 1196 O O . PRO A 1 163 ? -2.484 26.875 -8.609 1 93.81 163 PRO A O 1
ATOM 1199 N N . GLU A 1 164 ? -4.391 26.078 -9.453 1 91.12 164 GLU A N 1
ATOM 1200 C CA . GLU A 1 164 ? -4.992 25.812 -8.148 1 91.12 164 GLU A CA 1
ATOM 1201 C C . GLU A 1 164 ? -4.129 24.859 -7.328 1 91.12 164 GLU A C 1
ATOM 1203 O O . GLU A 1 164 ? -4.094 24.953 -6.098 1 91.12 164 GLU A O 1
ATOM 1208 N N . THR A 1 165 ? -3.463 23.969 -8.023 1 95.19 165 THR A N 1
ATOM 1209 C CA . THR A 1 165 ? -2.6 23.016 -7.32 1 95.19 165 THR A CA 1
ATOM 1210 C C . THR A 1 165 ? -1.182 23.578 -7.199 1 95.19 165 THR A C 1
ATOM 1212 O O . THR A 1 165 ? -0.5 23.328 -6.203 1 95.19 165 THR A O 1
ATOM 1215 N N . ALA A 1 166 ? -0.771 24.359 -8.156 1 95.31 166 ALA A N 1
ATOM 1216 C CA . ALA A 1 166 ? 0.587 24.891 -8.18 1 95.31 166 ALA A CA 1
ATOM 1217 C C . ALA A 1 166 ? 0.81 25.875 -7.027 1 95.31 166 ALA A C 1
ATOM 1219 O O . ALA A 1 166 ? 1.92 25.969 -6.5 1 95.31 166 ALA A O 1
ATOM 1220 N N . LEU A 1 167 ? -0.163 26.5 -6.574 1 96.88 167 LEU A N 1
ATOM 1221 C CA . LEU A 1 167 ? -0.074 27.5 -5.512 1 96.88 167 LEU A CA 1
ATOM 1222 C C . LEU A 1 167 ? 0.076 26.844 -4.148 1 96.88 167 LEU A C 1
ATOM 1224 O O . LEU A 1 167 ? 0.446 27.484 -3.172 1 96.88 167 LEU A O 1
ATOM 1228 N N . LEU A 1 168 ? -0.15 25.531 -4.09 1 97.56 168 LEU A N 1
ATOM 1229 C CA . LEU A 1 168 ? -0.437 24.922 -2.803 1 97.56 168 LEU A CA 1
ATOM 1230 C C . LEU A 1 168 ? 0.68 23.953 -2.4 1 97.56 168 LEU A C 1
ATOM 1232 O O . LEU A 1 168 ? 1.104 23.938 -1.243 1 97.56 168 LEU A O 1
ATOM 1236 N N . PHE A 1 169 ? 1.272 23.219 -3.314 1 98.25 169 PHE A N 1
ATOM 1237 C CA . PHE A 1 169 ? 1.973 22 -2.951 1 98.25 169 PHE A CA 1
ATOM 1238 C C . PHE A 1 169 ? 3.473 22.234 -2.85 1 98.25 169 PHE A C 1
ATOM 1240 O O . PHE A 1 169 ? 4.016 23.094 -3.547 1 98.25 169 PHE A O 1
ATOM 1247 N N . GLY A 1 170 ? 4.105 21.531 -1.961 1 98.5 170 GLY A N 1
ATOM 1248 C CA . GLY A 1 170 ? 5.543 21.406 -1.812 1 98.5 170 GLY A CA 1
ATOM 1249 C C . GLY A 1 170 ? 6.004 19.969 -1.716 1 98.5 170 GLY A C 1
ATOM 1250 O O . GLY A 1 170 ? 5.195 19.047 -1.812 1 98.5 170 GLY A O 1
ATOM 1251 N N . ASP A 1 171 ? 7.336 19.797 -1.585 1 98.81 171 ASP A N 1
ATOM 1252 C CA . ASP A 1 171 ? 7.953 18.469 -1.547 1 98.81 171 ASP A CA 1
ATOM 1253 C C . ASP A 1 171 ? 8.539 18.172 -0.168 1 98.81 171 ASP A C 1
ATOM 1255 O O . ASP A 1 171 ? 9.117 19.062 0.468 1 98.81 171 ASP A O 1
ATOM 1259 N N . GLY A 1 172 ? 8.32 16.922 0.302 1 98.75 172 GLY A N 1
ATOM 1260 C CA . GLY A 1 172 ? 8.867 16.547 1.593 1 98.75 172 GLY A CA 1
ATOM 1261 C C . GLY A 1 172 ? 8.586 15.094 1.955 1 98.75 172 GLY A C 1
ATOM 1262 O O . GLY A 1 172 ? 7.883 14.391 1.226 1 98.75 172 GLY A O 1
ATOM 1263 N N . ALA A 1 173 ? 9.219 14.688 3.018 1 98.88 173 ALA A N 1
ATOM 1264 C CA . ALA A 1 173 ? 9.031 13.344 3.549 1 98.88 173 ALA A CA 1
ATOM 1265 C C . ALA A 1 173 ? 9.094 13.336 5.074 1 98.88 173 ALA A C 1
ATOM 1267 O O . ALA A 1 173 ? 9.742 14.195 5.676 1 98.88 173 ALA A O 1
ATOM 1268 N N . SER A 1 174 ? 8.406 12.484 5.695 1 98.69 174 SER A N 1
ATOM 1269 C CA . SER A 1 174 ? 8.523 12.211 7.121 1 98.69 174 SER A CA 1
ATOM 1270 C C . SER A 1 174 ? 8.805 10.727 7.375 1 98.69 174 SER A C 1
ATOM 1272 O O . SER A 1 174 ? 8.477 9.883 6.543 1 98.69 174 SER A O 1
ATOM 1274 N N . ALA A 1 175 ? 9.453 10.422 8.406 1 98.62 175 ALA A N 1
ATOM 1275 C CA . ALA A 1 175 ? 9.742 9.07 8.883 1 98.62 175 ALA A CA 1
ATOM 1276 C C . ALA A 1 175 ? 9.398 8.922 10.367 1 98.62 175 ALA A C 1
ATOM 1278 O O . ALA A 1 175 ? 9.703 9.812 11.164 1 98.62 175 ALA A O 1
ATOM 1279 N N . ALA A 1 176 ? 8.758 7.871 10.719 1 98.25 176 ALA A N 1
ATOM 1280 C CA . ALA A 1 176 ? 8.359 7.605 12.094 1 98.25 176 ALA A CA 1
ATOM 1281 C C . ALA A 1 176 ? 8.805 6.219 12.539 1 98.25 176 ALA A C 1
ATOM 1283 O O . ALA A 1 176 ? 8.734 5.258 11.766 1 98.25 176 ALA A O 1
ATOM 1284 N N . TRP A 1 177 ? 9.336 6.105 13.703 1 97.81 177 TRP A N 1
ATOM 1285 C CA . TRP A 1 177 ? 9.672 4.84 14.344 1 97.81 177 TRP A CA 1
ATOM 1286 C C . TRP A 1 177 ? 8.57 4.398 15.297 1 97.81 177 TRP A C 1
ATOM 1288 O O . TRP A 1 177 ? 8.258 5.102 16.266 1 97.81 177 TRP A O 1
ATOM 1298 N N . ILE A 1 178 ? 7.965 3.256 15.047 1 98 178 ILE A N 1
ATOM 1299 C CA . ILE A 1 178 ? 6.852 2.725 15.82 1 98 178 ILE A CA 1
ATOM 1300 C C . ILE A 1 178 ? 7.215 1.349 16.375 1 98 178 ILE A C 1
ATOM 1302 O O . ILE A 1 178 ? 7.73 0.497 15.648 1 98 178 ILE A O 1
ATOM 1306 N N . CYS A 1 179 ? 6.957 1.146 17.641 1 96.81 179 CYS A N 1
ATOM 1307 C CA . CYS A 1 179 ? 7.363 -0.138 18.203 1 96.81 179 CYS A CA 1
ATOM 1308 C C . CYS A 1 179 ? 6.504 -0.508 19.406 1 96.81 179 CYS A C 1
ATOM 1310 O O . CYS A 1 179 ? 5.715 0.309 19.875 1 96.81 179 CYS A O 1
ATOM 1312 N N . ALA A 1 180 ? 6.586 -1.777 19.812 1 95 180 ALA A N 1
ATOM 1313 C CA . ALA A 1 180 ? 5.836 -2.289 20.953 1 95 180 ALA A CA 1
ATOM 1314 C C . ALA A 1 180 ? 6.559 -1.99 22.266 1 95 180 ALA A C 1
ATOM 1316 O O . ALA A 1 180 ? 5.926 -1.881 23.328 1 95 180 ALA A O 1
ATOM 1317 N N . ARG A 1 181 ? 7.875 -1.905 22.297 1 94.5 181 ARG A N 1
ATOM 1318 C CA . ARG A 1 181 ? 8.688 -1.688 23.484 1 94.5 181 ARG A CA 1
ATOM 1319 C C . ARG A 1 181 ? 9.547 -0.435 23.328 1 94.5 181 ARG A C 1
ATOM 1321 O O . ARG A 1 181 ? 10.711 -0.516 22.938 1 94.5 181 ARG A O 1
ATOM 1328 N N . PRO A 1 182 ? 9.031 0.674 23.703 1 93.56 182 PRO A N 1
ATOM 1329 C CA . PRO A 1 182 ? 9.797 1.916 23.578 1 93.56 182 PRO A CA 1
ATOM 1330 C C . PRO A 1 182 ? 10.992 1.979 24.531 1 93.56 182 PRO A C 1
ATOM 1332 O O . PRO A 1 182 ? 11.008 1.284 25.547 1 93.56 182 PRO A O 1
ATOM 1335 N N . PRO A 1 183 ? 11.977 2.775 24.125 1 90.81 183 PRO A N 1
ATOM 1336 C CA . PRO A 1 183 ? 13.109 2.947 25.047 1 90.81 183 PRO A CA 1
ATOM 1337 C C . PRO A 1 183 ? 12.695 3.594 26.375 1 90.81 183 PRO A C 1
ATOM 1339 O O . PRO A 1 183 ? 11.766 4.406 26.406 1 90.81 183 PRO A O 1
ATOM 1342 N N . ALA A 1 184 ? 13.492 3.27 27.375 1 89.38 184 ALA A N 1
ATOM 1343 C CA . ALA A 1 184 ? 13.211 3.812 28.703 1 89.38 184 ALA A CA 1
ATOM 1344 C C . ALA A 1 184 ? 13.648 5.27 28.797 1 89.38 184 ALA A C 1
ATOM 1346 O O . ALA A 1 184 ? 14.586 5.691 28.125 1 89.38 184 ALA A O 1
ATOM 1347 N N . GLY A 1 185 ? 12.883 5.977 29.656 1 85.94 185 GLY A N 1
ATOM 1348 C CA . GLY A 1 185 ? 13.312 7.312 30.031 1 85.94 185 GLY A CA 1
ATOM 1349 C C . GLY A 1 185 ? 13.008 8.359 28.969 1 85.94 185 GLY A C 1
ATOM 1350 O O . GLY A 1 185 ? 13.758 9.32 28.797 1 85.94 185 GLY A O 1
ATOM 1351 N N . ARG A 1 186 ? 11.992 8.148 28.125 1 85.25 186 ARG A N 1
ATOM 1352 C CA . ARG A 1 186 ? 11.602 9.102 27.094 1 85.25 186 ARG A CA 1
ATOM 1353 C C . ARG A 1 186 ? 10.094 9.305 27.078 1 85.25 186 ARG A C 1
ATOM 1355 O O . ARG A 1 186 ? 9.344 8.438 27.531 1 85.25 186 ARG A O 1
ATOM 1362 N N . THR A 1 187 ? 9.703 10.5 26.656 1 88.62 187 THR A N 1
ATOM 1363 C CA . THR A 1 187 ? 8.297 10.703 26.344 1 88.62 187 THR A CA 1
ATOM 1364 C C . THR A 1 187 ? 7.98 10.219 24.922 1 88.62 187 THR A C 1
ATOM 1366 O O . THR A 1 187 ? 8.633 10.625 23.969 1 88.62 187 THR A O 1
ATOM 1369 N N . VAL A 1 188 ? 7.109 9.328 24.828 1 92.44 188 VAL A N 1
ATOM 1370 C CA . VAL A 1 188 ? 6.684 8.781 23.531 1 92.44 188 VAL A CA 1
ATOM 1371 C C . VAL A 1 188 ? 5.168 8.914 23.391 1 92.44 188 VAL A C 1
ATOM 1373 O O . VAL A 1 188 ? 4.496 9.406 24.312 1 92.44 188 VAL A O 1
ATOM 1376 N N . LEU A 1 189 ? 4.625 8.609 22.234 1 95.5 189 LEU A N 1
ATOM 1377 C CA . LEU A 1 189 ? 3.188 8.695 22 1 95.5 189 LEU A CA 1
ATOM 1378 C C . LEU A 1 189 ? 2.58 7.305 21.844 1 95.5 189 LEU A C 1
ATOM 1380 O O . LEU A 1 189 ? 2.951 6.559 20.938 1 95.5 189 LEU A O 1
ATOM 1384 N N . ARG A 1 190 ? 1.675 6.977 22.719 1 96.19 190 ARG A N 1
ATOM 1385 C CA . ARG A 1 190 ? 0.93 5.73 22.578 1 96.19 190 ARG A CA 1
ATOM 1386 C C . ARG A 1 190 ? -0.164 5.867 21.516 1 96.19 190 ARG A C 1
ATOM 1388 O O . ARG A 1 190 ? -0.942 6.824 21.547 1 96.19 190 ARG A O 1
ATOM 1395 N N . LEU A 1 191 ? -0.164 4.945 20.547 1 96.94 191 LEU A N 1
ATOM 1396 C CA . LEU A 1 191 ? -1.265 4.898 19.594 1 96.94 191 LEU A CA 1
ATOM 1397 C C . LEU A 1 191 ? -2.523 4.328 20.25 1 96.94 191 LEU A C 1
ATOM 1399 O O . LEU A 1 191 ? -2.684 3.107 20.328 1 96.94 191 LEU A O 1
ATOM 1403 N N . SER A 1 192 ? -3.416 5.16 20.609 1 94.06 192 SER A N 1
ATOM 1404 C CA . SER A 1 192 ? -4.531 4.738 21.453 1 94.06 192 SER A CA 1
ATOM 1405 C C . SER A 1 192 ? -5.773 4.453 20.609 1 94.06 192 SER A C 1
ATOM 1407 O O . SER A 1 192 ? -6.312 3.344 20.656 1 94.06 192 SER A O 1
ATOM 1409 N N . ARG A 1 193 ? -6.277 5.48 19.906 1 93.94 193 ARG A N 1
ATOM 1410 C CA . ARG A 1 193 ? -7.457 5.336 19.047 1 93.94 193 ARG A CA 1
ATOM 1411 C C . ARG A 1 193 ? -7.168 5.805 17.625 1 93.94 193 ARG A C 1
ATOM 1413 O O . ARG A 1 193 ? -6.668 6.914 17.422 1 93.94 193 ARG A O 1
ATOM 1420 N N . LEU A 1 194 ? -7.441 4.922 16.734 1 96.25 194 LEU A N 1
ATOM 1421 C CA . LEU A 1 194 ? -7.273 5.246 15.32 1 96.25 194 LEU A CA 1
ATOM 1422 C C . LEU A 1 194 ? -8.477 4.777 14.508 1 96.25 194 LEU A C 1
ATOM 1424 O O . LEU A 1 194 ? -8.992 3.68 14.727 1 96.25 194 LEU A O 1
ATOM 1428 N N . ARG A 1 195 ? -8.914 5.645 13.633 1 95.25 195 ARG A N 1
ATOM 1429 C CA . ARG A 1 195 ? -10.016 5.348 12.727 1 95.25 195 ARG A CA 1
ATOM 1430 C C . ARG A 1 195 ? -9.711 5.848 11.312 1 95.25 195 ARG A C 1
ATOM 1432 O O . ARG A 1 195 ? -9.141 6.93 11.141 1 95.25 195 ARG A O 1
ATOM 1439 N N . ILE A 1 196 ? -10.008 5.02 10.383 1 96.25 196 ILE A N 1
ATOM 1440 C CA . ILE A 1 196 ? -9.891 5.441 8.992 1 96.25 196 ILE A CA 1
ATOM 1441 C C . ILE A 1 196 ? -11.195 5.172 8.25 1 96.25 196 ILE A C 1
ATOM 1443 O O . ILE A 1 196 ? -11.984 4.32 8.672 1 96.25 196 ILE A O 1
ATOM 1447 N N . GLY A 1 197 ? -11.469 5.906 7.215 1 95 197 GLY A N 1
ATOM 1448 C CA . GLY A 1 197 ? -12.672 5.781 6.414 1 95 197 GLY A CA 1
ATOM 1449 C C . GLY A 1 197 ? -12.484 6.238 4.98 1 95 197 GLY A C 1
ATOM 1450 O O . GLY A 1 197 ? -11.398 6.676 4.598 1 95 197 GLY A O 1
ATOM 1451 N N . ALA A 1 198 ? -13.5 5.988 4.211 1 94.19 198 ALA A N 1
ATOM 1452 C CA . ALA A 1 198 ? -13.492 6.367 2.803 1 94.19 198 ALA A CA 1
ATOM 1453 C C . ALA A 1 198 ? -14.883 6.754 2.324 1 94.19 198 ALA A C 1
ATOM 1455 O O . ALA A 1 198 ? -15.891 6.266 2.857 1 94.19 198 ALA A O 1
ATOM 1456 N N . ASP A 1 199 ? -14.898 7.641 1.459 1 91.12 199 ASP A N 1
ATOM 1457 C CA . ASP A 1 199 ? -16.109 8.016 0.727 1 91.12 199 ASP A CA 1
ATOM 1458 C C . ASP A 1 199 ? -15.836 8.102 -0.773 1 91.12 199 ASP A C 1
ATOM 1460 O O . ASP A 1 199 ? -15.438 9.148 -1.278 1 91.12 199 ASP A O 1
ATOM 1464 N N . GLY A 1 200 ? -16.203 7.066 -1.45 1 86.75 200 GLY A N 1
ATOM 1465 C CA . GLY A 1 200 ? -15.922 6.977 -2.871 1 86.75 200 GLY A CA 1
ATOM 1466 C C . GLY A 1 200 ? -16.719 7.961 -3.707 1 86.75 200 GLY A C 1
ATOM 1467 O O . GLY A 1 200 ? -16.375 8.219 -4.863 1 86.75 200 GLY A O 1
ATOM 1468 N N . GLY A 1 201 ? -17.734 8.5 -3.16 1 85.38 201 GLY A N 1
ATOM 1469 C CA . GLY A 1 201 ? -18.547 9.469 -3.873 1 85.38 201 GLY A CA 1
ATOM 1470 C C . GLY A 1 201 ? -17.812 10.75 -4.191 1 85.38 201 GLY A C 1
ATOM 1471 O O . GLY A 1 201 ? -18.188 11.477 -5.121 1 85.38 201 GLY A O 1
ATOM 1472 N N . ALA A 1 202 ? -16.734 11.016 -3.52 1 85.56 202 ALA A N 1
ATOM 1473 C CA . ALA A 1 202 ? -15.961 12.242 -3.689 1 85.56 202 ALA A CA 1
ATOM 1474 C C . ALA A 1 202 ? -14.625 11.961 -4.375 1 85.56 202 ALA A C 1
ATOM 1476 O O . ALA A 1 202 ? -13.727 12.805 -4.359 1 85.56 202 ALA A O 1
ATOM 1477 N N . ALA A 1 203 ? -14.531 10.867 -5.004 1 84.44 203 ALA A N 1
ATOM 1478 C CA . ALA A 1 203 ? -13.258 10.414 -5.555 1 84.44 203 ALA A CA 1
ATOM 1479 C C . ALA A 1 203 ? -12.805 11.312 -6.703 1 84.44 203 ALA A C 1
ATOM 1481 O O . ALA A 1 203 ? -11.609 11.438 -6.977 1 84.44 203 ALA A O 1
ATOM 1482 N N . GLY A 1 204 ? -13.68 12.031 -7.312 1 87.62 204 GLY A N 1
ATOM 1483 C CA . GLY A 1 204 ? -13.359 12.852 -8.469 1 87.62 204 GLY A CA 1
ATOM 1484 C C . GLY A 1 204 ? -12.891 14.242 -8.109 1 87.62 204 GLY A C 1
ATOM 1485 O O . GLY A 1 204 ? -12.438 15 -8.969 1 87.62 204 GLY A O 1
ATOM 1486 N N . LEU A 1 205 ? -12.867 14.594 -6.812 1 92.44 205 LEU A N 1
ATOM 1487 C CA . LEU A 1 205 ? -12.531 15.953 -6.387 1 92.44 205 LEU A CA 1
ATOM 1488 C C . LEU A 1 205 ? -11.039 16.219 -6.562 1 92.44 205 LEU A C 1
ATOM 1490 O O . LEU A 1 205 ? -10.617 17.375 -6.66 1 92.44 205 LEU A O 1
ATOM 1494 N N . VAL A 1 206 ? -10.203 15.227 -6.461 1 93.94 206 VAL A N 1
ATOM 1495 C CA . VAL A 1 206 ? -8.773 15.281 -6.73 1 93.94 206 VAL A CA 1
ATOM 1496 C C . VAL A 1 206 ? -8.383 14.188 -7.723 1 93.94 206 VAL A C 1
ATOM 1498 O O . VAL A 1 206 ? -8.68 13.008 -7.5 1 93.94 206 VAL A O 1
ATOM 1501 N N . THR A 1 207 ? -7.762 14.57 -8.789 1 93.75 207 THR A N 1
ATOM 1502 C CA . THR A 1 207 ? -7.434 13.594 -9.82 1 93.75 207 THR A CA 1
ATOM 1503 C C . THR A 1 207 ? -6.109 13.938 -10.492 1 93.75 207 THR A C 1
ATOM 1505 O O . THR A 1 207 ? -5.711 15.102 -10.531 1 93.75 207 THR A O 1
ATOM 1508 N N . TYR A 1 208 ? -5.422 12.859 -10.891 1 91.94 208 TYR A N 1
ATOM 1509 C CA . TYR A 1 208 ? -4.352 13.062 -11.859 1 91.94 208 TYR A CA 1
ATOM 1510 C C . TYR A 1 208 ? -4.895 13.047 -13.281 1 91.94 208 TYR A C 1
ATOM 1512 O O . TYR A 1 208 ? -5.773 12.25 -13.609 1 91.94 208 TYR A O 1
ATOM 1520 N N . GLY A 1 209 ? -4.543 13.984 -14.062 1 89.81 209 GLY A N 1
ATOM 1521 C CA . GLY A 1 209 ? -4.812 14.078 -15.492 1 89.81 209 GLY A CA 1
ATOM 1522 C C . GLY A 1 209 ? -3.574 14.367 -16.312 1 89.81 209 GLY A C 1
ATOM 1523 O O . GLY A 1 209 ? -2.459 14.039 -15.906 1 89.81 209 GLY A O 1
ATOM 1524 N N . PHE A 1 210 ? -3.785 14.758 -17.531 1 89.88 210 PHE A N 1
ATOM 1525 C CA . PHE A 1 210 ? -2.648 15.055 -18.406 1 89.88 210 PHE A CA 1
ATOM 1526 C C . PHE A 1 210 ? -2.73 16.484 -18.938 1 89.88 210 PHE A C 1
ATOM 1528 O O . PHE A 1 210 ? -3.816 16.953 -19.266 1 89.88 210 PHE A O 1
ATOM 1535 N N . ASP A 1 211 ? -1.577 17.141 -18.938 1 89.62 211 ASP A N 1
ATOM 1536 C CA . ASP A 1 211 ? -1.463 18.453 -19.562 1 89.62 211 ASP A CA 1
ATOM 1537 C C . ASP A 1 211 ? -1.715 18.375 -21.062 1 89.62 211 ASP A C 1
ATOM 1539 O O . ASP A 1 211 ? -1.052 17.609 -21.766 1 89.62 211 ASP A O 1
ATOM 1543 N N . PRO A 1 212 ? -2.582 19.094 -21.547 1 86.81 212 PRO A N 1
ATOM 1544 C CA . PRO A 1 212 ? -2.928 19 -22.969 1 86.81 212 PRO A CA 1
ATOM 1545 C C . PRO A 1 212 ? -1.77 19.375 -23.891 1 86.81 212 PRO A C 1
ATOM 1547 O O . PRO A 1 212 ? -1.708 18.938 -25.031 1 86.81 212 PRO A O 1
ATOM 1550 N N . GLU A 1 213 ? -0.906 20.234 -23.469 1 88.31 213 GLU A N 1
ATOM 1551 C CA . GLU A 1 213 ? 0.193 20.719 -24.297 1 88.31 213 GLU A CA 1
ATOM 1552 C C . GLU A 1 213 ? 1.403 19.797 -24.219 1 88.31 213 GLU A C 1
ATOM 1554 O O . GLU A 1 213 ? 1.933 19.375 -25.234 1 88.31 213 GLU A O 1
ATOM 1559 N N . SER A 1 214 ? 1.793 19.438 -23 1 86.38 214 SER A N 1
ATOM 1560 C CA . SER A 1 214 ? 3.039 18.703 -22.812 1 86.38 214 SER A CA 1
ATOM 1561 C C . SER A 1 214 ? 2.789 17.203 -22.719 1 86.38 214 SER A C 1
ATOM 1563 O O . SER A 1 214 ? 3.717 16.391 -22.859 1 86.38 214 SER A O 1
ATOM 1565 N N . GLY A 1 215 ? 1.565 16.781 -22.359 1 87.62 215 GLY A N 1
ATOM 1566 C CA . GLY A 1 215 ? 1.244 15.383 -22.172 1 87.62 215 GLY A CA 1
ATOM 1567 C C . GLY A 1 215 ? 1.693 14.836 -20.828 1 87.62 215 GLY A C 1
ATOM 1568 O O . GLY A 1 215 ? 1.502 13.656 -20.547 1 87.62 215 GLY A O 1
ATOM 1569 N N . ARG A 1 216 ? 2.256 15.719 -20.062 1 88.69 216 ARG A N 1
ATOM 1570 C CA . ARG A 1 216 ? 2.742 15.297 -18.75 1 88.69 216 ARG A CA 1
ATOM 1571 C C . ARG A 1 216 ? 1.59 15.141 -17.766 1 88.69 216 ARG A C 1
ATOM 1573 O O . ARG A 1 216 ? 0.59 15.859 -17.844 1 88.69 216 ARG A O 1
ATOM 1580 N N . LYS A 1 217 ? 1.769 14.227 -16.891 1 91.75 217 LYS A N 1
ATOM 1581 C CA . LYS A 1 217 ? 0.798 14.031 -15.812 1 91.75 217 LYS A CA 1
ATOM 1582 C C . LYS A 1 217 ? 0.747 15.25 -14.891 1 91.75 217 LYS A C 1
ATOM 1584 O O . LYS A 1 217 ? 1.785 15.734 -14.438 1 91.75 217 LYS A O 1
ATOM 1589 N N . ILE A 1 218 ? -0.514 15.797 -14.617 1 95.44 218 ILE A N 1
ATOM 1590 C CA . ILE A 1 218 ? -0.658 16.953 -13.734 1 95.44 218 ILE A CA 1
ATOM 1591 C C . ILE A 1 218 ? -1.807 16.719 -12.758 1 95.44 218 ILE A C 1
ATOM 1593 O O . ILE A 1 218 ? -2.746 15.977 -13.062 1 95.44 218 ILE A O 1
ATOM 1597 N N . LEU A 1 219 ? -1.743 17.344 -11.617 1 96 219 LEU A N 1
ATOM 1598 C CA . LEU A 1 219 ? -2.727 17.234 -10.547 1 96 219 LEU A CA 1
ATOM 1599 C C . LEU A 1 219 ? -3.82 18.297 -10.703 1 96 219 LEU A C 1
ATOM 1601 O O . LEU A 1 219 ? -3.527 19.469 -10.938 1 96 219 LEU A O 1
ATOM 1605 N N . HIS A 1 220 ? -5.078 17.797 -10.617 1 94.88 220 HIS A N 1
ATOM 1606 C CA . HIS A 1 220 ? -6.246 18.672 -10.633 1 94.88 220 HIS A CA 1
ATOM 1607 C C . HIS A 1 220 ? -7.047 18.547 -9.344 1 94.88 220 HIS A C 1
ATOM 1609 O O . HIS A 1 220 ? -7.082 17.469 -8.734 1 94.88 220 HIS A O 1
ATOM 1615 N N . MET A 1 221 ? -7.672 19.641 -8.969 1 94.81 221 MET A N 1
ATOM 1616 C CA . MET A 1 221 ? -8.5 19.641 -7.766 1 94.81 221 MET A CA 1
ATOM 1617 C C . MET A 1 221 ? -9.711 20.547 -7.934 1 94.81 221 MET A C 1
ATOM 1619 O O . MET A 1 221 ? -9.609 21.625 -8.516 1 94.81 221 MET A O 1
ATOM 1623 N N . GLU A 1 222 ? -10.797 20.047 -7.48 1 93.5 222 GLU A N 1
ATOM 1624 C CA . GLU A 1 222 ? -11.961 20.906 -7.273 1 93.5 222 GLU A CA 1
ATOM 1625 C C . GLU A 1 222 ? -11.969 21.484 -5.863 1 93.5 222 GLU A C 1
ATOM 1627 O O . GLU A 1 222 ? -12.547 20.906 -4.949 1 93.5 222 GLU A O 1
ATOM 1632 N N . GLY A 1 223 ? -11.461 22.625 -5.73 1 91.38 223 GLY A N 1
ATOM 1633 C CA . GLY A 1 223 ? -11.102 23.203 -4.441 1 91.38 223 GLY A CA 1
ATOM 1634 C C . GLY A 1 223 ? -12.297 23.391 -3.525 1 91.38 223 GLY A C 1
ATOM 1635 O O . GLY A 1 223 ? -12.25 23.031 -2.35 1 91.38 223 GLY A O 1
ATOM 1636 N N . GLY A 1 224 ? -13.352 24.031 -4.016 1 92.62 224 GLY A N 1
ATOM 1637 C CA . GLY A 1 224 ? -14.516 24.297 -3.189 1 92.62 224 GLY A CA 1
ATOM 1638 C C . GLY A 1 224 ? -15.148 23.047 -2.633 1 92.62 224 GLY A C 1
ATOM 1639 O O . GLY A 1 224 ? -15.438 22.953 -1.436 1 92.62 224 GLY A O 1
ATOM 1640 N N . GLY A 1 225 ? -15.352 22.094 -3.475 1 92.94 225 GLY A N 1
ATOM 1641 C CA . GLY A 1 225 ? -15.914 20.812 -3.057 1 92.94 225 GLY A CA 1
ATOM 1642 C C . GLY A 1 225 ? -15.031 20.062 -2.068 1 92.94 225 GLY A C 1
ATOM 1643 O O . GLY A 1 225 ? -15.531 19.484 -1.103 1 92.94 225 GLY A O 1
ATOM 1644 N N . LEU A 1 226 ? -13.781 20.125 -2.357 1 93.12 226 LEU A N 1
ATOM 1645 C CA . LEU A 1 226 ? -12.836 19.469 -1.471 1 93.12 226 LEU A CA 1
ATOM 1646 C C . LEU A 1 226 ? -12.828 20.109 -0.092 1 93.12 226 LEU A C 1
ATOM 1648 O O . LEU A 1 226 ? -12.781 19.422 0.927 1 93.12 226 LEU A O 1
ATOM 1652 N N . PHE A 1 227 ? -12.875 21.469 -0.095 1 94.56 227 PHE A N 1
ATOM 1653 C CA . PHE A 1 227 ? -12.93 22.219 1.158 1 94.56 227 PHE A CA 1
ATOM 1654 C C . PHE A 1 227 ? -14.133 21.781 1.991 1 94.56 227 PHE A C 1
ATOM 1656 O O . PHE A 1 227 ? -13.984 21.391 3.152 1 94.56 227 PHE A O 1
ATOM 1663 N N . ARG A 1 228 ? -15.242 21.734 1.437 1 96.25 228 ARG A N 1
ATOM 1664 C CA . ARG A 1 228 ? -16.484 21.391 2.145 1 96.25 228 ARG A CA 1
ATOM 1665 C C . ARG A 1 228 ? -16.453 19.953 2.646 1 96.25 228 ARG A C 1
ATOM 1667 O O . ARG A 1 228 ? -16.781 19.688 3.805 1 96.25 228 ARG A O 1
ATOM 1674 N N . LYS A 1 229 ? -16.016 19.109 1.813 1 94.81 229 LYS A N 1
ATOM 1675 C CA . LYS A 1 229 ? -16 17.703 2.16 1 94.81 229 LYS A CA 1
ATOM 1676 C C . LYS A 1 229 ? -15.008 17.422 3.287 1 94.81 229 LYS A C 1
ATOM 1678 O O . LYS A 1 229 ? -15.32 16.688 4.23 1 94.81 229 LYS A O 1
ATOM 1683 N N . ALA A 1 230 ? -13.828 17.969 3.145 1 96.19 230 ALA A N 1
ATOM 1684 C CA . ALA A 1 230 ? -12.773 17.719 4.129 1 96.19 230 ALA A CA 1
ATOM 1685 C C . ALA A 1 230 ? -13.156 18.297 5.492 1 96.19 230 ALA A C 1
ATOM 1687 O O . ALA A 1 230 ? -13.023 17.625 6.516 1 96.19 230 ALA A O 1
ATOM 1688 N N . VAL A 1 231 ? -13.625 19.562 5.527 1 98.06 231 VAL A N 1
ATOM 1689 C CA . VAL A 1 231 ? -13.984 20.234 6.777 1 98.06 231 VAL A CA 1
ATOM 1690 C C . VAL A 1 231 ? -15.141 19.484 7.441 1 98.06 231 VAL A C 1
ATOM 1692 O O . VAL A 1 231 ? -15.094 19.203 8.641 1 98.06 231 VAL A O 1
ATOM 1695 N N . ARG A 1 232 ? -16.109 19.125 6.664 1 97.19 232 ARG A N 1
ATOM 1696 C CA . ARG A 1 232 ? -17.266 18.422 7.203 1 97.19 232 ARG A CA 1
ATOM 1697 C C . ARG A 1 232 ? -16.875 17.062 7.762 1 97.19 232 ARG A C 1
ATOM 1699 O O . ARG A 1 232 ? -17.234 16.703 8.891 1 97.19 232 ARG A O 1
ATOM 1706 N N . THR A 1 233 ? -16.188 16.312 7.012 1 96.25 233 THR A N 1
ATOM 1707 C CA . THR A 1 233 ? -15.82 14.945 7.383 1 96.25 233 THR A CA 1
ATOM 1708 C C . THR A 1 233 ? -14.93 14.938 8.617 1 96.25 233 THR A C 1
ATOM 1710 O O . THR A 1 233 ? -15.203 14.227 9.586 1 96.25 233 THR A O 1
ATOM 1713 N N . LEU A 1 234 ? -13.922 15.75 8.625 1 98.25 234 LEU A N 1
ATOM 1714 C CA . LEU A 1 234 ? -12.961 15.703 9.719 1 98.25 234 LEU A CA 1
ATOM 1715 C C . LEU A 1 234 ? -13.547 16.312 10.984 1 98.25 234 LEU A C 1
ATOM 1717 O O . LEU A 1 234 ? -13.273 15.844 12.094 1 98.25 234 LEU A O 1
ATOM 1721 N N . SER A 1 235 ? -14.328 17.422 10.82 1 98.69 235 SER A N 1
ATOM 1722 C CA . SER A 1 235 ? -14.984 17.969 12 1 98.69 235 SER A CA 1
ATOM 1723 C C . SER A 1 235 ? -15.922 16.953 12.641 1 98.69 235 SER A C 1
ATOM 1725 O O . SER A 1 235 ? -15.953 16.812 13.867 1 98.69 235 SER A O 1
ATOM 1727 N N . ARG A 1 236 ? -16.625 16.25 11.82 1 97.94 236 ARG A N 1
ATOM 1728 C CA . ARG A 1 236 ? -17.562 15.227 12.305 1 97.94 236 ARG A CA 1
ATOM 1729 C C . ARG A 1 236 ? -16.828 14.086 12.984 1 97.94 236 ARG A C 1
ATOM 1731 O O . ARG A 1 236 ? -17.172 13.688 14.102 1 97.94 236 ARG A O 1
ATOM 1738 N N . GLU A 1 237 ? -15.836 13.547 12.367 1 97.62 237 GLU A N 1
ATOM 1739 C CA . GLU A 1 237 ? -15.148 12.352 12.852 1 97.62 237 GLU A CA 1
ATOM 1740 C C . GLU A 1 237 ? -14.312 12.664 14.086 1 97.62 237 GLU A C 1
ATOM 1742 O O . GLU A 1 237 ? -14.25 11.859 15.023 1 97.62 237 GLU A O 1
ATOM 1747 N N . ILE A 1 238 ? -13.625 13.789 14.102 1 98.5 238 ILE A N 1
ATOM 1748 C CA . ILE A 1 238 ? -12.867 14.195 15.281 1 98.5 238 ILE A CA 1
ATOM 1749 C C . ILE A 1 238 ? -13.828 14.516 16.422 1 98.5 238 ILE A C 1
ATOM 1751 O O . ILE A 1 238 ? -13.578 14.141 17.578 1 98.5 238 ILE A O 1
ATOM 1755 N N . GLY A 1 239 ? -14.883 15.227 16.062 1 98.44 239 GLY A N 1
ATOM 1756 C CA . GLY A 1 239 ? -15.898 15.508 17.078 1 98.44 239 GLY A CA 1
ATOM 1757 C C . GLY A 1 239 ? -16.453 14.25 17.719 1 98.44 239 GLY A C 1
ATOM 1758 O O . GLY A 1 239 ? -16.594 14.195 18.953 1 98.44 239 GLY A O 1
ATOM 1759 N N . ARG A 1 240 ? -16.781 13.273 16.953 1 97.62 240 ARG A N 1
ATOM 1760 C CA . ARG A 1 240 ? -17.281 12 17.453 1 97.62 240 ARG A CA 1
ATOM 1761 C C . ARG A 1 240 ? -16.25 11.344 18.375 1 97.62 240 ARG A C 1
ATOM 1763 O O . ARG A 1 240 ? -16.609 10.805 19.422 1 97.62 240 ARG A O 1
ATOM 1770 N N . LEU A 1 241 ? -15.031 11.375 17.938 1 96.75 241 LEU A N 1
ATOM 1771 C CA . LEU A 1 241 ? -13.953 10.82 18.75 1 96.75 241 LEU A CA 1
ATOM 1772 C C . LEU A 1 241 ? -13.867 11.523 20.094 1 96.75 241 LEU A C 1
ATOM 1774 O O . LEU A 1 241 ? -13.719 10.883 21.141 1 96.75 241 LEU A O 1
ATOM 1778 N N . MET A 1 242 ? -13.938 12.828 20.094 1 97.69 242 MET A N 1
ATOM 1779 C CA . MET A 1 242 ? -13.883 13.617 21.312 1 97.69 242 MET A CA 1
ATOM 1780 C C . MET A 1 242 ? -15.039 13.266 22.25 1 97.69 242 MET A C 1
ATOM 1782 O O . MET A 1 242 ? -14.852 13.094 23.453 1 97.69 242 MET A O 1
ATOM 1786 N N . GLU A 1 243 ? -16.188 13.125 21.641 1 97.44 243 GLU A N 1
ATOM 1787 C CA . GLU A 1 243 ? -17.375 12.781 22.438 1 97.44 243 GLU A CA 1
A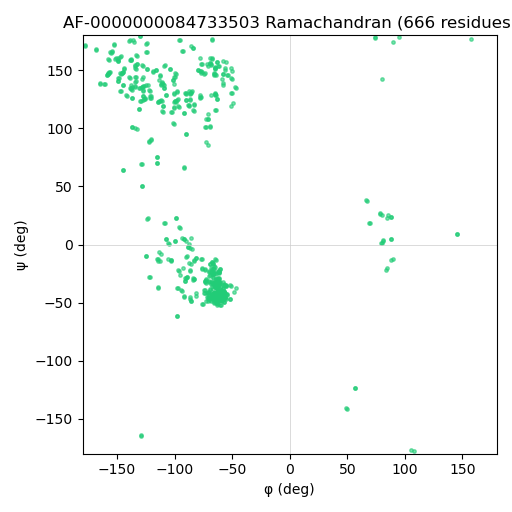TOM 1788 C C . GLU A 1 243 ? -17.234 11.406 23.062 1 97.44 243 GLU A C 1
ATOM 1790 O O . GLU A 1 243 ? -17.5 11.242 24.266 1 97.44 243 GLU A O 1
ATOM 1795 N N . GLU A 1 244 ? -16.844 10.469 22.297 1 96.12 244 GLU A N 1
ATOM 1796 C CA . GLU A 1 244 ? -16.703 9.094 22.766 1 96.12 244 GLU A CA 1
ATOM 1797 C C . GLU A 1 244 ? -15.656 9 23.875 1 96.12 244 GLU A C 1
ATOM 1799 O O . GLU A 1 244 ? -15.773 8.156 24.766 1 96.12 244 GLU A O 1
ATOM 1804 N N . GLU A 1 245 ? -14.703 9.898 23.797 1 94.5 245 GLU A N 1
ATOM 1805 C CA . GLU A 1 245 ? -13.562 9.789 24.719 1 94.5 245 GLU A CA 1
ATOM 1806 C C . GLU A 1 245 ? -13.641 10.82 25.828 1 94.5 245 GLU A C 1
ATOM 1808 O O . GLU A 1 245 ? -12.719 10.945 26.641 1 94.5 245 GLU A O 1
ATOM 1813 N N . GLY A 1 246 ? -14.648 11.602 25.828 1 96.31 246 GLY A N 1
ATOM 1814 C CA . GLY A 1 246 ? -14.812 12.633 26.844 1 96.31 246 GLY A CA 1
ATOM 1815 C C . GLY A 1 246 ? -13.758 13.719 26.75 1 96.31 246 GLY A C 1
ATOM 1816 O O . GLY A 1 246 ? -13.25 14.18 27.781 1 96.31 246 GLY A O 1
ATOM 1817 N N . LEU A 1 247 ? -13.383 14.086 25.594 1 97.25 247 LEU A N 1
ATOM 1818 C CA . LEU A 1 247 ? -12.352 15.102 25.391 1 97.25 247 LEU A CA 1
ATOM 1819 C C . LEU A 1 247 ? -12.977 16.438 24.969 1 97.25 247 LEU A C 1
ATOM 1821 O O . LEU A 1 247 ? -14.094 16.469 24.438 1 97.25 247 LEU A O 1
ATOM 1825 N N . SER A 1 248 ? -12.336 17.484 25.297 1 97.69 248 SER A N 1
ATOM 1826 C CA . SER A 1 248 ? -12.602 18.859 24.875 1 97.69 248 SER A CA 1
ATOM 1827 C C . SER A 1 248 ? -11.312 19.562 24.422 1 97.69 248 SER A C 1
ATOM 1829 O O . SER A 1 248 ? -10.219 19.047 24.672 1 97.69 248 SER A O 1
ATOM 1831 N N . PRO A 1 249 ? -11.484 20.641 23.703 1 97.5 249 PRO A N 1
ATOM 1832 C CA . PRO A 1 249 ? -10.273 21.375 23.344 1 97.5 249 PRO A CA 1
ATOM 1833 C C . PRO A 1 249 ? -9.383 21.688 24.547 1 97.5 249 PRO A C 1
ATOM 1835 O O . PRO A 1 249 ? -8.156 21.609 24.438 1 97.5 249 PRO A O 1
ATOM 1838 N N . GLU A 1 250 ? -9.953 21.953 25.672 1 96.25 250 GLU A N 1
ATOM 1839 C CA . GLU A 1 250 ? -9.203 22.281 26.875 1 96.25 250 GLU A CA 1
ATOM 1840 C C . GLU A 1 250 ? -8.43 21.062 27.391 1 96.25 250 GLU A C 1
ATOM 1842 O O . GLU A 1 250 ? -7.332 21.203 27.938 1 96.25 250 GLU A O 1
ATOM 1847 N N . LYS A 1 251 ? -8.953 19.906 27.203 1 96.5 251 LYS A N 1
ATOM 1848 C CA . LYS A 1 251 ? -8.359 18.672 27.703 1 96.5 251 LYS A CA 1
ATOM 1849 C C . LYS A 1 251 ? -7.434 18.047 26.672 1 96.5 251 LYS A C 1
ATOM 1851 O O . LYS A 1 251 ? -6.961 16.922 26.859 1 96.5 251 LYS A O 1
ATOM 1856 N N . THR A 1 252 ? -7.246 18.703 25.609 1 96.62 252 THR A N 1
ATOM 1857 C CA . THR A 1 252 ? -6.422 18.203 24.516 1 96.62 252 THR A CA 1
ATOM 1858 C C . THR A 1 252 ? -5.133 19 24.391 1 96.62 252 THR A C 1
ATOM 1860 O O . THR A 1 252 ? -5.148 20.234 24.516 1 96.62 252 THR A O 1
ATOM 1863 N N . GLY A 1 253 ? -4.051 18.25 24.156 1 95.31 253 GLY A N 1
ATOM 1864 C CA . GLY A 1 253 ? -2.773 18.938 24 1 95.31 253 GLY A CA 1
ATOM 1865 C C . GLY A 1 253 ? -2.658 19.688 22.688 1 95.31 253 GLY A C 1
ATOM 1866 O O . GLY A 1 253 ? -2.238 20.844 22.656 1 95.31 253 GLY A O 1
ATOM 1867 N N . ALA A 1 254 ? -2.984 19 21.641 1 96.25 254 ALA A N 1
ATOM 1868 C CA . ALA A 1 254 ? -2.904 19.609 20.328 1 96.25 254 ALA A CA 1
ATOM 1869 C C . ALA A 1 254 ? -3.83 18.906 19.328 1 96.25 254 ALA A C 1
ATOM 1871 O O . ALA A 1 254 ? -4.141 17.734 19.5 1 96.25 254 ALA A O 1
ATOM 1872 N N . LEU A 1 255 ? -4.336 19.688 18.406 1 97.75 255 LEU A N 1
ATOM 1873 C CA . LEU A 1 255 ? -5.004 19.172 17.219 1 97.75 255 LEU A CA 1
ATOM 1874 C C . LEU A 1 255 ? -4.074 19.234 16 1 97.75 255 LEU A C 1
ATOM 1876 O O . LEU A 1 255 ? -3.84 20.312 15.453 1 97.75 255 LEU A O 1
ATOM 1880 N N . VAL A 1 256 ? -3.527 18.109 15.586 1 97.75 256 VAL A N 1
ATOM 1881 C CA . VAL A 1 256 ? -2.562 18.031 14.492 1 97.75 256 VAL A CA 1
ATOM 1882 C C . VAL A 1 256 ? -3.25 17.516 13.227 1 97.75 256 VAL A C 1
ATOM 1884 O O . VAL A 1 256 ? -3.674 16.359 13.172 1 97.75 256 VAL A O 1
ATOM 1887 N N . LEU A 1 257 ? -3.324 18.359 12.234 1 98.56 257 LEU A N 1
ATOM 1888 C CA . LEU A 1 257 ? -4.082 18.031 11.023 1 98.56 257 LEU A CA 1
ATOM 1889 C C . LEU A 1 257 ? -3.164 17.953 9.812 1 98.56 257 LEU A C 1
ATOM 1891 O O . LEU A 1 257 ? -2.09 18.562 9.797 1 98.56 257 LEU A O 1
ATOM 1895 N N . HIS A 1 258 ? -3.541 17.109 8.82 1 98.31 258 HIS A N 1
ATOM 1896 C CA . HIS A 1 258 ? -2.955 17.234 7.492 1 98.31 258 HIS A CA 1
ATOM 1897 C C . HIS A 1 258 ? -2.953 18.688 7.027 1 98.31 258 HIS A C 1
ATOM 1899 O O . HIS A 1 258 ? -3.949 19.406 7.188 1 98.31 258 HIS A O 1
ATOM 1905 N N . GLN A 1 259 ? -1.832 19.094 6.48 1 97.94 259 GLN A N 1
ATOM 1906 C CA . GLN A 1 259 ? -1.626 20.5 6.102 1 97.94 259 GLN A CA 1
ATOM 1907 C C . GLN A 1 259 ? -2.033 20.734 4.648 1 97.94 259 GLN A C 1
ATOM 1909 O O . GLN A 1 259 ? -1.194 21.062 3.812 1 97.94 259 GLN A O 1
ATOM 1914 N N . ALA A 1 260 ? -3.324 20.609 4.387 1 97.06 260 ALA A N 1
ATOM 1915 C CA . ALA A 1 260 ? -3.855 20.703 3.031 1 97.06 260 ALA A CA 1
ATOM 1916 C C . ALA A 1 260 ? -3.912 22.156 2.568 1 97.06 260 ALA A C 1
ATOM 1918 O O . ALA A 1 260 ? -3.559 22.469 1.429 1 97.06 260 ALA A O 1
ATOM 1919 N N . ASN A 1 261 ? -4.461 22.984 3.307 1 96.19 261 ASN A N 1
ATOM 1920 C CA . ASN A 1 261 ? -4.781 24.391 3.137 1 96.19 261 ASN A CA 1
ATOM 1921 C C . ASN A 1 261 ? -5.117 25.062 4.469 1 96.19 261 ASN A C 1
ATOM 1923 O O . ASN A 1 261 ? -5.785 24.453 5.312 1 96.19 261 ASN A O 1
ATOM 1927 N N . ARG A 1 262 ? -4.609 26.266 4.633 1 97.56 262 ARG A N 1
ATOM 1928 C CA . ARG A 1 262 ? -4.863 26.922 5.914 1 97.56 262 ARG A CA 1
ATOM 1929 C C . ARG A 1 262 ? -6.355 27.062 6.172 1 97.56 262 ARG A C 1
ATOM 1931 O O 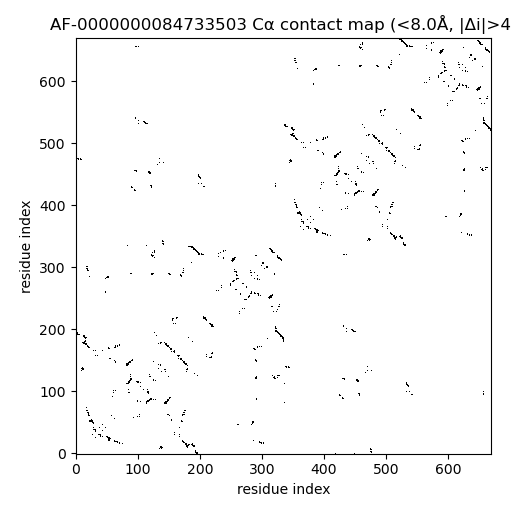. ARG A 1 262 ? -6.805 26.969 7.316 1 97.56 262 ARG A O 1
ATOM 1938 N N . ARG A 1 263 ? -7.129 27.281 5.199 1 96.81 263 ARG A N 1
ATOM 1939 C CA . ARG A 1 263 ? -8.57 27.469 5.34 1 96.81 263 ARG A CA 1
ATOM 1940 C C . ARG A 1 263 ? -9.234 26.188 5.852 1 96.81 263 ARG A C 1
ATOM 1942 O O . ARG A 1 263 ? -10.18 26.25 6.633 1 96.81 263 ARG A O 1
ATOM 1949 N N . ILE A 1 264 ? -8.727 25.047 5.395 1 97.69 264 ILE A N 1
ATOM 1950 C CA . ILE A 1 264 ? -9.273 23.781 5.844 1 97.69 264 ILE A CA 1
ATOM 1951 C C . ILE A 1 264 ? -8.891 23.547 7.305 1 97.69 264 ILE A C 1
ATOM 1953 O O . ILE A 1 264 ? -9.742 23.172 8.125 1 97.69 264 ILE A O 1
ATOM 1957 N N . VAL A 1 265 ? -7.641 23.766 7.609 1 98.44 265 VAL A N 1
ATOM 1958 C CA . VAL A 1 265 ? -7.16 23.594 8.977 1 98.44 265 VAL A CA 1
ATOM 1959 C C . VAL A 1 265 ? -7.953 24.5 9.922 1 98.44 265 VAL A C 1
ATOM 1961 O O . VAL A 1 265 ? -8.438 24.047 10.961 1 98.44 265 VAL A O 1
ATOM 1964 N N . SER A 1 266 ? -8.109 25.75 9.531 1 97.94 266 SER A N 1
ATOM 1965 C CA . SER A 1 266 ? -8.844 26.719 10.344 1 97.94 266 SER A CA 1
ATOM 1966 C C . SER A 1 266 ? -10.32 26.359 10.445 1 97.94 266 SER A C 1
ATOM 1968 O O . SER A 1 266 ? -10.93 26.5 11.5 1 97.94 266 SER A O 1
ATOM 1970 N N . GLY A 1 267 ? -10.891 25.938 9.32 1 98.25 267 GLY A N 1
ATOM 1971 C CA . GLY A 1 267 ? -12.289 25.531 9.32 1 98.25 267 GLY A CA 1
ATOM 1972 C C . GLY A 1 267 ? -12.594 24.422 10.312 1 98.25 267 GLY A C 1
ATOM 1973 O O . GLY A 1 267 ? -13.586 24.484 11.039 1 98.25 267 GLY A O 1
ATOM 1974 N N . ILE A 1 268 ? -11.742 23.438 10.359 1 98.69 268 ILE A N 1
ATOM 1975 C CA . ILE A 1 268 ? -11.914 22.312 11.273 1 98.69 268 ILE A CA 1
ATOM 1976 C C . ILE A 1 268 ? -11.711 22.766 12.711 1 98.69 268 ILE A C 1
ATOM 1978 O O . ILE A 1 268 ? -12.523 22.453 13.586 1 98.69 268 ILE A O 1
ATOM 1982 N N . SER A 1 269 ? -10.641 23.516 12.977 1 98.38 269 SER A N 1
ATOM 1983 C CA . SER A 1 269 ? -10.297 23.938 14.336 1 98.38 269 SER A CA 1
ATOM 1984 C C . SER A 1 269 ? -11.375 24.844 14.914 1 98.38 269 SER A C 1
ATOM 1986 O O . SER A 1 269 ? -11.727 24.734 16.094 1 98.38 269 SER A O 1
ATOM 1988 N N . GLU A 1 270 ? -11.852 25.781 14.086 1 98.31 270 GLU A N 1
ATOM 1989 C CA . GLU A 1 270 ? -12.898 26.688 14.531 1 98.31 270 GLU A CA 1
ATOM 1990 C C . GLU A 1 270 ? -14.188 25.938 14.859 1 98.31 270 GLU A C 1
ATOM 1992 O O . GLU A 1 270 ? -14.812 26.203 15.883 1 98.31 270 GLU A O 1
ATOM 1997 N N . ARG A 1 271 ? -14.547 25.062 14.047 1 98.44 271 ARG A N 1
ATOM 1998 C CA . ARG A 1 271 ? -15.766 24.281 14.242 1 98.44 271 ARG A CA 1
ATOM 1999 C C . ARG A 1 271 ? -15.68 23.453 15.523 1 98.44 271 ARG A C 1
ATOM 2001 O O . ARG A 1 271 ? -16.688 23.25 16.203 1 98.44 271 ARG A O 1
ATOM 2008 N N . LEU A 1 272 ? -14.523 22.953 15.812 1 98.69 272 LEU A N 1
ATOM 2009 C CA . LEU A 1 272 ? -14.336 22.062 16.969 1 98.69 272 LEU A CA 1
ATOM 2010 C C . LEU A 1 272 ? -13.984 22.875 18.203 1 98.69 272 LEU A C 1
ATOM 2012 O O . LEU A 1 272 ? -13.883 22.312 19.297 1 98.69 272 LEU A O 1
ATOM 2016 N N . GLY A 1 273 ? -13.688 24.172 18.031 1 98.5 273 GLY A N 1
ATOM 2017 C CA . GLY A 1 273 ? -13.477 25.078 19.156 1 98.5 273 GLY A CA 1
ATOM 2018 C C . GLY A 1 273 ? -12.039 25.094 19.641 1 98.5 273 GLY A C 1
ATOM 2019 O O . GLY A 1 273 ? -11.773 25.406 20.797 1 98.5 273 GLY A O 1
ATOM 2020 N N . PHE A 1 274 ? -11.141 24.734 18.781 1 98.44 274 PHE A N 1
ATOM 2021 C CA . PHE A 1 274 ? -9.734 24.75 19.188 1 98.44 274 PHE A CA 1
ATOM 2022 C C . PHE A 1 274 ? -9.117 26.125 18.969 1 98.44 274 PHE A C 1
ATOM 2024 O O . PHE A 1 274 ? -9.234 26.703 17.891 1 98.44 274 PHE A O 1
ATOM 2031 N N . PRO A 1 275 ? -8.453 26.656 19.984 1 96.94 275 PRO A N 1
ATOM 2032 C CA . PRO A 1 275 ? -7.688 27.875 19.766 1 96.94 275 PRO A CA 1
ATOM 2033 C C . PRO A 1 275 ? -6.484 27.672 18.844 1 96.94 275 PRO A C 1
ATOM 2035 O O . PRO A 1 275 ? -5.98 26.547 18.734 1 96.94 275 PRO A O 1
ATOM 2038 N N . ARG A 1 276 ? -5.98 28.672 18.266 1 94.88 276 ARG A N 1
ATOM 2039 C CA . ARG A 1 276 ? -4.93 28.625 17.25 1 94.88 276 ARG A CA 1
ATOM 2040 C C . ARG A 1 276 ? -3.637 28.062 17.844 1 94.88 276 ARG A C 1
ATOM 2042 O O . ARG A 1 276 ? -2.885 27.375 17.141 1 94.88 276 ARG A O 1
ATOM 2049 N N . GLU A 1 277 ? -3.338 28.359 19.078 1 93.19 277 GLU A N 1
ATOM 2050 C CA . GLU A 1 277 ? -2.074 27.953 19.688 1 93.19 277 GLU A CA 1
ATOM 2051 C C . GLU A 1 277 ? -1.992 26.438 19.844 1 93.19 277 GLU A C 1
ATOM 2053 O O . GLU A 1 277 ? -0.905 25.891 20.031 1 93.19 277 GLU A O 1
ATOM 2058 N N . LYS A 1 278 ? -3.113 25.719 19.734 1 95.25 278 LYS A N 1
ATOM 2059 C CA . LYS A 1 278 ? -3.141 24.266 19.875 1 95.25 278 LYS A CA 1
ATOM 2060 C C . LYS A 1 278 ? -3.17 23.578 18.5 1 95.25 278 LYS A C 1
ATOM 2062 O O . LYS A 1 278 ? -3.277 22.344 18.422 1 95.25 278 LYS A O 1
ATOM 2067 N N . VAL A 1 279 ? -3.104 24.375 17.469 1 96.69 279 VAL A N 1
ATOM 2068 C CA . VAL A 1 279 ? -3.193 23.828 16.125 1 96.69 279 VAL A CA 1
ATOM 2069 C C . VAL A 1 279 ? -1.926 24.172 15.344 1 96.69 279 VAL A C 1
ATOM 2071 O O . VAL A 1 279 ? -1.877 25.188 14.641 1 96.69 279 VAL A O 1
ATOM 2074 N N . PRO A 1 280 ? -0.936 23.297 15.398 1 94.56 280 PRO A N 1
ATOM 2075 C CA . PRO A 1 280 ? 0.328 23.594 14.727 1 94.56 280 PRO A CA 1
ATOM 2076 C C . PRO A 1 280 ? 0.185 23.672 13.203 1 94.56 280 PRO A C 1
ATOM 2078 O O . PRO A 1 280 ? -0.604 22.938 12.617 1 94.56 280 PRO A O 1
ATOM 2081 N N . LEU A 1 281 ? 1.013 24.562 12.602 1 95.25 281 LEU A N 1
ATOM 2082 C CA . LEU A 1 281 ? 1.007 24.797 11.156 1 95.25 281 LEU A CA 1
ATOM 2083 C C . LEU A 1 281 ? 2.42 24.719 10.586 1 95.25 281 LEU A C 1
ATOM 2085 O O . LEU A 1 281 ? 3.336 25.375 11.094 1 95.25 281 LEU A O 1
ATOM 2089 N N . THR A 1 282 ? 2.59 23.859 9.641 1 95.5 282 THR A N 1
ATOM 2090 C CA . THR A 1 282 ? 3.846 23.797 8.898 1 95.5 282 THR A CA 1
ATOM 2091 C C . THR A 1 282 ? 3.635 24.172 7.438 1 95.5 282 THR A C 1
ATOM 2093 O O . THR A 1 282 ? 4.598 24.469 6.723 1 95.5 282 THR A O 1
ATOM 2096 N N . LEU A 1 283 ? 2.43 24.234 7.027 1 96.88 283 LEU A N 1
ATOM 2097 C CA . LEU A 1 283 ? 2.018 24.547 5.66 1 96.88 283 LEU A CA 1
ATOM 2098 C C . LEU A 1 283 ? 2.605 25.875 5.195 1 96.88 283 LEU A C 1
ATOM 2100 O O . LEU A 1 283 ? 2.967 26.016 4.027 1 96.88 283 LEU A O 1
ATOM 2104 N N . CYS A 1 284 ? 2.721 26.859 6.094 1 96.81 284 CYS A N 1
ATOM 2105 C CA . CYS A 1 284 ? 3.111 28.219 5.75 1 96.81 284 CYS A CA 1
ATOM 2106 C C . CYS A 1 284 ? 4.512 28.25 5.148 1 96.81 284 CYS A C 1
ATOM 2108 O O . CYS A 1 284 ? 4.797 29.078 4.273 1 96.81 284 CYS A O 1
ATOM 2110 N N . ASP A 1 285 ? 5.301 27.266 5.574 1 95.94 285 ASP A N 1
ATOM 2111 C CA . ASP A 1 285 ? 6.711 27.375 5.215 1 95.94 285 ASP A CA 1
ATOM 2112 C C . ASP A 1 285 ? 7.113 26.25 4.254 1 95.94 285 ASP A C 1
ATOM 2114 O O . ASP A 1 285 ? 8.164 26.328 3.611 1 95.94 285 ASP A O 1
ATOM 2118 N N . HIS A 1 286 ? 6.285 25.234 4.117 1 97.5 286 HIS A N 1
ATOM 2119 C CA . HIS A 1 286 ? 6.715 24.094 3.312 1 97.5 286 HIS A CA 1
ATOM 2120 C C . HIS A 1 286 ? 5.711 23.797 2.205 1 97.5 286 HIS A C 1
ATOM 2122 O O . HIS A 1 286 ? 6.008 23.031 1.279 1 97.5 286 HIS A O 1
ATOM 2128 N N . GLY A 1 287 ? 4.539 24.453 2.256 1 98.38 287 GLY A N 1
ATOM 2129 C CA . GLY A 1 287 ? 3.449 24.062 1.374 1 98.38 287 GLY A CA 1
ATOM 2130 C C . GLY A 1 287 ? 2.785 22.766 1.789 1 98.38 287 GLY A C 1
ATOM 2131 O O . GLY A 1 287 ? 3.1 22.203 2.844 1 98.38 287 GLY A O 1
ATOM 2132 N N . ASN A 1 288 ? 1.764 22.391 1.045 1 98.38 288 ASN A N 1
ATOM 2133 C CA . ASN A 1 288 ? 1.115 21.094 1.232 1 98.38 288 ASN A CA 1
ATOM 2134 C C . ASN A 1 288 ? 2.006 19.953 0.762 1 98.38 288 ASN A C 1
ATOM 2136 O O . ASN A 1 288 ? 2.154 19.734 -0.441 1 98.38 288 ASN A O 1
ATOM 2140 N N . THR A 1 289 ? 2.512 19.219 1.693 1 98.56 289 THR A N 1
ATOM 2141 C CA . THR A 1 289 ? 3.385 18.109 1.342 1 98.56 289 THR A CA 1
ATOM 2142 C C . THR A 1 289 ? 2.613 16.797 1.355 1 98.56 289 THR A C 1
ATOM 2144 O O . THR A 1 289 ? 3.193 15.727 1.588 1 98.56 289 THR A O 1
ATOM 2147 N N . SER A 1 290 ? 1.35 16.891 1.201 1 97.88 290 SER A N 1
ATOM 2148 C CA . SER A 1 290 ? 0.457 15.758 1.007 1 97.88 290 SER A CA 1
ATOM 2149 C C . SER A 1 290 ? 0.583 14.75 2.148 1 97.88 290 SER A C 1
ATOM 2151 O O . SER A 1 290 ? 0.459 15.117 3.32 1 97.88 290 SER A O 1
ATOM 2153 N N . SER A 1 291 ? 0.875 13.523 1.859 1 98.25 291 SER A N 1
ATOM 2154 C CA . SER A 1 291 ? 0.835 12.469 2.871 1 98.25 291 SER A CA 1
ATOM 2155 C C . SER A 1 291 ? 1.904 12.688 3.936 1 98.25 291 SER A C 1
ATOM 2157 O O . SER A 1 291 ? 1.82 12.125 5.031 1 98.25 291 SER A O 1
ATOM 2159 N N . ALA A 1 292 ? 2.936 13.445 3.652 1 98.69 292 ALA A N 1
ATOM 2160 C CA . ALA A 1 292 ? 4.051 13.648 4.574 1 98.69 292 ALA A CA 1
ATOM 2161 C C . ALA A 1 292 ? 3.734 14.742 5.582 1 98.69 292 ALA A C 1
ATOM 2163 O O . ALA A 1 292 ? 4.422 14.883 6.598 1 98.69 292 ALA A O 1
ATOM 2164 N N . SER A 1 293 ? 2.711 15.516 5.352 1 98.44 293 SER A N 1
ATOM 2165 C CA . SER A 1 293 ? 2.523 16.781 6.059 1 98.44 293 SER A CA 1
ATOM 2166 C C . SER A 1 293 ? 2.23 16.547 7.539 1 98.44 293 SER A C 1
ATOM 2168 O O . SER A 1 293 ? 2.701 17.297 8.398 1 98.44 293 SER A O 1
ATOM 2170 N N . LEU A 1 294 ? 1.35 15.539 7.836 1 98.38 294 LEU A N 1
ATOM 2171 C CA . LEU A 1 294 ? 1.052 15.25 9.234 1 98.38 294 LEU A CA 1
ATOM 2172 C C . LEU A 1 294 ? 2.312 14.828 9.984 1 98.38 294 LEU A C 1
ATOM 2174 O O . LEU A 1 294 ? 2.555 15.289 11.102 1 98.38 294 LEU A O 1
ATOM 2178 N N . GLY A 1 295 ? 3.115 13.945 9.359 1 98 295 GLY A N 1
ATOM 2179 C CA . GLY A 1 295 ? 4.371 13.523 9.953 1 98 295 GLY A CA 1
ATOM 2180 C C . GLY A 1 295 ? 5.367 14.656 10.125 1 98 295 GLY A C 1
ATOM 2181 O O . GLY A 1 295 ? 6.062 14.734 11.141 1 98 295 GLY A O 1
ATOM 2182 N N . ILE A 1 296 ? 5.434 15.516 9.133 1 97.62 296 ILE A N 1
ATOM 2183 C CA . ILE A 1 296 ? 6.316 16.672 9.211 1 97.62 296 ILE A CA 1
ATOM 2184 C C . ILE A 1 296 ? 5.906 17.562 10.375 1 97.62 296 ILE A C 1
ATOM 2186 O O . ILE A 1 296 ? 6.754 18.031 11.148 1 97.62 296 ILE A O 1
ATOM 2190 N N . THR A 1 297 ? 4.609 17.781 10.531 1 96.25 297 THR A N 1
ATOM 2191 C CA . THR A 1 297 ? 4.098 18.625 11.602 1 96.25 297 THR A CA 1
ATOM 2192 C C . THR A 1 297 ? 4.375 18 12.961 1 96.25 297 THR A C 1
ATOM 2194 O O . THR A 1 297 ? 4.77 18.703 13.906 1 96.25 297 THR A O 1
ATOM 2197 N N . LEU A 1 298 ? 4.191 16.703 13.078 1 94.94 298 LEU A N 1
ATOM 2198 C CA . LEU A 1 298 ? 4.512 16 14.32 1 94.94 298 LEU A CA 1
ATOM 2199 C C . LEU A 1 298 ? 6.008 16.078 14.609 1 94.94 298 LEU A C 1
ATOM 2201 O O . LEU A 1 298 ? 6.41 16.234 15.766 1 94.94 298 LEU A O 1
ATOM 2205 N N . GLY A 1 299 ? 6.781 15.836 13.523 1 91.69 299 GLY A N 1
ATOM 2206 C CA . GLY A 1 299 ? 8.227 15.906 13.672 1 91.69 299 GLY A CA 1
ATOM 2207 C C . GLY A 1 299 ? 8.703 17.234 14.234 1 91.69 299 GLY A C 1
ATOM 2208 O O . GLY A 1 299 ? 9.68 17.281 14.977 1 91.69 299 GLY A O 1
ATOM 2209 N N . ASP A 1 300 ? 7.996 18.234 13.812 1 84.19 300 ASP A N 1
ATOM 2210 C CA . ASP A 1 300 ? 8.328 19.562 14.32 1 84.19 300 ASP A CA 1
ATOM 2211 C C . ASP A 1 300 ? 8.148 19.641 15.836 1 84.19 300 ASP A C 1
ATOM 2213 O O . ASP A 1 300 ? 8.891 20.344 16.516 1 84.19 300 ASP A O 1
ATOM 2217 N N . PHE A 1 301 ? 7.184 18.891 16.391 1 76.75 301 PHE A N 1
ATOM 2218 C CA . PHE A 1 301 ? 6.973 18.812 17.828 1 76.75 301 PHE A CA 1
ATOM 2219 C C . PHE A 1 301 ? 8.102 18.031 18.5 1 76.75 301 PHE A C 1
ATOM 2221 O O . PHE A 1 301 ? 8.57 18.406 19.578 1 76.75 301 PHE A O 1
ATOM 2228 N N . PHE A 1 302 ? 8.508 16.969 17.906 1 73.38 302 PHE A N 1
ATOM 2229 C CA . PHE A 1 302 ? 9.477 16.047 18.484 1 73.38 302 PHE A CA 1
ATOM 2230 C C . PHE A 1 302 ? 10.898 16.562 18.281 1 73.38 302 PHE A C 1
ATOM 2232 O O . PHE A 1 302 ? 11.781 16.328 19.109 1 73.38 302 PHE A O 1
ATOM 2239 N N . ALA A 1 303 ? 11.172 17.047 17.188 1 61.47 303 ALA A N 1
ATOM 2240 C CA . ALA A 1 303 ? 12.547 17.359 16.797 1 61.47 303 ALA A CA 1
ATOM 2241 C C . ALA A 1 303 ? 12.898 18.797 17.125 1 61.47 303 ALA A C 1
ATOM 2243 O O . ALA A 1 303 ? 14.078 19.172 17.156 1 61.47 303 ALA A O 1
ATOM 2244 N N . GLY A 1 304 ? 11.961 19.516 17.266 1 55.94 304 GLY A N 1
ATOM 2245 C CA . GLY A 1 304 ? 12.297 20.922 17.438 1 55.94 304 GLY A CA 1
ATOM 2246 C C . GLY A 1 304 ? 12.984 21.203 18.75 1 55.94 304 GLY A C 1
ATOM 2247 O O . GLY A 1 304 ? 12.695 20.562 19.766 1 55.94 304 GLY A O 1
ATOM 2248 N N . GLU A 1 305 ? 14.055 21.859 18.531 1 53.47 305 GLU A N 1
ATOM 2249 C CA . GLU A 1 305 ? 14.742 22.344 19.719 1 53.47 305 GLU A CA 1
ATOM 2250 C C . GLU A 1 305 ? 13.773 23.062 20.656 1 53.47 305 GLU A C 1
ATOM 2252 O O . GLU A 1 305 ? 13.055 23.969 20.234 1 53.47 305 GLU A O 1
ATOM 2257 N N . GLY A 1 306 ? 13.633 22.641 21.828 1 52.81 306 GLY A N 1
ATOM 2258 C CA . GLY A 1 306 ? 12.828 23.344 22.828 1 52.81 306 GLY A CA 1
ATOM 2259 C C . GLY A 1 306 ? 11.367 22.922 22.797 1 52.81 306 GLY A C 1
ATOM 2260 O O . GLY A 1 306 ? 10.578 23.375 23.641 1 52.81 306 GLY A O 1
ATOM 2261 N N . ARG A 1 307 ? 11.094 22.266 21.75 1 57.84 307 ARG A N 1
ATOM 2262 C CA . ARG A 1 307 ? 9.672 21.938 21.719 1 57.84 307 ARG A CA 1
ATOM 2263 C C . ARG A 1 307 ? 9.398 20.641 22.453 1 57.84 307 ARG A C 1
ATOM 2265 O O . ARG A 1 307 ? 10.211 19.703 22.422 1 57.84 307 ARG A O 1
ATOM 2272 N N . SER A 1 308 ? 8.633 20.75 23.391 1 65.38 308 SER A N 1
ATOM 2273 C CA . SER A 1 308 ? 8.141 19.625 24.188 1 65.38 308 SER A CA 1
ATOM 2274 C C . SER A 1 308 ? 6.73 19.219 23.781 1 65.38 308 SER A C 1
ATOM 2276 O O . SER A 1 308 ? 5.941 20.062 23.344 1 65.38 308 SER A O 1
ATOM 2278 N N . LEU A 1 309 ? 6.617 17.906 23.734 1 74.19 309 LEU A N 1
ATOM 2279 C CA . LEU A 1 309 ? 5.254 17.422 23.531 1 74.19 309 LEU A CA 1
ATOM 2280 C C . LEU A 1 309 ? 4.293 18.078 24.516 1 74.19 309 LEU A C 1
ATOM 2282 O O . LEU A 1 309 ? 4.637 18.297 25.672 1 74.19 309 LEU A O 1
ATOM 2286 N N . PRO A 1 310 ? 3.234 18.562 23.844 1 75 310 PRO A N 1
ATOM 2287 C CA . PRO A 1 310 ? 2.24 19.141 24.75 1 75 310 PRO A CA 1
ATOM 2288 C C . PRO A 1 310 ? 1.77 18.172 25.828 1 75 310 PRO A C 1
ATOM 2290 O O . PRO A 1 310 ? 1.943 16.953 25.672 1 75 310 PRO A O 1
ATOM 2293 N N . ARG A 1 311 ? 1.287 18.906 26.891 1 81.69 311 ARG A N 1
ATOM 2294 C CA . ARG A 1 311 ? 0.647 18.078 27.922 1 81.69 311 ARG A CA 1
ATOM 2295 C C . ARG A 1 311 ? -0.743 17.641 27.484 1 81.69 311 ARG A C 1
ATOM 2297 O O . ARG A 1 311 ? -1.497 18.422 26.906 1 81.69 311 ARG A O 1
ATOM 2304 N N . GLY A 1 312 ? -1.004 16.391 27.516 1 91 312 GLY A N 1
ATOM 2305 C CA . GLY A 1 312 ? -2.305 15.828 27.172 1 91 312 GLY A CA 1
ATOM 2306 C C . GLY A 1 312 ? -2.307 15.094 25.859 1 91 312 GLY A C 1
ATOM 2307 O O . GLY A 1 312 ? -1.302 15.078 25.141 1 91 312 GLY A O 1
ATOM 2308 N N . PRO A 1 313 ? -3.441 14.609 25.484 1 96.19 313 PRO A N 1
ATOM 2309 C CA . PRO A 1 313 ? -3.559 13.82 24.25 1 96.19 313 PRO A CA 1
ATOM 2310 C C . PRO A 1 313 ? -3.467 14.672 23 1 96.19 313 PRO A C 1
ATOM 2312 O O . PRO A 1 313 ? -3.869 15.836 23 1 96.19 313 PRO A O 1
ATOM 2315 N N . LEU A 1 314 ? -2.924 14.07 22 1 97 314 LEU A N 1
ATOM 2316 C CA . LEU A 1 314 ? -2.951 14.656 20.672 1 97 314 LEU A CA 1
ATOM 2317 C C . LEU A 1 314 ? -4.082 14.062 19.844 1 97 314 LEU A C 1
ATOM 2319 O O . LEU A 1 314 ? -4.289 12.844 19.844 1 97 314 LEU A O 1
ATOM 2323 N N . LEU A 1 315 ? -4.855 14.945 19.203 1 98.25 315 LEU A N 1
ATOM 2324 C CA . LEU A 1 315 ? -5.832 14.5 18.203 1 98.25 315 LEU A CA 1
ATOM 2325 C C . LEU A 1 315 ? -5.305 14.711 16.797 1 98.25 315 LEU A C 1
ATOM 2327 O O . LEU A 1 315 ? -4.754 15.773 16.484 1 98.25 315 LEU A O 1
ATOM 2331 N N . LEU A 1 316 ? -5.402 13.688 16.016 1 98.56 316 LEU A N 1
ATOM 2332 C CA . LEU A 1 316 ? -4.934 13.719 14.633 1 98.56 316 LEU A CA 1
ATOM 2333 C C . LEU A 1 316 ? -6.109 13.711 13.664 1 98.56 316 LEU A C 1
ATOM 2335 O O . LEU A 1 316 ? -7.164 13.156 13.961 1 98.56 316 LEU A O 1
ATOM 2339 N N . GLY A 1 317 ? -5.906 14.258 12.484 1 98.56 317 GLY A N 1
ATOM 2340 C CA . GLY A 1 317 ? -6.879 14.188 11.406 1 98.56 317 GLY A CA 1
ATOM 2341 C C . GLY A 1 317 ? -6.277 14.453 10.039 1 98.56 317 GLY A C 1
ATOM 2342 O O . GLY A 1 317 ? -5.43 15.336 9.891 1 98.56 317 GLY A O 1
ATOM 2343 N N . ALA A 1 318 ? -6.668 13.688 9.078 1 98.5 318 ALA A N 1
ATOM 2344 C CA . ALA A 1 318 ? -6.227 13.867 7.695 1 98.5 318 ALA A CA 1
ATOM 2345 C C . ALA A 1 318 ? -7.301 13.414 6.711 1 98.5 318 ALA A C 1
ATOM 2347 O O . ALA A 1 318 ? -7.988 12.422 6.949 1 98.5 318 ALA A O 1
ATOM 2348 N N . ALA A 1 319 ? -7.453 14.133 5.656 1 96.31 319 ALA A N 1
ATOM 2349 C CA . ALA A 1 319 ? -8.258 13.75 4.504 1 96.31 319 ALA A CA 1
ATOM 2350 C C . ALA A 1 319 ? -7.465 13.883 3.207 1 96.31 319 ALA A C 1
ATOM 2352 O O . ALA A 1 319 ? -6.617 14.773 3.086 1 96.31 319 ALA A O 1
ATOM 2353 N N . GLY A 1 320 ? -7.691 12.961 2.318 1 92.81 320 GLY A N 1
ATOM 2354 C CA . GLY A 1 320 ? -6.938 12.977 1.073 1 92.81 320 GLY A CA 1
ATOM 2355 C C . GLY A 1 320 ? -7.785 12.656 -0.142 1 92.81 320 GLY A C 1
ATOM 2356 O O . GLY A 1 320 ? -8.992 12.422 -0.021 1 92.81 320 GLY A O 1
ATOM 2357 N N . GLY A 1 321 ? -7.047 12.781 -1.306 1 88.31 321 GLY A N 1
ATOM 2358 C CA . GLY A 1 321 ? -7.691 12.453 -2.568 1 88.31 321 GLY A CA 1
ATOM 2359 C C . GLY A 1 321 ? -8.383 11.102 -2.557 1 88.31 321 GLY A C 1
ATOM 2360 O O . GLY A 1 321 ? -7.875 10.148 -1.973 1 88.31 321 GLY A O 1
ATOM 2361 N N . GLY A 1 322 ? -9.391 11.016 -3.289 1 80.19 322 GLY A N 1
ATOM 2362 C CA . GLY A 1 322 ? -10.203 9.805 -3.297 1 80.19 322 GLY A CA 1
ATOM 2363 C C . GLY A 1 322 ? -11.242 9.781 -2.193 1 80.19 322 GLY A C 1
ATOM 2364 O O . GLY A 1 322 ? -12.094 8.891 -2.162 1 80.19 322 GLY A O 1
ATOM 2365 N N . ILE A 1 323 ? -10.891 10.758 -1.058 1 78.38 323 ILE A N 1
ATOM 2366 C CA . ILE A 1 323 ? -11.672 11.156 0.109 1 78.38 323 ILE A CA 1
ATOM 2367 C C . ILE A 1 323 ? -11.477 10.133 1.23 1 78.38 323 ILE A C 1
ATOM 2369 O O . ILE A 1 323 ? -12.312 10.016 2.125 1 78.38 323 ILE A O 1
ATOM 2373 N N . THR A 1 324 ? -10.57 9.594 1.115 1 93.81 324 THR A N 1
ATOM 2374 C CA . THR A 1 324 ? -10.023 8.828 2.229 1 93.81 324 THR A CA 1
ATOM 2375 C C . THR A 1 324 ? -9.75 9.727 3.428 1 93.81 324 THR A C 1
ATOM 2377 O O . THR A 1 324 ? -9.305 10.867 3.264 1 93.81 324 THR A O 1
ATOM 2380 N N . TRP A 1 325 ? -10.008 9.195 4.625 1 96.69 325 TRP A N 1
ATOM 2381 C CA . TRP A 1 325 ? -9.727 10.023 5.793 1 96.69 325 TRP A CA 1
ATOM 2382 C C . TRP A 1 325 ? -9.32 9.164 6.984 1 96.69 325 TRP A C 1
ATOM 2384 O O . TRP A 1 325 ? -9.5 7.945 6.969 1 96.69 325 TRP A O 1
ATOM 2394 N N . GLY A 1 326 ? -8.68 9.758 7.926 1 97.56 326 GLY A N 1
ATOM 2395 C CA . GLY A 1 326 ? -8.32 9.141 9.195 1 97.56 326 GLY A CA 1
ATOM 2396 C C . GLY A 1 326 ? -8.273 10.125 10.344 1 97.56 326 GLY A C 1
ATOM 2397 O O . GLY A 1 326 ? -7.934 11.289 10.156 1 97.56 326 GLY A O 1
ATOM 2398 N N . VAL A 1 327 ? -8.703 9.688 11.539 1 98.06 327 VAL A N 1
ATOM 2399 C CA . VAL A 1 327 ? -8.602 10.445 12.781 1 98.06 327 VAL A CA 1
ATOM 2400 C C . VAL A 1 327 ? -8.047 9.547 13.891 1 98.06 327 VAL A C 1
ATOM 2402 O O . VAL A 1 327 ? -8.102 8.32 13.789 1 98.06 327 VAL A O 1
ATOM 2405 N N . GLY A 1 328 ? -7.465 10.195 14.836 1 97.56 328 GLY A N 1
ATOM 2406 C CA . GLY A 1 328 ? -6.922 9.367 15.898 1 97.56 328 GLY A CA 1
ATOM 2407 C C . GLY A 1 328 ? -6.492 10.156 17.109 1 97.56 328 GLY A C 1
ATOM 2408 O O . GLY A 1 328 ? -6.535 11.391 17.109 1 97.56 328 GLY A O 1
ATOM 2409 N N . ARG A 1 329 ? -6.238 9.438 18.172 1 97.44 329 ARG A N 1
ATOM 2410 C CA . ARG A 1 329 ? -5.727 9.969 19.422 1 97.44 329 ARG A CA 1
ATOM 2411 C C . ARG A 1 329 ? -4.395 9.328 19.797 1 97.44 329 ARG A C 1
ATOM 2413 O O . ARG A 1 329 ? -4.254 8.109 19.75 1 97.44 329 ARG A O 1
ATOM 2420 N N . LEU A 1 330 ? -3.428 10.117 20.031 1 96.69 330 LEU A N 1
ATOM 2421 C CA . LEU A 1 330 ? -2.152 9.695 20.594 1 96.69 330 LEU A CA 1
ATOM 2422 C C . LEU A 1 330 ? -1.983 10.242 22.016 1 96.69 330 LEU A C 1
ATOM 2424 O O . LEU A 1 330 ? -2.334 11.391 22.281 1 96.69 330 LEU A O 1
ATOM 2428 N N . ASP A 1 331 ? -1.444 9.406 22.891 1 95.56 331 ASP A N 1
ATOM 2429 C CA . ASP A 1 331 ? -1.265 9.812 24.281 1 95.56 331 ASP A CA 1
ATOM 2430 C C . ASP A 1 331 ? 0.217 9.898 24.641 1 95.56 331 ASP A C 1
ATOM 2432 O O . ASP A 1 331 ? 0.947 8.914 24.531 1 95.56 331 ASP A O 1
ATOM 2436 N N . PRO A 1 332 ? 0.627 11.07 25.094 1 93.38 332 PRO A N 1
ATOM 2437 C CA . PRO A 1 332 ? 1.99 11.125 25.625 1 93.38 332 PRO A CA 1
ATOM 2438 C C . PRO A 1 332 ? 2.17 10.273 26.875 1 93.38 332 PRO A C 1
ATOM 2440 O O . PRO A 1 332 ? 1.327 10.305 27.781 1 93.38 332 PRO A O 1
ATOM 2443 N N . VAL A 1 333 ? 3.197 9.484 26.812 1 92.06 333 VAL A N 1
ATOM 2444 C CA . VAL A 1 333 ? 3.51 8.617 27.938 1 92.06 333 VAL A CA 1
ATOM 2445 C C . VAL A 1 333 ? 5.004 8.688 28.25 1 92.06 333 VAL A C 1
ATOM 2447 O O . VAL A 1 333 ? 5.832 8.742 27.344 1 92.06 333 VAL A O 1
ATOM 2450 N N . GLU A 1 334 ? 5.297 8.703 29.531 1 89.69 334 GLU A N 1
ATOM 2451 C CA . GLU A 1 334 ? 6.688 8.594 29.953 1 89.69 334 GLU A CA 1
ATOM 2452 C C . GLU A 1 334 ? 7.105 7.137 30.125 1 89.69 334 GLU A C 1
ATOM 2454 O O . GLU A 1 334 ? 6.453 6.375 30.844 1 89.69 334 GLU A O 1
ATOM 2459 N N . THR A 1 335 ? 8.102 6.77 29.344 1 85.19 335 THR A N 1
ATOM 2460 C CA . THR A 1 335 ? 8.531 5.375 29.422 1 85.19 335 THR A CA 1
ATOM 2461 C C . THR A 1 335 ? 9.781 5.242 30.281 1 85.19 335 THR A C 1
ATOM 2463 O O . THR A 1 335 ? 10.562 6.188 30.406 1 85.19 335 THR A O 1
ATOM 2466 N N . MET B 1 1 ? 13.43 -11.719 8.391 1 28.12 1 MET B N 1
ATOM 2467 C CA . MET B 1 1 ? 12.156 -12.281 7.973 1 28.12 1 MET B CA 1
ATOM 2468 C C . MET B 1 1 ? 11.109 -12.156 9.078 1 28.12 1 MET B C 1
ATOM 2470 O O . MET B 1 1 ? 11.414 -12.359 10.25 1 28.12 1 MET B O 1
ATOM 2474 N N . THR B 1 2 ? 10.07 -11.336 9.039 1 34.12 2 THR B N 1
ATOM 2475 C CA . THR B 1 2 ? 9.078 -11.156 10.102 1 34.12 2 THR B CA 1
ATOM 2476 C C . THR B 1 2 ? 8.188 -12.391 10.219 1 34.12 2 THR B C 1
ATOM 2478 O O . THR B 1 2 ? 7.582 -12.82 9.234 1 34.12 2 THR B O 1
ATOM 2481 N N . SER B 1 3 ? 8.562 -13.461 10.977 1 32.31 3 SER B N 1
ATOM 2482 C CA . SER B 1 3 ? 7.594 -14.516 11.258 1 32.31 3 SER B CA 1
ATOM 2483 C C . SER B 1 3 ? 6.547 -14.047 12.258 1 32.31 3 SER B C 1
ATOM 2485 O O . SER B 1 3 ? 6.883 -13.43 13.273 1 32.31 3 SER B O 1
ATOM 2487 N N . ILE B 1 4 ? 5.305 -13.797 11.93 1 39.16 4 ILE B N 1
ATOM 2488 C CA . ILE B 1 4 ? 4.27 -13.469 12.906 1 39.16 4 ILE B CA 1
ATOM 2489 C C . ILE B 1 4 ? 3.955 -14.695 13.758 1 39.16 4 ILE B C 1
ATOM 2491 O O . ILE B 1 4 ? 3.432 -15.695 13.25 1 39.16 4 ILE B O 1
ATOM 2495 N N . PRO B 1 5 ? 4.438 -14.828 14.969 1 37.44 5 PRO B N 1
ATOM 2496 C CA . PRO B 1 5 ? 4.074 -16 15.766 1 37.44 5 PRO B CA 1
ATOM 2497 C C . PRO B 1 5 ? 2.564 -16.141 15.969 1 37.44 5 PRO B C 1
ATOM 2499 O O . PRO B 1 5 ? 1.847 -15.133 15.961 1 37.44 5 PRO B O 1
ATOM 2502 N N . GLU B 1 6 ? 1.903 -17.312 15.867 1 40.44 6 GLU B N 1
ATOM 2503 C CA . GLU B 1 6 ? 0.498 -17.641 16.094 1 40.44 6 GLU B CA 1
ATOM 2504 C C . GLU B 1 6 ? -0.001 -17.047 17.406 1 40.44 6 GLU B C 1
ATOM 2506 O O . GLU B 1 6 ? -1.168 -16.672 17.516 1 40.44 6 GLU B O 1
ATOM 2511 N N . SER B 1 7 ? 0.809 -17.016 18.438 1 40.91 7 SER B N 1
ATOM 2512 C CA . SER B 1 7 ? 0.391 -16.672 19.781 1 40.91 7 SER B CA 1
ATOM 2513 C C . SER B 1 7 ? 0.01 -15.195 19.875 1 40.91 7 SER B C 1
ATOM 2515 O O . SER B 1 7 ? -0.682 -14.781 20.812 1 40.91 7 SER B O 1
ATOM 2517 N N . ALA B 1 8 ? 0.506 -14.461 19.031 1 47.31 8 ALA B N 1
ATOM 2518 C CA . ALA B 1 8 ? 0.36 -13.039 19.328 1 47.31 8 ALA B CA 1
ATOM 2519 C C . ALA B 1 8 ? -0.966 -12.5 18.797 1 47.31 8 ALA B C 1
ATOM 2521 O O . ALA B 1 8 ? -1.233 -11.305 18.891 1 47.31 8 ALA B O 1
ATOM 2522 N N . LEU B 1 9 ? -1.805 -13.375 18.078 1 60.06 9 LEU B N 1
ATOM 2523 C CA . LEU B 1 9 ? -3.072 -12.891 17.547 1 60.06 9 LEU B CA 1
ATOM 2524 C C . LEU B 1 9 ? -4.188 -13.031 18.578 1 60.06 9 LEU B C 1
ATOM 2526 O O . LEU B 1 9 ? -4.293 -14.062 19.25 1 60.06 9 LEU B O 1
ATOM 2530 N N . ALA B 1 10 ? -4.828 -12 18.656 1 67.5 10 ALA B N 1
ATOM 2531 C CA . ALA B 1 10 ? -5.961 -11.984 19.578 1 67.5 10 ALA B CA 1
ATOM 2532 C C . ALA B 1 10 ? -7.035 -12.977 19.141 1 67.5 10 ALA B C 1
ATOM 2534 O O . ALA B 1 10 ? -7.781 -13.5 19.969 1 67.5 10 ALA B O 1
ATOM 2535 N N . ARG B 1 11 ? -7.164 -13.242 17.844 1 86.69 11 ARG B N 1
ATOM 2536 C CA . ARG B 1 11 ? -8.164 -14.172 17.328 1 86.69 11 ARG B CA 1
ATOM 2537 C C . ARG B 1 11 ? -7.695 -14.82 16.031 1 86.69 11 ARG B C 1
ATOM 2539 O O . ARG B 1 11 ? -6.824 -14.281 15.336 1 86.69 11 ARG B O 1
ATOM 2546 N N . PRO B 1 12 ? -8.281 -15.969 15.664 1 93 12 PRO B N 1
ATOM 2547 C CA . PRO B 1 12 ? -7.941 -16.625 14.398 1 93 12 PRO B CA 1
ATOM 2548 C C . PRO B 1 12 ? -8.477 -15.875 13.18 1 93 12 PRO B C 1
ATOM 2550 O O . PRO B 1 12 ? -9.422 -15.094 13.297 1 93 12 PRO B O 1
ATOM 2553 N N . VAL B 1 13 ? -7.84 -16.062 12.047 1 96.75 13 VAL B N 1
ATOM 2554 C CA . VAL B 1 13 ? -8.211 -15.398 10.805 1 96.75 13 VAL B CA 1
ATOM 2555 C C . VAL B 1 13 ? -8.391 -16.438 9.695 1 96.75 13 VAL B C 1
ATOM 2557 O O . VAL B 1 13 ? -7.578 -17.359 9.555 1 96.75 13 VAL B O 1
ATOM 2560 N N . PHE B 1 14 ? -9.453 -16.281 8.922 1 97 14 PHE B N 1
ATOM 2561 C CA . PHE B 1 14 ? -9.82 -17.297 7.949 1 97 14 PHE B CA 1
ATOM 2562 C C . PHE B 1 14 ? -10 -16.688 6.562 1 97 14 PHE B C 1
ATOM 2564 O O . PHE B 1 14 ? -10.57 -15.602 6.43 1 97 14 PHE B O 1
ATOM 2571 N N . LEU B 1 15 ? -9.406 -17.328 5.621 1 97 15 LEU B N 1
ATOM 2572 C CA . LEU B 1 15 ? -9.797 -17.109 4.23 1 97 15 LEU B CA 1
ATOM 2573 C C . LEU B 1 15 ? -11.008 -17.969 3.871 1 97 15 LEU B C 1
ATOM 2575 O O . LEU B 1 15 ? -10.906 -19.188 3.77 1 97 15 LEU B O 1
ATOM 2579 N N . VAL B 1 16 ? -12.102 -17.359 3.57 1 94.81 16 VAL B N 1
ATOM 2580 C CA . VAL B 1 16 ? -13.391 -18.047 3.49 1 94.81 16 VAL B CA 1
ATOM 2581 C C . VAL B 1 16 ? -13.695 -18.391 2.037 1 94.81 16 VAL B C 1
ATOM 2583 O O . VAL B 1 16 ? -14.289 -19.438 1.755 1 94.81 16 VAL B O 1
ATOM 2586 N N . ALA B 1 17 ? -13.344 -17.516 1.168 1 94.06 17 ALA B N 1
ATOM 2587 C CA . ALA B 1 17 ? -13.625 -17.703 -0.254 1 94.06 17 ALA B CA 1
ATOM 2588 C C . ALA B 1 17 ? -12.648 -16.891 -1.108 1 94.06 17 ALA B C 1
ATOM 2590 O O . ALA B 1 17 ? -12.172 -15.836 -0.684 1 94.06 17 ALA B O 1
ATOM 2591 N N . VAL B 1 18 ? -12.359 -17.422 -2.262 1 96.44 18 VAL B N 1
ATOM 2592 C CA . VAL B 1 18 ? -11.57 -16.719 -3.279 1 96.44 18 VAL B CA 1
ATOM 2593 C C . VAL B 1 18 ? -12.203 -16.922 -4.652 1 96.44 18 VAL B C 1
ATOM 2595 O O . VAL B 1 18 ? -12.664 -18.031 -4.969 1 96.44 18 VAL B O 1
ATOM 2598 N N . ASP B 1 19 ? -12.336 -15.867 -5.363 1 96.56 19 ASP B N 1
ATOM 2599 C CA . ASP B 1 19 ? -12.773 -15.922 -6.754 1 96.56 19 ASP B CA 1
ATOM 2600 C C . ASP B 1 19 ? -11.914 -15.023 -7.637 1 96.56 19 ASP B C 1
ATOM 2602 O O . ASP B 1 19 ? -10.977 -14.383 -7.156 1 96.56 19 ASP B O 1
ATOM 2606 N N . TYR B 1 20 ? -12.18 -15.102 -8.961 1 97.19 20 TYR B N 1
ATOM 2607 C CA . TYR B 1 20 ? -11.297 -14.359 -9.852 1 97.19 20 TYR B CA 1
ATOM 2608 C C . TYR B 1 20 ? -12 -14.016 -11.164 1 97.19 20 TYR B C 1
ATOM 2610 O O . TYR B 1 20 ? -13.125 -14.469 -11.406 1 97.19 20 TYR B O 1
ATOM 2618 N N . ALA B 1 21 ? -11.438 -13.117 -11.898 1 97.75 21 ALA B N 1
ATOM 2619 C CA . ALA B 1 21 ? -11.789 -12.75 -13.266 1 97.75 21 ALA B CA 1
ATOM 2620 C C . ALA B 1 21 ? -10.539 -12.523 -14.117 1 97.75 21 ALA B C 1
ATOM 2622 O O . ALA B 1 21 ? -9.516 -12.062 -13.609 1 97.75 21 ALA B O 1
ATOM 2623 N N . VAL B 1 22 ? -10.641 -12.914 -15.344 1 98 22 VAL B N 1
ATOM 2624 C CA . VAL B 1 22 ? -9.523 -12.711 -16.25 1 98 22 VAL B CA 1
ATOM 2625 C C . VAL B 1 22 ? -9.984 -11.914 -17.469 1 98 22 VAL B C 1
ATOM 2627 O O . VAL B 1 22 ? -11.18 -11.711 -17.672 1 98 22 VAL B O 1
ATOM 2630 N N . GLY B 1 23 ? -8.992 -11.414 -18.219 1 98.19 23 GLY B N 1
ATOM 2631 C CA . GLY B 1 23 ? -9.328 -10.734 -19.453 1 98.19 23 GLY B CA 1
ATOM 2632 C C . GLY B 1 23 ? -10.148 -11.586 -20.406 1 98.19 23 GLY B C 1
ATOM 2633 O O . GLY B 1 23 ? -9.984 -12.805 -20.453 1 98.19 23 GLY B O 1
ATOM 2634 N N . GLY B 1 24 ? -10.93 -10.938 -21.156 1 97.06 24 GLY B N 1
ATOM 2635 C CA . GLY B 1 24 ? -11.883 -11.656 -21.984 1 97.06 24 GLY B CA 1
ATOM 2636 C C . GLY B 1 24 ? -11.297 -12.102 -23.312 1 97.06 24 GLY B C 1
ATOM 2637 O O . GLY B 1 24 ? -11.859 -12.977 -23.984 1 97.06 24 GLY B O 1
ATOM 2638 N N . ARG B 1 25 ? -10.234 -11.602 -23.75 1 98.12 25 ARG B N 1
ATOM 2639 C CA . ARG B 1 25 ? -9.641 -11.977 -25.031 1 98.12 25 ARG B CA 1
ATOM 2640 C C . ARG B 1 25 ? -8.547 -13.016 -24.844 1 98.12 25 ARG B C 1
ATOM 2642 O O . ARG B 1 25 ? -7.578 -12.789 -24.125 1 98.12 25 ARG B O 1
ATOM 2649 N N . THR B 1 26 ? -8.695 -14.102 -25.531 1 98.06 26 THR B N 1
ATOM 2650 C CA . THR B 1 26 ? -7.672 -15.133 -25.516 1 98.06 26 THR B CA 1
ATOM 2651 C C . THR B 1 26 ? -6.609 -14.859 -26.578 1 98.06 26 THR B C 1
ATOM 2653 O O . THR B 1 26 ? -6.938 -14.648 -27.75 1 98.06 26 THR B O 1
ATOM 2656 N N . VAL B 1 27 ? -5.383 -14.805 -26.203 1 98 27 VAL B N 1
ATOM 2657 C CA . VAL B 1 27 ? -4.254 -14.625 -27.109 1 98 27 VAL B CA 1
ATOM 2658 C C . VAL B 1 27 ? -3.4 -15.891 -27.125 1 98 27 VAL B C 1
ATOM 2660 O O . VAL B 1 27 ? -2.869 -16.297 -26.094 1 98 27 VAL B O 1
ATOM 2663 N N . THR B 1 28 ? -3.207 -16.453 -28.281 1 97.69 28 THR B N 1
ATOM 2664 C CA . THR B 1 28 ? -2.477 -17.703 -28.406 1 97.69 28 THR B CA 1
ATOM 2665 C C . THR B 1 28 ? -1 -17.438 -28.688 1 97.69 28 THR B C 1
ATOM 2667 O O . THR B 1 28 ? -0.613 -16.312 -29.016 1 97.69 28 THR B O 1
ATOM 2670 N N . ASN B 1 29 ? -0.217 -18.5 -28.531 1 98.06 29 ASN B N 1
ATOM 2671 C CA . ASN B 1 29 ? 1.199 -18.391 -28.875 1 98.06 29 ASN B CA 1
ATOM 2672 C C . ASN B 1 29 ? 1.402 -18.109 -30.359 1 98.06 29 ASN B C 1
ATOM 2674 O O . ASN B 1 29 ? 2.346 -17.422 -30.734 1 98.06 29 ASN B O 1
ATOM 2678 N N . ASP B 1 30 ? 0.549 -18.641 -31.172 1 97.69 30 ASP B N 1
ATOM 2679 C CA . ASP B 1 30 ? 0.646 -18.406 -32.594 1 97.69 30 ASP B CA 1
ATOM 2680 C C . ASP B 1 30 ? 0.488 -16.922 -32.938 1 97.69 30 ASP B C 1
ATOM 2682 O O . ASP B 1 30 ? 1.186 -16.391 -33.781 1 97.69 30 ASP B O 1
ATOM 2686 N N . GLU B 1 31 ? -0.438 -16.344 -32.281 1 96.62 31 GLU B N 1
ATOM 2687 C CA . GLU B 1 31 ? -0.634 -14.922 -32.469 1 96.62 31 GLU B CA 1
ATOM 2688 C C . GLU B 1 31 ? 0.607 -14.125 -32.094 1 96.62 31 GLU B C 1
ATOM 2690 O O . GLU B 1 31 ? 1.044 -13.234 -32.812 1 96.62 31 GLU B O 1
ATOM 2695 N N . LEU B 1 32 ? 1.189 -14.406 -30.938 1 96.38 32 LEU B N 1
ATOM 2696 C CA . LEU B 1 32 ? 2.367 -13.695 -30.469 1 96.38 32 LEU B CA 1
ATOM 2697 C C . LEU B 1 32 ? 3.568 -13.969 -31.375 1 96.38 32 LEU B C 1
ATOM 2699 O O . LEU B 1 32 ? 4.426 -13.102 -31.547 1 96.38 32 LEU B O 1
ATOM 2703 N N . ALA B 1 33 ? 3.658 -15.148 -31.859 1 96.88 33 ALA B N 1
ATOM 2704 C CA . ALA B 1 33 ? 4.77 -15.539 -32.719 1 96.88 33 ALA B CA 1
ATOM 2705 C C . ALA B 1 33 ? 4.867 -14.625 -33.938 1 96.88 33 ALA B C 1
ATOM 2707 O O . ALA B 1 33 ? 5.969 -14.32 -34.406 1 96.88 33 ALA B O 1
ATOM 2708 N N . ARG B 1 34 ? 3.771 -14.18 -34.406 1 95.25 34 ARG B N 1
ATOM 2709 C CA . ARG B 1 34 ? 3.74 -13.312 -35.594 1 95.25 34 ARG B CA 1
ATOM 2710 C C . ARG B 1 34 ? 4.391 -11.969 -35.281 1 95.25 34 ARG B C 1
ATOM 2712 O O . ARG B 1 34 ? 5.105 -11.422 -36.125 1 95.25 34 ARG B O 1
ATOM 2719 N N . THR B 1 35 ? 4.234 -11.555 -34.156 1 92.06 35 THR B N 1
ATOM 2720 C CA . THR B 1 35 ? 4.711 -10.219 -33.812 1 92.06 35 THR B CA 1
ATOM 2721 C C . THR B 1 35 ? 6.121 -10.281 -33.219 1 92.06 35 THR B C 1
ATOM 2723 O O . THR B 1 35 ? 6.953 -9.414 -33.5 1 92.06 35 THR B O 1
ATOM 2726 N N . THR B 1 36 ? 6.43 -11.227 -32.406 1 94.94 36 THR B N 1
ATOM 2727 C CA . THR B 1 36 ? 7.707 -11.312 -31.703 1 94.94 36 THR B CA 1
ATOM 2728 C C . THR B 1 36 ? 8.75 -12.016 -32.562 1 94.94 36 THR B C 1
ATOM 2730 O O . THR B 1 36 ? 9.953 -11.938 -32.281 1 94.94 36 THR B O 1
ATOM 2733 N N . LYS B 1 37 ? 8.352 -12.797 -33.5 1 94.69 37 LYS B N 1
ATOM 2734 C CA . LYS B 1 37 ? 9.195 -13.617 -34.344 1 94.69 37 LYS B CA 1
ATOM 2735 C C . LYS B 1 37 ? 9.828 -14.758 -33.562 1 94.69 37 LYS B C 1
ATOM 2737 O O . LYS B 1 37 ? 10.836 -15.328 -34 1 94.69 37 LYS B O 1
ATOM 2742 N N . ILE B 1 38 ? 9.281 -15.047 -32.469 1 96.75 38 ILE B N 1
ATOM 2743 C CA . ILE B 1 38 ? 9.641 -16.219 -31.672 1 96.75 38 ILE B CA 1
ATOM 2744 C C . ILE B 1 38 ? 8.617 -17.328 -31.906 1 96.75 38 ILE B C 1
ATOM 2746 O O . ILE B 1 38 ? 7.422 -17.141 -31.688 1 96.75 38 ILE B O 1
ATOM 2750 N N . PRO B 1 39 ? 9.109 -18.469 -32.344 1 97.56 39 PRO B N 1
ATOM 2751 C CA . PRO B 1 39 ? 8.164 -19.547 -32.688 1 97.56 39 PRO B CA 1
ATOM 2752 C C . PRO B 1 39 ? 7.281 -19.938 -31.5 1 97.56 39 PRO B C 1
ATOM 2754 O O . PRO B 1 39 ? 7.75 -19.969 -30.359 1 97.56 39 PRO B O 1
ATOM 2757 N N . ALA B 1 40 ? 6.035 -20.328 -31.859 1 97.56 40 ALA B N 1
ATOM 2758 C CA . ALA B 1 40 ? 5.047 -20.688 -30.859 1 97.56 40 ALA B CA 1
ATOM 2759 C C . ALA B 1 40 ? 5.57 -21.812 -29.953 1 97.56 40 ALA B C 1
ATOM 2761 O O . ALA B 1 40 ? 5.367 -21.781 -28.734 1 97.56 40 ALA B O 1
ATOM 2762 N N . ALA B 1 41 ? 6.191 -22.75 -30.516 1 97.69 41 ALA B N 1
ATOM 2763 C CA . ALA B 1 41 ? 6.734 -23.875 -29.75 1 97.69 41 ALA B CA 1
ATOM 2764 C C . ALA B 1 41 ? 7.801 -23.391 -28.766 1 97.69 41 ALA B C 1
ATOM 2766 O O . ALA B 1 41 ? 7.906 -23.938 -27.656 1 97.69 41 ALA B O 1
ATOM 2767 N N . SER B 1 42 ? 8.594 -22.453 -29.172 1 97.69 42 SER B N 1
ATOM 2768 C CA . SER B 1 42 ? 9.617 -21.875 -28.297 1 97.69 42 SER B CA 1
ATOM 2769 C C . SER B 1 42 ? 9 -21.094 -27.141 1 97.69 42 SER B C 1
ATOM 2771 O O . SER B 1 42 ? 9.5 -21.141 -26.016 1 97.69 42 SER B O 1
ATOM 2773 N N . ILE B 1 43 ? 7.945 -20.406 -27.438 1 97.75 43 ILE B N 1
ATOM 2774 C CA . ILE B 1 43 ? 7.234 -19.672 -26.391 1 97.75 43 ILE B CA 1
ATOM 2775 C C . ILE B 1 43 ? 6.75 -20.641 -25.312 1 97.75 43 ILE B C 1
ATOM 2777 O O . ILE B 1 43 ? 6.957 -20.391 -24.125 1 97.75 43 ILE B O 1
ATOM 2781 N N . LEU B 1 44 ? 6.141 -21.703 -25.766 1 97.94 44 LEU B N 1
ATOM 2782 C CA . LEU B 1 44 ? 5.637 -22.703 -24.828 1 97.94 44 LEU B CA 1
ATOM 2783 C C . LEU B 1 44 ? 6.773 -23.297 -24 1 97.94 44 LEU B C 1
ATOM 2785 O O . LEU B 1 44 ? 6.641 -23.453 -22.781 1 97.94 44 LEU B O 1
ATOM 2789 N N . ALA B 1 45 ? 7.816 -23.625 -24.594 1 96.94 45 ALA B N 1
ATOM 2790 C CA . ALA B 1 45 ? 8.953 -24.234 -23.922 1 96.94 45 ALA B CA 1
ATOM 2791 C C . ALA B 1 45 ? 9.578 -23.281 -22.906 1 96.94 45 ALA B C 1
ATOM 2793 O O . ALA B 1 45 ? 10.008 -23.703 -21.828 1 96.94 45 ALA B O 1
ATOM 2794 N N . LEU B 1 46 ? 9.578 -22.031 -23.219 1 95.81 46 LEU B N 1
ATOM 2795 C CA . LEU B 1 46 ? 10.266 -21.031 -22.406 1 95.81 46 LEU B CA 1
ATOM 2796 C C . LEU B 1 46 ? 9.406 -20.594 -21.234 1 95.81 46 LEU B C 1
ATOM 2798 O O . LEU B 1 46 ? 9.93 -20.219 -20.188 1 95.81 46 LEU B O 1
ATOM 2802 N N . THR B 1 47 ? 8.125 -20.641 -21.406 1 97.5 47 THR B N 1
ATOM 2803 C CA . THR B 1 47 ? 7.273 -19.969 -20.422 1 97.5 47 THR B CA 1
ATOM 2804 C C . THR B 1 47 ? 6.293 -20.953 -19.797 1 97.5 47 THR B C 1
ATOM 2806 O O . THR B 1 47 ? 5.797 -20.734 -18.703 1 97.5 47 THR B O 1
ATOM 2809 N N . GLY B 1 48 ? 5.949 -21.953 -20.531 1 97.88 48 GLY B N 1
ATOM 2810 C CA . GLY B 1 48 ? 4.879 -22.859 -20.141 1 97.88 48 GLY B CA 1
ATOM 2811 C C . GLY B 1 48 ? 3.498 -22.312 -20.469 1 97.88 48 GLY B C 1
ATOM 2812 O O . GLY B 1 48 ? 2.488 -22.969 -20.188 1 97.88 48 GLY B O 1
ATOM 2813 N N . VAL B 1 49 ? 3.4 -21.125 -21.141 1 98.31 49 VAL B N 1
ATOM 2814 C CA . VAL B 1 49 ? 2.127 -20.484 -21.438 1 98.31 49 VAL B CA 1
ATOM 2815 C C . VAL B 1 49 ? 1.624 -20.969 -22.797 1 98.31 49 VAL B C 1
ATOM 2817 O O . VAL B 1 49 ? 2.338 -20.875 -23.812 1 98.31 49 VAL B O 1
ATOM 2820 N N . ARG B 1 50 ? 0.445 -21.484 -22.812 1 97.62 50 ARG B N 1
ATOM 2821 C CA . ARG B 1 50 ? -0.194 -21.922 -24.062 1 97.62 50 ARG B CA 1
ATOM 2822 C C . ARG B 1 50 ? -1.028 -20.797 -24.656 1 97.62 50 ARG B C 1
ATOM 2824 O O . ARG B 1 50 ? -1.068 -20.625 -25.875 1 97.62 50 ARG B O 1
ATOM 2831 N N . ARG B 1 51 ? -1.743 -20.172 -23.844 1 97.81 51 ARG B N 1
ATOM 2832 C CA . ARG B 1 51 ? -2.545 -19 -24.156 1 97.81 51 ARG B CA 1
ATOM 2833 C C . ARG B 1 51 ? -2.627 -18.062 -22.953 1 97.81 51 ARG B C 1
ATOM 2835 O O . ARG B 1 51 ? -2.281 -18.453 -21.828 1 97.81 51 ARG B O 1
ATOM 2842 N N . ARG B 1 52 ? -2.99 -16.844 -23.219 1 97.94 52 ARG B N 1
ATOM 2843 C CA . ARG B 1 52 ? -3.104 -15.891 -22.109 1 97.94 52 ARG B CA 1
ATOM 2844 C C . ARG B 1 52 ? -4.352 -15.031 -22.25 1 97.94 52 ARG B C 1
ATOM 2846 O O . ARG B 1 52 ? -4.926 -14.938 -23.344 1 97.94 52 ARG B O 1
ATOM 2853 N N . SER B 1 53 ? -4.824 -14.43 -21.172 1 98.38 53 SER B N 1
ATOM 2854 C CA . SER B 1 53 ? -6.027 -13.602 -21.125 1 98.38 53 SER B CA 1
ATOM 2855 C C . SER B 1 53 ? -5.68 -12.117 -21.172 1 98.38 53 SER B C 1
ATOM 2857 O O . SER B 1 53 ? -4.953 -11.617 -20.312 1 98.38 53 SER B O 1
ATOM 2859 N N . TYR B 1 54 ? -6.23 -11.422 -22.141 1 98.56 54 TYR B N 1
ATOM 2860 C CA . TYR B 1 54 ? -6.027 -9.984 -22.297 1 98.56 54 TYR B CA 1
ATOM 2861 C C . TYR B 1 54 ? -7.32 -9.227 -22.031 1 98.56 54 TYR B C 1
ATOM 2863 O O . TYR B 1 54 ? -8.414 -9.75 -22.266 1 98.56 54 TYR B O 1
ATOM 2871 N N . ALA B 1 55 ? -7.188 -8.047 -21.438 1 98.25 55 ALA B N 1
ATOM 2872 C CA . ALA B 1 55 ? -8.312 -7.141 -21.219 1 98.25 55 ALA B CA 1
ATOM 2873 C C . ALA B 1 55 ? -8.141 -5.852 -22.016 1 98.25 55 ALA B C 1
ATOM 2875 O O . ALA B 1 55 ? -7.93 -4.781 -21.438 1 98.25 55 ALA B O 1
ATOM 2876 N N . PRO B 1 56 ? -8.375 -5.961 -23.328 1 96.88 56 PRO B N 1
ATOM 2877 C CA . PRO B 1 56 ? -8.078 -4.793 -24.156 1 96.88 56 PRO B CA 1
ATOM 2878 C C . PRO B 1 56 ? -9 -3.611 -23.859 1 96.88 56 PRO B C 1
ATOM 2880 O O . PRO B 1 56 ? -8.609 -2.457 -24.062 1 96.88 56 PRO B O 1
ATOM 2883 N N . PHE B 1 57 ? -10.211 -3.875 -23.312 1 95.44 57 PHE B N 1
ATOM 2884 C CA . PHE B 1 57 ? -11.172 -2.791 -23.188 1 95.44 57 PHE B CA 1
ATOM 2885 C C . PHE B 1 57 ? -11.43 -2.469 -21.719 1 95.44 57 PHE B C 1
ATOM 2887 O O . PHE B 1 57 ? -12.125 -1.503 -21.391 1 95.44 57 PHE B O 1
ATOM 2894 N N . GLU B 1 58 ? -10.914 -3.23 -20.828 1 96.38 58 GLU B N 1
ATOM 2895 C CA . GLU B 1 58 ? -11.141 -3.061 -19.391 1 96.38 58 GLU B CA 1
ATOM 2896 C C . GLU B 1 58 ? -9.945 -2.379 -18.719 1 96.38 58 GLU B C 1
ATOM 2898 O O . GLU B 1 58 ? -8.805 -2.543 -19.156 1 96.38 58 GLU B O 1
ATOM 2903 N N . GLU B 1 59 ? -10.242 -1.526 -17.781 1 96.69 59 GLU B N 1
ATOM 2904 C CA . GLU B 1 59 ? -9.195 -1.041 -16.875 1 96.69 59 GLU B CA 1
ATOM 2905 C C . GLU B 1 59 ? -8.977 -2.008 -15.719 1 96.69 59 GLU B C 1
ATOM 2907 O O . GLU B 1 59 ? -9.734 -2.961 -15.539 1 96.69 59 GLU B O 1
ATOM 2912 N N . THR B 1 60 ? -7.918 -1.771 -14.992 1 98.31 60 THR B N 1
ATOM 2913 C CA . THR B 1 60 ? -7.559 -2.625 -13.859 1 98.31 60 THR B CA 1
ATOM 2914 C C . THR B 1 60 ? -8.727 -2.748 -12.883 1 98.31 60 THR B C 1
ATOM 2916 O O . THR B 1 60 ? -9.031 -3.844 -12.406 1 98.31 60 THR B O 1
ATOM 2919 N N . GLU B 1 61 ? -9.406 -1.64 -12.578 1 97.56 61 GLU B N 1
ATOM 2920 C CA . GLU B 1 61 ? -10.492 -1.646 -11.594 1 97.56 61 GLU B CA 1
ATOM 2921 C C . GLU B 1 61 ? -11.711 -2.402 -12.125 1 97.56 61 GLU B C 1
ATOM 2923 O O . GLU B 1 61 ? -12.539 -2.869 -11.344 1 97.56 61 GLU B O 1
ATOM 2928 N N . ASP B 1 62 ? -11.836 -2.512 -13.508 1 98.25 62 ASP B N 1
ATOM 2929 C CA . ASP B 1 62 ? -12.922 -3.305 -14.078 1 98.25 62 ASP B CA 1
ATOM 2930 C C . ASP B 1 62 ? -12.742 -4.789 -13.758 1 98.25 62 ASP B C 1
ATOM 2932 O O . ASP B 1 62 ? -13.711 -5.473 -13.414 1 98.25 62 ASP B O 1
ATOM 2936 N N . LEU B 1 63 ? -11.516 -5.266 -13.914 1 98.75 63 LEU B N 1
ATOM 2937 C CA . LEU B 1 63 ? -11.219 -6.652 -13.57 1 98.75 63 LEU B CA 1
ATOM 2938 C C . LEU B 1 63 ? -11.43 -6.902 -12.078 1 98.75 63 LEU B C 1
ATOM 2940 O O . LEU B 1 63 ? -11.984 -7.93 -11.688 1 98.75 63 LEU B O 1
ATOM 2944 N N . ALA B 1 64 ? -10.945 -5.938 -11.289 1 98.88 64 ALA B N 1
ATOM 2945 C CA . ALA B 1 64 ? -11.141 -6.02 -9.844 1 98.88 64 ALA B CA 1
ATOM 2946 C C . ALA B 1 64 ? -12.625 -6.125 -9.492 1 98.88 64 ALA B C 1
ATOM 2948 O O . ALA B 1 64 ? -13.016 -6.934 -8.648 1 98.88 64 ALA B O 1
ATOM 2949 N N . PHE B 1 65 ? -13.422 -5.316 -10.117 1 98.69 65 PHE B N 1
ATOM 2950 C CA . PHE B 1 65 ? -14.859 -5.277 -9.859 1 98.69 65 PHE B CA 1
ATOM 2951 C C . PHE B 1 65 ? -15.5 -6.617 -10.203 1 98.69 65 PHE B C 1
ATOM 2953 O O . PHE B 1 65 ? -16.297 -7.152 -9.422 1 98.69 65 PHE B O 1
ATOM 2960 N N . ARG B 1 66 ? -15.195 -7.145 -11.367 1 98.56 66 ARG B N 1
ATOM 2961 C CA . ARG B 1 66 ? -15.766 -8.414 -11.797 1 98.56 66 ARG B CA 1
ATOM 2962 C C . ARG B 1 66 ? -15.406 -9.539 -10.828 1 98.56 66 ARG B C 1
ATOM 2964 O O . ARG B 1 66 ? -16.266 -10.336 -10.453 1 98.56 66 ARG B O 1
ATOM 2971 N N . ALA B 1 67 ? -14.094 -9.625 -10.461 1 98.44 67 ALA B N 1
ATOM 2972 C CA . ALA B 1 67 ? -13.672 -10.656 -9.508 1 98.44 67 ALA B CA 1
ATOM 2973 C C . ALA B 1 67 ? -14.422 -10.516 -8.188 1 98.44 67 ALA B C 1
ATOM 2975 O O . ALA B 1 67 ? -14.82 -11.523 -7.59 1 98.44 67 ALA B O 1
ATOM 2976 N N . THR B 1 68 ? -14.57 -9.289 -7.719 1 98.56 68 THR B N 1
ATOM 2977 C CA . THR B 1 68 ? -15.242 -9.016 -6.453 1 98.56 68 THR B CA 1
ATOM 2978 C C . THR B 1 68 ? -16.719 -9.383 -6.531 1 98.56 68 THR B C 1
ATOM 2980 O O . THR B 1 68 ? -17.266 -9.977 -5.598 1 98.56 68 THR B O 1
ATOM 2983 N N . GLU B 1 69 ? -17.328 -9.023 -7.633 1 97.38 69 GLU B N 1
ATOM 2984 C CA . GLU B 1 69 ? -18.734 -9.367 -7.816 1 97.38 69 GLU B CA 1
ATOM 2985 C C . GLU B 1 69 ? -18.938 -10.883 -7.781 1 97.38 69 GLU B C 1
ATOM 2987 O O . GLU B 1 69 ? -19.875 -11.375 -7.152 1 97.38 69 GLU B O 1
ATOM 2992 N N . HIS B 1 70 ? -18.078 -11.594 -8.508 1 96.19 70 HIS B N 1
ATOM 2993 C CA . HIS B 1 70 ? -18.141 -13.047 -8.5 1 96.19 70 HIS B CA 1
ATOM 2994 C C . HIS B 1 70 ? -18.016 -13.602 -7.082 1 96.19 70 HIS B C 1
ATOM 2996 O O . HIS B 1 70 ? -18.781 -14.477 -6.68 1 96.19 70 HIS B O 1
ATOM 3002 N N . LEU B 1 71 ? -17.062 -13.094 -6.332 1 96.69 71 LEU B N 1
ATOM 3003 C CA . LEU B 1 71 ? -16.844 -13.539 -4.961 1 96.69 71 LEU B CA 1
ATOM 3004 C C . LEU B 1 71 ? -18.078 -13.297 -4.098 1 96.69 71 LEU B C 1
ATOM 3006 O O . LEU B 1 71 ? -18.516 -14.188 -3.375 1 96.69 71 LEU B O 1
ATOM 3010 N N . LEU B 1 72 ? -18.547 -12.055 -4.141 1 95.19 72 LEU B N 1
ATOM 3011 C CA . LEU B 1 72 ? -19.656 -11.656 -3.279 1 95.19 72 LEU B CA 1
ATOM 3012 C C . LEU B 1 72 ? -20.906 -12.477 -3.588 1 95.19 72 LEU B C 1
ATOM 3014 O O . LEU B 1 72 ? -21.703 -12.773 -2.689 1 95.19 72 LEU B O 1
ATOM 3018 N N . SER B 1 73 ? -21.094 -12.844 -4.824 1 93.38 73 SER B N 1
ATOM 3019 C CA . SER B 1 73 ? -22.266 -13.625 -5.227 1 93.38 73 SER B CA 1
ATOM 3020 C C . SER B 1 73 ? -22.219 -15.023 -4.629 1 93.38 73 SER B C 1
ATOM 3022 O O . SER B 1 73 ? -23.25 -15.703 -4.551 1 93.38 73 SER B O 1
ATOM 3024 N N . ARG B 1 74 ? -21.109 -15.484 -4.121 1 88.75 74 ARG B N 1
ATOM 3025 C CA . ARG B 1 74 ? -20.953 -16.844 -3.607 1 88.75 74 ARG B CA 1
ATOM 3026 C C . ARG B 1 74 ? -20.984 -16.859 -2.084 1 88.75 74 ARG B C 1
ATOM 3028 O O . ARG B 1 74 ? -21.047 -17.922 -1.469 1 88.75 74 ARG B O 1
ATOM 3035 N N . LEU B 1 75 ? -20.844 -15.719 -1.53 1 91.94 75 LEU B N 1
ATOM 3036 C CA . LEU B 1 75 ? -20.891 -15.633 -0.075 1 91.94 75 LEU B CA 1
ATOM 3037 C C . LEU B 1 75 ? -22.328 -15.75 0.432 1 91.94 75 LEU B C 1
ATOM 3039 O O . LEU B 1 75 ? -23.281 -15.445 -0.297 1 91.94 75 LEU B O 1
ATOM 3043 N N . PRO B 1 76 ? -22.484 -16.203 1.713 1 91.06 76 PRO B N 1
ATOM 3044 C CA . PRO B 1 76 ? -23.844 -16.219 2.281 1 91.06 76 PRO B CA 1
ATOM 3045 C C . PRO B 1 76 ? -24.531 -14.859 2.199 1 91.06 76 PRO B C 1
ATOM 3047 O O . PRO B 1 76 ? -23.891 -13.828 2.393 1 91.06 76 PRO B O 1
ATOM 3050 N N . PRO B 1 77 ? -25.797 -14.875 2.014 1 88.38 77 PRO B N 1
ATOM 3051 C CA . PRO B 1 77 ? -26.531 -13.633 1.834 1 88.38 77 PRO B CA 1
ATOM 3052 C C . PRO B 1 77 ? -26.453 -12.711 3.047 1 88.38 77 PRO B C 1
ATOM 3054 O O . PRO B 1 77 ? -26.609 -11.492 2.916 1 88.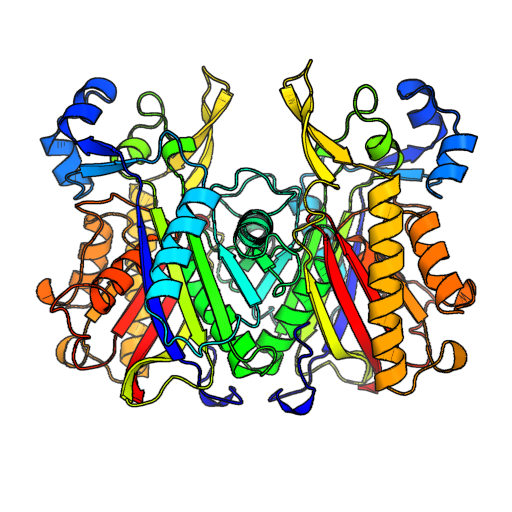38 77 PRO B O 1
ATOM 3057 N N . ASP B 1 78 ? -26.203 -13.227 4.145 1 88.75 78 ASP B N 1
ATOM 3058 C CA . ASP B 1 78 ? -26.203 -12.414 5.355 1 88.75 78 ASP B CA 1
ATOM 3059 C C . ASP B 1 78 ? -24.797 -11.898 5.664 1 88.75 78 ASP B C 1
ATOM 3061 O O . ASP B 1 78 ? -24.578 -11.273 6.703 1 88.75 78 ASP B O 1
ATOM 3065 N N . THR B 1 79 ? -23.969 -12.219 4.688 1 91.12 79 THR B N 1
ATOM 3066 C CA . THR B 1 79 ? -22.625 -11.68 4.867 1 91.12 79 THR B CA 1
ATOM 3067 C C . THR B 1 79 ? -22.641 -10.156 4.812 1 91.12 79 THR B C 1
ATOM 3069 O O . THR B 1 79 ? -23.141 -9.562 3.852 1 91.12 79 THR B O 1
ATOM 3072 N N . GLY B 1 80 ? -22.328 -9.445 5.836 1 88.81 80 GLY B N 1
ATOM 3073 C CA . GLY B 1 80 ? -22.266 -7.988 5.883 1 88.81 80 GLY B CA 1
ATOM 3074 C C . GLY B 1 80 ? -21.141 -7.422 5.043 1 88.81 80 GLY B C 1
ATOM 3075 O O . GLY B 1 80 ? -20.406 -8.172 4.391 1 88.81 80 GLY B O 1
ATOM 3076 N N . PRO B 1 81 ? -21.047 -6.129 4.969 1 91.06 81 PRO B N 1
ATOM 3077 C CA . PRO B 1 81 ? -19.938 -5.488 4.246 1 91.06 81 PRO B CA 1
ATOM 3078 C C . PRO B 1 81 ? -18.578 -5.758 4.891 1 91.06 81 PRO B C 1
ATOM 3080 O O . PRO B 1 81 ? -18.5 -6.023 6.09 1 91.06 81 PRO B O 1
ATOM 3083 N N . PRO B 1 82 ? -17.594 -5.742 4.043 1 96.44 82 PRO B N 1
ATOM 3084 C CA . PRO B 1 82 ? -16.266 -5.855 4.66 1 96.44 82 PRO B CA 1
ATOM 3085 C C . PRO B 1 82 ? -15.93 -4.664 5.547 1 96.44 82 PRO B C 1
ATOM 3087 O O . PRO B 1 82 ? -16.406 -3.551 5.305 1 96.44 82 PRO B O 1
ATOM 3090 N N . GLY B 1 83 ? -15.094 -4.953 6.523 1 96.75 83 GLY B N 1
ATOM 3091 C CA . GLY B 1 83 ? -14.594 -3.879 7.363 1 96.75 83 GLY B CA 1
ATOM 3092 C C . GLY B 1 83 ? -13.523 -3.039 6.688 1 96.75 83 GLY B C 1
ATOM 3093 O O . GLY B 1 83 ? -13.258 -1.911 7.102 1 96.75 83 GLY B O 1
ATOM 3094 N N . MET B 1 84 ? -12.891 -3.531 5.695 1 97.44 84 MET B N 1
ATOM 3095 C CA . MET B 1 84 ? -11.859 -2.848 4.918 1 97.44 84 MET B CA 1
ATOM 3096 C C . MET B 1 84 ? -11.695 -3.488 3.545 1 97.44 84 MET B C 1
ATOM 3098 O O . MET B 1 84 ? -11.945 -4.684 3.379 1 97.44 84 MET B O 1
ATOM 3102 N N . LEU B 1 85 ? -11.398 -2.678 2.572 1 97.75 85 LEU B N 1
ATOM 3103 C CA . LEU B 1 85 ? -11.031 -3.121 1.233 1 97.75 85 LEU B CA 1
ATOM 3104 C C . LEU B 1 85 ? -9.555 -2.846 0.956 1 97.75 85 LEU B C 1
ATOM 3106 O O . LEU B 1 85 ? -9.125 -1.692 0.974 1 97.75 85 LEU B O 1
ATOM 3110 N N . LEU B 1 86 ? -8.75 -3.893 0.788 1 98.31 86 LEU B N 1
ATOM 3111 C CA . LEU B 1 86 ? -7.352 -3.783 0.385 1 98.31 86 LEU B CA 1
ATOM 3112 C C . LEU B 1 86 ? -7.164 -4.238 -1.059 1 98.31 86 LEU B C 1
ATOM 3114 O O . LEU B 1 86 ? -7.645 -5.305 -1.444 1 98.31 86 LEU B O 1
ATOM 3118 N N . LEU B 1 87 ? -6.539 -3.408 -1.815 1 98.69 87 LEU B N 1
ATOM 3119 C CA . LEU B 1 87 ? -6.328 -3.76 -3.215 1 98.69 87 LEU B CA 1
ATOM 3120 C C . LEU B 1 87 ? -4.855 -3.629 -3.594 1 98.69 87 LEU B C 1
ATOM 3122 O O . LEU B 1 87 ? -4.219 -2.625 -3.273 1 98.69 87 LEU B O 1
ATOM 3126 N N . ALA B 1 88 ? -4.289 -4.66 -4.172 1 98.19 88 ALA B N 1
ATOM 3127 C CA . ALA B 1 88 ? -2.914 -4.621 -4.66 1 98.19 88 ALA B CA 1
ATOM 3128 C C . ALA B 1 88 ? -2.875 -4.617 -6.188 1 98.19 88 ALA B C 1
ATOM 3130 O O . ALA B 1 88 ? -3.588 -5.387 -6.836 1 98.19 88 ALA B O 1
ATOM 3131 N N . THR B 1 89 ? -2.07 -3.758 -6.742 1 97.81 89 THR B N 1
ATOM 3132 C CA . THR B 1 89 ? -1.874 -3.709 -8.188 1 97.81 89 THR B CA 1
ATOM 3133 C C . THR B 1 89 ? -0.545 -3.043 -8.531 1 97.81 89 THR B C 1
ATOM 3135 O O . THR B 1 89 ? -0.056 -2.197 -7.781 1 97.81 89 THR B O 1
ATOM 3138 N N . THR B 1 90 ? 0.077 -3.471 -9.586 1 96.25 90 THR B N 1
ATOM 3139 C CA . THR B 1 90 ? 1.243 -2.797 -10.148 1 96.25 90 THR B CA 1
ATOM 3140 C C . THR B 1 90 ? 0.889 -2.096 -11.453 1 96.25 90 THR B C 1
ATOM 3142 O O . THR B 1 90 ? 1.771 -1.604 -12.164 1 96.25 90 THR B O 1
ATOM 3145 N N . THR B 1 91 ? -0.389 -2.113 -11.812 1 96.44 91 THR B N 1
ATOM 3146 C CA . THR B 1 91 ? -0.852 -1.498 -13.047 1 96.44 91 THR B CA 1
ATOM 3147 C C . THR B 1 91 ? -2.02 -0.553 -12.781 1 96.44 91 THR B C 1
ATOM 3149 O O . THR B 1 91 ? -3.055 -0.634 -13.445 1 96.44 91 THR B O 1
ATOM 3152 N N . PRO B 1 92 ? -1.847 0.339 -11.805 1 94.75 92 PRO B N 1
ATOM 3153 C CA . PRO B 1 92 ? -2.934 1.291 -11.57 1 94.75 92 PRO B CA 1
ATOM 3154 C C . PRO B 1 92 ? -3.143 2.246 -12.742 1 94.75 92 PRO B C 1
ATOM 3156 O O . PRO B 1 92 ? -2.182 2.617 -13.422 1 94.75 92 PRO B O 1
ATOM 3159 N N . ALA B 1 93 ? -4.445 2.627 -12.953 1 89.12 93 ALA B N 1
ATOM 3160 C CA . ALA B 1 93 ? -4.711 3.682 -13.93 1 89.12 93 ALA B CA 1
ATOM 3161 C C . ALA B 1 93 ? -4.227 5.035 -13.422 1 89.12 93 ALA B C 1
ATOM 3163 O O . ALA B 1 93 ? -3.85 5.906 -14.203 1 89.12 93 ALA B O 1
ATOM 3164 N N . SER B 1 94 ? -4.285 5.199 -12.117 1 89.94 94 SER B N 1
ATOM 3165 C CA . SER B 1 94 ? -3.889 6.438 -11.453 1 89.94 94 SER B CA 1
ATOM 3166 C C . SER B 1 94 ? -3.547 6.199 -9.992 1 89.94 94 SER B C 1
ATOM 3168 O O . SER B 1 94 ? -3.984 5.211 -9.398 1 89.94 94 SER B O 1
ATOM 3170 N N . HIS B 1 95 ? -2.779 7.168 -9.461 1 91.31 95 HIS B N 1
ATOM 3171 C CA . HIS B 1 95 ? -2.508 7.129 -8.031 1 91.31 95 HIS B CA 1
ATOM 3172 C C . HIS B 1 95 ? -3.553 7.918 -7.25 1 91.31 95 HIS B C 1
ATOM 3174 O O . HIS B 1 95 ? -3.729 7.703 -6.047 1 91.31 95 HIS B O 1
ATOM 3180 N N . ILE B 1 96 ? -4.109 8.914 -7.867 1 93.5 96 ILE B N 1
ATOM 3181 C CA . ILE B 1 96 ? -5.199 9.68 -7.266 1 93.5 96 ILE B CA 1
ATOM 3182 C C . ILE B 1 96 ? -6.348 9.812 -8.266 1 93.5 96 ILE B C 1
ATOM 3184 O O . ILE B 1 96 ? -6.199 10.453 -9.305 1 93.5 96 ILE B O 1
ATOM 3188 N N . PRO B 1 97 ? -7.523 9.281 -8.016 1 94.38 97 PRO B N 1
ATOM 3189 C CA . PRO B 1 97 ? -7.758 8.391 -6.879 1 94.38 97 PRO B CA 1
ATOM 3190 C C . PRO B 1 97 ? -7.062 7.039 -7.031 1 94.38 97 PRO B C 1
ATOM 3192 O O . PRO B 1 97 ? -6.801 6.602 -8.156 1 94.38 97 PRO B O 1
ATOM 3195 N N . ALA B 1 98 ? -6.812 6.391 -5.879 1 95 98 ALA B N 1
ATOM 3196 C CA . ALA B 1 98 ? -6.227 5.051 -5.855 1 95 98 ALA B CA 1
ATOM 3197 C C . ALA B 1 98 ? -7.152 4.035 -6.52 1 95 98 ALA B C 1
ATOM 3199 O O . ALA B 1 98 ? -8.352 4.277 -6.656 1 95 98 ALA B O 1
ATOM 3200 N N . THR B 1 99 ? -6.609 2.896 -7.004 1 96.62 99 THR B N 1
ATOM 3201 C CA . THR B 1 99 ? -7.406 1.849 -7.637 1 96.62 99 THR B CA 1
ATOM 3202 C C . THR B 1 99 ? -8.453 1.306 -6.668 1 96.62 99 THR B C 1
ATOM 3204 O O . THR B 1 99 ? -9.586 1.015 -7.07 1 96.62 99 THR B O 1
ATOM 3207 N N . ALA B 1 100 ? -8.07 1.155 -5.41 1 97.06 100 ALA B N 1
ATOM 3208 C CA . ALA B 1 100 ? -9 0.693 -4.387 1 97.06 100 ALA B CA 1
ATOM 3209 C C . ALA B 1 100 ? -10.219 1.61 -4.301 1 97.06 100 ALA B C 1
ATOM 3211 O O . ALA B 1 100 ? -11.344 1.143 -4.117 1 97.06 100 ALA B O 1
ATOM 3212 N N . MET B 1 101 ? -9.992 2.918 -4.387 1 95.44 101 MET B N 1
ATOM 3213 C CA . MET B 1 101 ? -11.086 3.871 -4.262 1 95.44 101 MET B CA 1
ATOM 3214 C C . MET B 1 101 ? -11.961 3.863 -5.508 1 95.44 101 MET B C 1
ATOM 3216 O O . MET B 1 101 ? -13.172 4.098 -5.426 1 95.44 101 MET B O 1
ATOM 3220 N N . ARG B 1 102 ? -11.359 3.617 -6.645 1 95.44 102 ARG B N 1
ATOM 3221 C CA . ARG B 1 102 ? -12.148 3.463 -7.859 1 95.44 102 ARG B CA 1
ATOM 3222 C C . ARG B 1 102 ? -13.055 2.24 -7.773 1 95.44 102 ARG B C 1
ATOM 3224 O O . ARG B 1 102 ? -14.219 2.291 -8.188 1 95.44 102 ARG B O 1
ATOM 3231 N N . LEU B 1 103 ? -12.5 1.162 -7.289 1 96.81 103 LEU B N 1
ATOM 3232 C CA . LEU B 1 103 ? -13.32 -0.019 -7.039 1 96.81 103 LEU B CA 1
ATOM 3233 C C . LEU B 1 103 ? -14.398 0.276 -6 1 96.81 103 LEU B C 1
ATOM 3235 O O . LEU B 1 103 ? -15.555 -0.135 -6.16 1 96.81 103 LEU B O 1
ATOM 3239 N N . HIS B 1 104 ? -14.008 0.955 -4.914 1 96.31 104 HIS B N 1
ATOM 3240 C CA . HIS B 1 104 ? -14.914 1.337 -3.836 1 96.31 104 HIS B CA 1
ATOM 3241 C C . HIS B 1 104 ? -16.141 2.07 -4.379 1 96.31 104 HIS B C 1
ATOM 3243 O O . HIS B 1 104 ? -17.266 1.754 -4.012 1 96.31 104 HIS B O 1
ATOM 3249 N N . ARG B 1 105 ? -15.898 3.004 -5.23 1 94.06 105 ARG B N 1
ATOM 3250 C CA . ARG B 1 105 ? -16.969 3.807 -5.805 1 94.06 105 ARG B CA 1
ATOM 3251 C C . ARG B 1 105 ? -17.969 2.932 -6.566 1 94.06 105 ARG B C 1
ATOM 3253 O O . ARG B 1 105 ? -19.172 3.176 -6.527 1 94.06 105 ARG B O 1
ATOM 3260 N N . ARG B 1 106 ? -17.469 1.974 -7.27 1 94.5 106 ARG B N 1
ATOM 3261 C CA . ARG B 1 106 ? -18.328 1.079 -8.047 1 94.5 106 ARG B CA 1
ATOM 3262 C C . ARG B 1 106 ? -19.141 0.169 -7.137 1 94.5 106 ARG B C 1
ATOM 3264 O O . ARG B 1 106 ? -20.297 -0.138 -7.43 1 94.5 106 ARG B O 1
ATOM 3271 N N . LEU B 1 107 ? -18.516 -0.321 -6.109 1 95.44 107 LEU B N 1
ATOM 3272 C CA . LEU B 1 107 ? -19.156 -1.259 -5.195 1 95.44 107 LEU B CA 1
ATOM 3273 C C . LEU B 1 107 ? -20.172 -0.546 -4.312 1 95.44 107 LEU B C 1
ATOM 3275 O O . LEU B 1 107 ? -21.156 -1.148 -3.885 1 95.44 107 LEU B O 1
ATOM 3279 N N . TYR B 1 108 ? -19.875 0.73 -4.02 1 93.25 108 TYR B N 1
ATOM 3280 C CA . TYR B 1 108 ? -20.719 1.511 -3.117 1 93.25 108 TYR B CA 1
ATOM 3281 C C . TYR B 1 108 ? -21.109 2.846 -3.748 1 93.25 108 TYR B C 1
ATOM 3283 O O . TYR B 1 108 ? -20.781 3.908 -3.209 1 93.25 108 TYR B O 1
ATOM 3291 N N . PRO B 1 109 ? -21.891 2.83 -4.711 1 88.69 109 PRO B N 1
ATOM 3292 C CA . PRO B 1 109 ? -22.219 4.043 -5.465 1 88.69 109 PRO B CA 1
ATOM 3293 C C . PRO B 1 109 ? -23.062 5.031 -4.664 1 88.69 109 PRO B C 1
ATOM 3295 O O . PRO B 1 109 ? -23.047 6.23 -4.949 1 88.69 109 PRO B O 1
ATOM 3298 N N . ALA B 1 110 ? -23.844 4.586 -3.672 1 85.88 110 ALA B N 1
ATOM 3299 C CA . ALA B 1 110 ? -24.688 5.457 -2.861 1 85.88 110 ALA B CA 1
ATOM 3300 C C . ALA B 1 110 ? -23.922 6.02 -1.671 1 85.88 110 ALA B C 1
ATOM 3302 O O . ALA B 1 110 ? -24.469 6.777 -0.87 1 85.88 110 ALA B O 1
ATOM 3303 N N . GLY B 1 111 ? -22.703 5.66 -1.575 1 79.75 111 GLY B N 1
ATOM 3304 C CA . GLY B 1 111 ? -21.906 6.09 -0.443 1 79.75 111 GLY B CA 1
ATOM 3305 C C . GLY B 1 111 ? -21.875 5.082 0.691 1 79.75 111 GLY B C 1
ATOM 3306 O O . GLY B 1 111 ? -22.438 3.986 0.564 1 79.75 111 GLY B O 1
ATOM 3307 N N . GLY B 1 112 ? -21.109 5.379 1.818 1 78.44 112 GLY B N 1
ATOM 3308 C CA . GLY B 1 112 ? -21.078 4.609 3.051 1 78.44 112 GLY B CA 1
ATOM 3309 C C . GLY B 1 112 ? -20.234 3.352 2.957 1 78.44 112 GLY B C 1
ATOM 3310 O O . GLY B 1 112 ? -20.547 2.34 3.59 1 78.44 112 GLY B O 1
ATOM 3311 N N . GLY B 1 113 ? -19.297 3.064 2.279 1 90.06 113 GLY B N 1
ATOM 3312 C CA . GLY B 1 113 ? -18.469 1.879 2.17 1 90.06 113 GLY B CA 1
ATOM 3313 C C . GLY B 1 113 ? -17.328 1.859 3.168 1 90.06 113 GLY B C 1
ATOM 3314 O O . GLY B 1 113 ? -17.156 2.797 3.951 1 90.06 113 GLY B O 1
ATOM 3315 N N . PRO B 1 114 ? -16.656 0.699 3.242 1 95.81 114 PRO B N 1
ATOM 3316 C CA . PRO B 1 114 ? -15.523 0.564 4.168 1 95.81 114 PRO B CA 1
ATOM 3317 C C . PRO B 1 114 ? -14.312 1.396 3.746 1 95.81 114 PRO B C 1
ATOM 3319 O O . PRO B 1 114 ? -14.273 1.91 2.625 1 95.81 114 PRO B O 1
ATOM 3322 N N . PRO B 1 115 ? -13.391 1.657 4.711 1 95.94 115 PRO B N 1
ATOM 3323 C CA . PRO B 1 115 ? -12.102 2.184 4.246 1 95.94 115 PRO B CA 1
ATOM 3324 C C . PRO B 1 115 ? -11.492 1.344 3.129 1 95.94 115 PRO B C 1
ATOM 3326 O O . PRO B 1 115 ? -11.609 0.116 3.139 1 95.94 115 PRO B O 1
ATOM 3329 N N . ALA B 1 116 ? -10.859 1.991 2.197 1 96 116 ALA B N 1
ATOM 3330 C CA . ALA B 1 116 ? -10.266 1.331 1.039 1 96 116 ALA B CA 1
ATOM 3331 C C . ALA B 1 116 ? -8.875 1.893 0.744 1 96 116 ALA B C 1
ATOM 3333 O O . ALA B 1 116 ? -8.703 3.107 0.616 1 96 116 ALA B O 1
ATOM 3334 N N . LEU B 1 117 ? -7.863 0.985 0.662 1 94.88 117 LEU B N 1
ATOM 3335 C CA . LEU B 1 117 ? -6.504 1.444 0.41 1 94.88 117 LEU B CA 1
ATOM 3336 C C . LEU B 1 117 ? -5.754 0.461 -0.483 1 94.88 117 LEU B C 1
ATOM 3338 O O . LEU B 1 117 ? -6.078 -0.729 -0.511 1 94.88 117 LEU B O 1
ATOM 3342 N N . ASP B 1 118 ? -4.82 1.021 -1.229 1 97.06 118 ASP B N 1
ATOM 3343 C CA . ASP B 1 118 ? -3.906 0.175 -1.989 1 97.06 118 ASP B CA 1
ATOM 3344 C C . ASP B 1 118 ? -2.793 -0.37 -1.099 1 97.06 118 ASP B C 1
ATOM 3346 O O . ASP B 1 118 ? -2.406 0.27 -0.118 1 97.06 118 ASP B O 1
ATOM 3350 N N . ILE B 1 119 ? -2.303 -1.528 -1.435 1 97.06 119 ILE B N 1
ATOM 3351 C CA . ILE B 1 119 ? -1.154 -2.109 -0.749 1 97.06 119 ILE B CA 1
ATOM 3352 C C . ILE B 1 119 ? -0.162 -2.652 -1.773 1 97.06 119 ILE B C 1
ATOM 3354 O O . ILE B 1 119 ? -0.56 -3.143 -2.834 1 97.06 119 ILE B O 1
ATOM 3358 N N . GLY B 1 120 ? 1.117 -2.51 -1.449 1 95.75 120 GLY B N 1
ATOM 3359 C CA . GLY B 1 120 ? 2.158 -2.93 -2.373 1 95.75 120 GLY B CA 1
ATOM 3360 C C . GLY B 1 120 ? 2.668 -4.332 -2.102 1 95.75 120 GLY B C 1
ATOM 3361 O O . GLY B 1 120 ? 2.201 -5 -1.175 1 95.75 120 GLY B O 1
ATOM 3362 N N . GLY B 1 121 ? 3.605 -4.785 -3.025 1 94.44 121 GLY B N 1
ATOM 3363 C CA . GLY B 1 121 ? 4.23 -6.094 -2.926 1 94.44 121 GLY B CA 1
ATOM 3364 C C . GLY B 1 121 ? 4.512 -6.727 -4.277 1 94.44 121 GLY B C 1
ATOM 3365 O O . GLY B 1 121 ? 4.84 -7.914 -4.355 1 94.44 121 GLY B O 1
ATOM 3366 N N . SER B 1 122 ? 4.324 -5.961 -5.262 1 95.5 122 SER B N 1
ATOM 3367 C CA . SER B 1 122 ? 4.547 -6.43 -6.625 1 95.5 122 SER B CA 1
ATOM 3368 C C . SER B 1 122 ? 3.848 -7.762 -6.871 1 95.5 122 SER B C 1
ATOM 3370 O O . SER B 1 122 ? 2.693 -7.945 -6.48 1 95.5 122 SER B O 1
ATOM 3372 N N . CYS B 1 123 ? 4.461 -8.656 -7.609 1 97.19 123 CYS B N 1
ATOM 3373 C CA . CYS B 1 123 ? 3.83 -9.93 -7.949 1 97.19 123 CYS B CA 1
ATOM 3374 C C . CYS B 1 123 ? 3.584 -10.766 -6.699 1 97.19 123 CYS B C 1
ATOM 3376 O O . CYS B 1 123 ? 2.816 -11.734 -6.734 1 97.19 123 CYS B O 1
ATOM 3378 N N . ALA B 1 124 ? 4.16 -10.422 -5.578 1 97.5 124 ALA B N 1
ATOM 3379 C CA . ALA B 1 124 ? 3.982 -11.164 -4.336 1 97.5 124 ALA B CA 1
ATOM 3380 C C . ALA B 1 124 ? 2.885 -10.547 -3.479 1 97.5 124 ALA B C 1
ATOM 3382 O O . ALA B 1 124 ? 2.686 -10.945 -2.328 1 97.5 124 ALA B O 1
ATOM 3383 N N . ALA B 1 125 ? 2.139 -9.734 -4.02 1 98.19 125 ALA B N 1
ATOM 3384 C CA . ALA B 1 125 ? 1.289 -8.867 -3.211 1 98.19 125 ALA B CA 1
ATOM 3385 C C . ALA B 1 125 ? 0.119 -9.641 -2.617 1 98.19 125 ALA B C 1
ATOM 3387 O O . ALA B 1 125 ? -0.505 -9.195 -1.65 1 98.19 125 ALA B O 1
ATOM 3388 N N . PHE B 1 126 ? -0.261 -10.758 -3.148 1 98.69 126 PHE B N 1
ATOM 3389 C CA . PHE B 1 126 ? -1.254 -11.578 -2.461 1 98.69 126 PHE B CA 1
ATOM 3390 C C . PHE B 1 126 ? -0.77 -11.961 -1.067 1 98.69 126 PHE B C 1
ATOM 3392 O O . PHE B 1 126 ? -1.548 -11.953 -0.111 1 98.69 126 PHE B O 1
ATOM 3399 N N . MET B 1 127 ? 0.49 -12.234 -0.927 1 98.38 127 MET B N 1
ATOM 3400 C CA . MET B 1 127 ? 1.082 -12.633 0.348 1 98.38 127 MET B CA 1
ATOM 3401 C C . MET B 1 127 ? 1.148 -11.445 1.308 1 98.38 127 MET B C 1
ATOM 3403 O O . MET B 1 127 ? 0.849 -11.586 2.494 1 98.38 127 MET B O 1
ATOM 3407 N N . THR B 1 128 ? 1.591 -10.312 0.768 1 96.88 128 THR B N 1
ATOM 3408 C CA . THR B 1 128 ? 1.624 -9.141 1.641 1 96.88 128 THR B CA 1
ATOM 3409 C C . THR B 1 128 ? 0.216 -8.758 2.086 1 96.88 128 THR B C 1
ATOM 3411 O O . THR B 1 128 ? 0.019 -8.297 3.211 1 96.88 128 THR B O 1
ATOM 3414 N N . GLY B 1 129 ? -0.737 -8.93 1.162 1 98 129 GLY B N 1
ATOM 3415 C CA . GLY B 1 129 ? -2.133 -8.734 1.523 1 98 129 GLY B CA 1
ATOM 3416 C C . GLY B 1 129 ? -2.6 -9.664 2.623 1 98 129 GLY B C 1
ATOM 3417 O O . GLY B 1 129 ? -3.322 -9.25 3.533 1 98 129 GLY B O 1
ATOM 3418 N N . LEU B 1 130 ? -2.195 -10.922 2.576 1 98.06 130 LEU B N 1
ATOM 3419 C CA . LEU B 1 130 ? -2.57 -11.891 3.604 1 98.06 130 LEU B CA 1
ATOM 3420 C C . LEU B 1 130 ? -1.977 -11.5 4.953 1 98.06 130 LEU B C 1
ATOM 3422 O O . LEU B 1 130 ? -2.633 -11.641 5.988 1 98.06 130 LEU B O 1
ATOM 3426 N N . VAL B 1 131 ? -0.744 -11.062 4.949 1 96.25 131 VAL B N 1
ATOM 3427 C CA . VAL B 1 131 ? -0.093 -10.656 6.191 1 96.25 131 VAL B CA 1
ATOM 3428 C C . VAL B 1 131 ? -0.833 -9.461 6.797 1 96.25 131 VAL B C 1
ATOM 3430 O O . VAL B 1 131 ? -1.111 -9.445 7.996 1 96.25 131 VAL B O 1
ATOM 3433 N N . ALA B 1 132 ? -1.121 -8.508 5.941 1 95.94 132 ALA B N 1
ATOM 3434 C CA . ALA B 1 132 ? -1.878 -7.352 6.41 1 95.94 132 ALA B CA 1
ATOM 3435 C C . ALA B 1 132 ? -3.252 -7.77 6.926 1 95.94 132 ALA B C 1
ATOM 3437 O O . ALA B 1 132 ? -3.678 -7.328 7.996 1 95.94 132 ALA B O 1
ATOM 3438 N N . ALA B 1 133 ? -3.898 -8.594 6.18 1 96.81 133 ALA B N 1
ATOM 3439 C CA . ALA B 1 133 ? -5.23 -9.047 6.559 1 96.81 133 ALA B CA 1
ATOM 3440 C C . ALA B 1 133 ? -5.199 -9.789 7.895 1 96.81 133 ALA B C 1
ATOM 3442 O O . ALA B 1 133 ? -6.062 -9.578 8.75 1 96.81 133 ALA B O 1
ATOM 3443 N N . ARG B 1 134 ? -4.254 -10.656 8 1 95.81 134 ARG B N 1
ATOM 3444 C CA . ARG B 1 134 ? -4.137 -11.414 9.242 1 95.81 134 ARG B CA 1
ATOM 3445 C C . ARG B 1 134 ? -3.945 -10.484 10.438 1 95.81 134 ARG B C 1
ATOM 3447 O O . ARG B 1 134 ? -4.523 -10.711 11.5 1 95.81 134 ARG B O 1
ATOM 3454 N N . SER B 1 135 ? -3.123 -9.469 10.273 1 93.88 135 SER B N 1
ATOM 3455 C CA . SER B 1 135 ? -2.844 -8.531 11.359 1 93.88 135 SER B CA 1
ATOM 3456 C C . SER B 1 135 ? -4.059 -7.66 11.664 1 93.88 135 SER B C 1
ATOM 3458 O O . SER B 1 135 ? -4.414 -7.465 12.828 1 93.88 135 SER B O 1
ATOM 3460 N N . LEU B 1 136 ? -4.703 -7.145 10.633 1 94.56 136 LEU B N 1
ATOM 3461 C CA . LEU B 1 136 ? -5.832 -6.238 10.805 1 94.56 136 LEU B CA 1
ATOM 3462 C C . LEU B 1 136 ? -7.035 -6.969 11.391 1 94.56 136 LEU B C 1
ATOM 3464 O O . LEU B 1 136 ? -7.672 -6.473 12.32 1 94.56 136 LEU B O 1
ATOM 3468 N N . VAL B 1 137 ? -7.359 -8.125 10.875 1 95.06 137 VAL B N 1
ATOM 3469 C CA . VAL B 1 137 ? -8.492 -8.914 11.367 1 95.06 137 VAL B CA 1
ATOM 3470 C C . VAL B 1 137 ? -8.133 -9.547 12.711 1 95.06 137 VAL B C 1
ATOM 3472 O O . VAL B 1 137 ? -8.938 -9.523 13.648 1 95.06 137 VAL B O 1
ATOM 3475 N N . GLY B 1 138 ? -6.887 -10.047 12.773 1 92.62 138 GLY B N 1
ATOM 3476 C CA . GLY B 1 138 ? -6.441 -10.734 13.977 1 92.62 138 GLY B CA 1
ATOM 3477 C C . GLY B 1 138 ? -6.359 -9.82 15.188 1 92.62 138 GLY B C 1
ATOM 3478 O O . GLY B 1 138 ? -6.582 -10.266 16.312 1 92.62 138 GLY B O 1
ATOM 3479 N N . SER B 1 139 ? -6.016 -8.539 14.953 1 88.06 139 SER B N 1
ATOM 3480 C CA . SER B 1 139 ? -5.902 -7.582 16.047 1 88.06 139 SER B CA 1
ATOM 3481 C C . SER B 1 139 ? -7.266 -7.031 16.453 1 88.06 139 SER B C 1
ATOM 3483 O O . SER B 1 139 ? -7.398 -6.367 17.484 1 88.06 139 SER B O 1
ATOM 3485 N N . GLY B 1 140 ? -8.266 -7.316 15.609 1 88.81 140 GLY B N 1
ATOM 3486 C CA . GLY B 1 140 ? -9.602 -6.801 15.883 1 88.81 140 GLY B CA 1
ATOM 3487 C C . GLY B 1 140 ? -9.836 -5.422 15.297 1 88.81 140 GLY B C 1
ATOM 3488 O O . GLY B 1 140 ? -10.859 -4.793 15.578 1 88.81 140 GLY B O 1
ATOM 3489 N N . ALA B 1 141 ? -8.891 -4.922 14.555 1 89.69 141 ALA B N 1
ATOM 3490 C CA . ALA B 1 141 ? -9.109 -3.645 13.883 1 89.69 141 ALA B CA 1
ATOM 3491 C C . ALA B 1 141 ? -10.344 -3.697 12.992 1 89.69 141 ALA B C 1
ATOM 3493 O O . ALA B 1 141 ? -11.086 -2.715 12.883 1 89.69 141 ALA B O 1
ATOM 3494 N N . VAL B 1 142 ? -10.508 -4.777 12.32 1 93 142 VAL B N 1
ATOM 3495 C CA . VAL B 1 142 ? -11.711 -5.055 11.547 1 93 142 VAL B CA 1
ATOM 3496 C C . VAL B 1 142 ? -12.125 -6.512 11.734 1 93 142 VAL B C 1
ATOM 3498 O O . VAL B 1 142 ? -11.297 -7.355 12.086 1 93 142 VAL B O 1
ATOM 3501 N N . ASP B 1 143 ? -13.383 -6.805 11.469 1 94.31 143 ASP B N 1
ATOM 3502 C CA . ASP B 1 143 ? -13.891 -8.164 11.625 1 94.31 143 ASP B CA 1
ATOM 3503 C C . ASP B 1 143 ? -13.719 -8.969 10.336 1 94.31 143 ASP B C 1
ATOM 3505 O O . ASP B 1 143 ? -13.672 -10.195 10.367 1 94.31 143 ASP B O 1
ATOM 3509 N N . SER B 1 144 ? -13.727 -8.227 9.227 1 96.75 144 SER B N 1
ATOM 3510 C CA . SER B 1 144 ? -13.594 -8.836 7.91 1 96.75 144 SER B CA 1
ATOM 3511 C C . SER B 1 144 ? -12.891 -7.902 6.93 1 96.75 144 SER B C 1
ATOM 3513 O O . SER B 1 144 ? -12.828 -6.691 7.16 1 96.75 144 SER B O 1
ATOM 3515 N N . LEU B 1 145 ? -12.344 -8.531 5.918 1 97.75 145 LEU B N 1
ATOM 3516 C CA . LEU B 1 145 ? -11.555 -7.781 4.949 1 97.75 145 LEU B CA 1
ATOM 3517 C C . LEU B 1 145 ? -11.695 -8.383 3.553 1 97.75 145 LEU B C 1
ATOM 3519 O O . LEU B 1 145 ? -11.703 -9.602 3.396 1 97.75 145 LEU B O 1
ATOM 3523 N N . LEU B 1 146 ? -11.945 -7.516 2.592 1 98.56 146 LEU B N 1
ATOM 3524 C CA . LEU B 1 146 ? -11.875 -7.883 1.181 1 98.56 146 LEU B CA 1
ATOM 3525 C C . LEU B 1 146 ? -10.484 -7.605 0.613 1 98.56 146 LEU B C 1
ATOM 3527 O O . LEU B 1 146 ? -10.055 -6.453 0.558 1 98.56 146 LEU B O 1
ATOM 3531 N N . LEU B 1 147 ? -9.758 -8.664 0.258 1 98.81 147 LEU B N 1
ATOM 3532 C CA . LEU B 1 147 ? -8.445 -8.539 -0.373 1 98.81 147 LEU B CA 1
ATOM 3533 C C . LEU B 1 147 ? -8.547 -8.75 -1.88 1 98.81 147 LEU B C 1
ATOM 3535 O O . LEU B 1 147 ? -8.938 -9.828 -2.338 1 98.81 147 LEU B O 1
ATOM 3539 N N . VAL B 1 148 ? -8.195 -7.707 -2.643 1 98.88 148 VAL B N 1
ATOM 3540 C CA . VAL B 1 148 ? -8.32 -7.77 -4.094 1 98.88 148 VAL B CA 1
ATOM 3541 C C . VAL B 1 148 ? -6.949 -7.559 -4.738 1 98.88 148 VAL B C 1
ATOM 3543 O O . VAL B 1 148 ? -6.199 -6.664 -4.336 1 98.88 148 VAL B O 1
ATOM 3546 N N . ASN B 1 149 ? -6.523 -8.43 -5.602 1 98.88 149 ASN B N 1
ATOM 3547 C CA . ASN B 1 149 ? -5.375 -8.266 -6.488 1 98.88 149 ASN B CA 1
ATOM 3548 C C . ASN B 1 149 ? -5.805 -8.141 -7.945 1 98.88 149 ASN B C 1
ATOM 3550 O O . ASN B 1 149 ? -6.484 -9.023 -8.477 1 98.88 149 ASN B O 1
ATOM 3554 N N . ALA B 1 150 ? -5.41 -7.059 -8.602 1 98.88 150 ALA B N 1
ATOM 3555 C CA . ALA B 1 150 ? -5.848 -6.812 -9.977 1 98.88 150 ALA B CA 1
ATOM 3556 C C . ALA B 1 150 ? -4.699 -6.293 -10.836 1 98.88 150 ALA B C 1
ATOM 3558 O O . ALA B 1 150 ? -3.936 -5.426 -10.398 1 98.88 150 ALA B O 1
ATOM 3559 N N . GLU B 1 151 ? -4.586 -6.879 -12.039 1 98.69 151 GLU B N 1
ATOM 3560 C CA . GLU B 1 151 ? -3.459 -6.551 -12.906 1 98.69 151 GLU B CA 1
ATOM 3561 C C . GLU B 1 151 ? -3.889 -6.48 -14.367 1 98.69 151 GLU B C 1
ATOM 3563 O O . GLU B 1 151 ? -4.559 -7.387 -14.867 1 98.69 151 GLU B O 1
ATOM 3568 N N . LYS B 1 152 ? -3.572 -5.449 -14.977 1 98.31 152 LYS B N 1
ATOM 3569 C CA . LYS B 1 152 ? -3.631 -5.297 -16.422 1 98.31 152 LYS B CA 1
ATOM 3570 C C . LYS B 1 152 ? -2.236 -5.105 -17.016 1 98.31 152 LYS B C 1
ATOM 3572 O O . LYS B 1 152 ? -1.914 -4.035 -17.531 1 98.31 152 LYS B O 1
ATOM 3577 N N . LYS B 1 153 ? -1.447 -6.129 -17 1 97.69 153 LYS B N 1
ATOM 3578 C CA . LYS B 1 153 ? -0.039 -6.07 -17.391 1 97.69 153 LYS B CA 1
ATOM 3579 C C . LYS B 1 153 ? 0.116 -5.781 -18.875 1 97.69 153 LYS B C 1
ATOM 3581 O O . LYS B 1 153 ? 1.13 -5.223 -19.297 1 97.69 153 LYS B O 1
ATOM 3586 N N . THR B 1 154 ? -0.89 -6.133 -19.609 1 96.25 154 THR B N 1
ATOM 3587 C CA . THR B 1 154 ? -0.836 -5.941 -21.062 1 96.25 154 THR B CA 1
ATOM 3588 C C . THR B 1 154 ? -0.662 -4.465 -21.406 1 96.25 154 THR B C 1
ATOM 3590 O O . THR B 1 154 ? -0.217 -4.129 -22.5 1 96.25 154 THR B O 1
ATOM 3593 N N . ARG B 1 155 ? -1.023 -3.645 -20.438 1 94.75 155 ARG B N 1
ATOM 3594 C CA . ARG B 1 155 ? -0.868 -2.203 -20.609 1 94.75 155 ARG B CA 1
ATOM 3595 C C . ARG B 1 155 ? 0.598 -1.831 -20.812 1 94.75 155 ARG B C 1
ATOM 3597 O O . ARG B 1 155 ? 0.905 -0.812 -21.438 1 94.75 155 ARG B O 1
ATOM 3604 N N . HIS B 1 156 ? 1.499 -2.641 -20.375 1 95.69 156 HIS B N 1
ATOM 3605 C CA . HIS B 1 156 ? 2.904 -2.25 -20.328 1 95.69 156 HIS B CA 1
ATOM 3606 C C . HIS B 1 156 ? 3.775 -3.229 -21.109 1 95.69 156 HIS B C 1
ATOM 3608 O O . HIS B 1 156 ? 4.973 -3.344 -20.844 1 95.69 156 HIS B O 1
ATOM 3614 N N . LEU B 1 157 ? 3.199 -3.947 -22.016 1 96.19 157 LEU B N 1
ATOM 3615 C CA . LEU B 1 157 ? 3.953 -4.918 -22.797 1 96.19 157 LEU B CA 1
ATOM 3616 C C . LEU B 1 157 ? 4.305 -4.348 -24.172 1 96.19 157 LEU B C 1
ATOM 3618 O O . LEU B 1 157 ? 3.537 -3.57 -24.75 1 96.19 157 LEU B O 1
ATOM 3622 N N . CYS B 1 158 ? 5.477 -4.703 -24.656 1 95 158 CYS B N 1
ATOM 3623 C CA . CYS B 1 158 ? 5.934 -4.363 -26 1 95 158 CYS B CA 1
ATOM 3624 C C . CYS B 1 158 ? 6.613 -5.559 -26.672 1 95 158 CYS B C 1
ATOM 3626 O O . CYS B 1 158 ? 7.809 -5.781 -26.469 1 95 158 CYS B O 1
ATOM 3628 N N . PRO B 1 159 ? 5.871 -6.199 -27.531 1 92.94 159 PRO B N 1
ATOM 3629 C CA . PRO B 1 159 ? 6.418 -7.402 -28.172 1 92.94 159 PRO B CA 1
ATOM 3630 C C . PRO B 1 159 ? 7.664 -7.117 -29 1 92.94 159 PRO B C 1
ATOM 3632 O O . PRO B 1 159 ? 8.5 -8 -29.188 1 92.94 159 PRO B O 1
ATOM 3635 N N . VAL B 1 160 ? 7.852 -5.938 -29.438 1 91.44 160 VAL B N 1
ATOM 3636 C CA . VAL B 1 160 ? 8.945 -5.602 -30.328 1 91.44 160 VAL B CA 1
ATOM 3637 C C . VAL B 1 160 ? 10.203 -5.281 -29.531 1 91.44 160 VAL B C 1
ATOM 3639 O O . VAL B 1 160 ? 11.273 -5.832 -29.781 1 91.44 160 VAL B O 1
ATOM 3642 N N . HIS B 1 161 ? 10.094 -4.512 -28.5 1 92.19 161 HIS B N 1
ATOM 3643 C CA . HIS B 1 161 ? 11.273 -3.994 -27.828 1 92.19 161 HIS B CA 1
ATOM 3644 C C . HIS B 1 161 ? 11.516 -4.715 -26.5 1 92.19 161 HIS B C 1
ATOM 3646 O O . HIS B 1 161 ? 12.586 -4.59 -25.906 1 92.19 161 HIS B O 1
ATOM 3652 N N . ALA B 1 162 ? 10.531 -5.465 -26.062 1 93.69 162 ALA B N 1
ATOM 3653 C CA . ALA B 1 162 ? 10.633 -6.258 -24.828 1 93.69 162 ALA B CA 1
ATOM 3654 C C . ALA B 1 162 ? 9.867 -7.57 -24.969 1 93.69 162 ALA B C 1
ATOM 3656 O O . ALA B 1 162 ? 8.953 -7.844 -24.188 1 93.69 162 ALA B O 1
ATOM 3657 N N . PRO B 1 163 ? 10.258 -8.422 -25.844 1 93.69 163 PRO B N 1
ATOM 3658 C CA . PRO B 1 163 ? 9.523 -9.664 -26.062 1 93.69 163 PRO B CA 1
ATOM 3659 C C . PRO B 1 163 ? 9.531 -10.586 -24.859 1 93.69 163 PRO B C 1
ATOM 3661 O O . PRO B 1 163 ? 8.602 -11.367 -24.656 1 93.69 163 PRO B O 1
ATOM 3664 N N . GLU B 1 164 ? 10.531 -10.492 -23.984 1 90.88 164 GLU B N 1
ATOM 3665 C CA . GLU B 1 164 ? 10.672 -11.383 -22.828 1 90.88 164 GLU B CA 1
ATOM 3666 C C . GLU B 1 164 ? 9.469 -11.266 -21.891 1 90.88 164 GLU B C 1
ATOM 3668 O O . GLU B 1 164 ? 9.078 -12.242 -21.25 1 90.88 164 GLU B O 1
ATOM 3673 N N . THR B 1 165 ? 8.914 -10.078 -21.828 1 95.06 165 THR B N 1
ATOM 3674 C CA . THR B 1 165 ? 7.754 -9.875 -20.969 1 95.06 165 THR B CA 1
ATOM 3675 C C . THR B 1 165 ? 6.461 -10.125 -21.75 1 95.06 165 THR B C 1
ATOM 3677 O O . THR B 1 165 ? 5.48 -10.617 -21.188 1 95.06 165 THR B O 1
ATOM 3680 N N . ALA B 1 166 ? 6.477 -9.852 -23.016 1 95.19 166 ALA B N 1
ATOM 3681 C CA . ALA B 1 166 ? 5.285 -9.984 -23.844 1 95.19 166 ALA B CA 1
ATOM 3682 C C . ALA B 1 166 ? 4.859 -11.445 -23.969 1 95.19 166 ALA B C 1
ATOM 3684 O O . ALA B 1 166 ? 3.668 -11.742 -24.078 1 95.19 166 ALA B O 1
ATOM 3685 N N . LEU B 1 167 ? 5.734 -12.336 -23.891 1 96.81 167 LEU B N 1
ATOM 3686 C CA . LEU B 1 167 ? 5.469 -13.766 -24.047 1 96.81 167 LEU B CA 1
ATOM 3687 C C . LEU B 1 167 ? 4.812 -14.336 -22.797 1 96.81 167 LEU B C 1
ATOM 3689 O O . LEU B 1 167 ? 4.262 -15.438 -22.828 1 96.81 167 LEU B O 1
ATOM 3693 N N . LEU B 1 168 ? 4.812 -13.578 -21.719 1 97.56 168 LEU B N 1
ATOM 3694 C CA . LEU B 1 168 ? 4.609 -14.188 -20.406 1 97.56 168 LEU B CA 1
ATOM 3695 C C . LEU B 1 168 ? 3.297 -13.719 -19.781 1 97.56 168 LEU B C 1
ATOM 3697 O O . LEU B 1 168 ? 2.549 -14.523 -19.234 1 97.56 168 LEU B O 1
ATOM 3701 N N . PHE B 1 169 ? 2.902 -12.477 -19.953 1 98.25 169 PHE B N 1
ATOM 3702 C CA . PHE B 1 169 ? 1.96 -11.867 -19.016 1 98.25 169 PHE B CA 1
ATOM 3703 C C . PHE B 1 169 ? 0.548 -11.883 -19.594 1 98.25 169 PHE B C 1
ATOM 3705 O O . PHE B 1 169 ? 0.366 -11.828 -20.812 1 98.25 169 PHE B O 1
ATOM 3712 N N . GLY B 1 170 ? -0.408 -12 -18.734 1 98.5 170 GLY B N 1
ATOM 3713 C CA . GLY B 1 170 ? -1.829 -11.82 -18.984 1 98.5 170 GLY B CA 1
ATOM 3714 C C . GLY B 1 170 ? -2.496 -10.898 -17.984 1 98.5 170 GLY B C 1
ATOM 3715 O O . GLY B 1 170 ? -1.834 -10.352 -17.094 1 98.5 170 GLY B O 1
ATOM 3716 N N . ASP B 1 171 ? -3.818 -10.688 -18.172 1 98.81 171 ASP B N 1
ATOM 3717 C CA . ASP B 1 171 ? -4.598 -9.773 -17.344 1 98.81 171 ASP B CA 1
ATOM 3718 C C . ASP B 1 171 ? -5.609 -10.539 -16.484 1 98.81 171 ASP B C 1
ATOM 3720 O O . ASP B 1 171 ? -6.223 -11.5 -16.953 1 98.81 171 ASP B O 1
ATOM 3724 N N . GLY B 1 172 ? -5.719 -10.125 -15.211 1 98.69 172 GLY B N 1
ATOM 3725 C CA . GLY B 1 172 ? -6.68 -10.773 -14.336 1 98.69 172 GLY B CA 1
ATOM 3726 C C . GLY B 1 172 ? -6.73 -10.156 -12.953 1 98.69 172 GLY B C 1
ATOM 3727 O O . GLY B 1 172 ? -5.945 -9.258 -12.633 1 98.69 172 GLY B O 1
ATOM 3728 N N . ALA B 1 173 ? -7.703 -10.602 -12.219 1 98.81 173 ALA B N 1
ATOM 3729 C CA . ALA B 1 173 ? -7.883 -10.164 -10.836 1 98.81 173 ALA B CA 1
ATOM 3730 C C . ALA B 1 173 ? -8.406 -11.297 -9.961 1 98.81 173 ALA B C 1
ATOM 3732 O O . ALA B 1 173 ? -9.07 -12.211 -10.453 1 98.81 173 ALA B O 1
ATOM 3733 N N . SER B 1 174 ? -8.07 -11.32 -8.75 1 98.69 174 SER B N 1
ATOM 3734 C CA . SER B 1 174 ? -8.656 -12.195 -7.738 1 98.69 174 SER B CA 1
ATOM 3735 C C . SER B 1 174 ? -9.203 -11.398 -6.562 1 98.69 174 SER B C 1
ATOM 3737 O O . SER B 1 174 ? -8.766 -10.273 -6.309 1 98.69 174 SER B O 1
ATOM 3739 N N . ALA B 1 175 ? -10.18 -11.875 -5.926 1 98.62 175 ALA B N 1
ATOM 3740 C CA . ALA B 1 175 ? -10.789 -11.328 -4.715 1 98.62 175 ALA B CA 1
ATOM 3741 C C . ALA B 1 175 ? -10.938 -12.398 -3.639 1 98.62 175 ALA B C 1
ATOM 3743 O O . ALA B 1 175 ? -11.344 -13.523 -3.932 1 98.62 175 ALA B O 1
ATOM 3744 N N . ALA B 1 176 ? -10.578 -12.078 -2.449 1 98.38 176 ALA B N 1
ATOM 3745 C CA . ALA B 1 176 ? -10.656 -13.008 -1.323 1 98.38 176 ALA B CA 1
ATOM 3746 C C . ALA B 1 176 ? -11.406 -12.383 -0.151 1 98.38 176 ALA B C 1
ATOM 3748 O O . ALA B 1 176 ? -11.242 -11.195 0.142 1 98.38 176 ALA B O 1
ATOM 3749 N N . TRP B 1 177 ? -12.273 -13.125 0.45 1 97.94 177 TRP B N 1
ATOM 3750 C CA . TRP B 1 177 ? -12.961 -12.742 1.679 1 97.94 177 TRP B CA 1
ATOM 3751 C C . TRP B 1 177 ? -12.273 -13.344 2.898 1 97.94 177 TRP B C 1
ATOM 3753 O O . TRP B 1 177 ? -12.164 -14.562 3.025 1 97.94 177 TRP B O 1
ATOM 3763 N N . ILE B 1 178 ? -11.789 -12.5 3.795 1 98.12 178 ILE B N 1
ATOM 3764 C CA . ILE B 1 178 ? -11.047 -12.898 4.984 1 98.12 178 ILE B CA 1
ATOM 3765 C C . ILE B 1 178 ? -11.758 -12.383 6.234 1 98.12 178 ILE B C 1
ATOM 3767 O O . ILE B 1 178 ? -12.141 -11.211 6.297 1 98.12 178 ILE B O 1
ATOM 3771 N N . CYS B 1 179 ? -11.93 -13.242 7.207 1 96.88 179 CYS B N 1
ATOM 3772 C CA . CYS B 1 179 ? -12.664 -12.773 8.375 1 96.88 179 CYS B CA 1
ATOM 3773 C C . CYS B 1 179 ? -12.273 -13.57 9.617 1 96.88 179 CYS B C 1
ATOM 3775 O O . CYS B 1 179 ? -11.562 -14.57 9.516 1 96.88 179 CYS B O 1
ATOM 3777 N N . ALA B 1 180 ? -12.664 -13.062 10.789 1 95.06 180 ALA B N 1
ATOM 3778 C CA . ALA B 1 180 ? -12.375 -13.711 12.07 1 95.06 180 ALA B CA 1
ATOM 3779 C C . ALA B 1 180 ? -13.414 -14.781 12.391 1 95.06 180 ALA B C 1
ATOM 3781 O O . ALA B 1 180 ? -13.125 -15.734 13.117 1 95.06 180 ALA B O 1
ATOM 3782 N N . ARG B 1 181 ? -14.648 -14.656 11.93 1 94.56 181 ARG B N 1
ATOM 3783 C CA . ARG B 1 181 ? -15.742 -15.57 12.211 1 94.56 181 ARG B CA 1
ATOM 3784 C C . ARG B 1 181 ? -16.328 -16.141 10.922 1 94.56 181 ARG B C 1
ATOM 3786 O O . ARG B 1 181 ? -17.312 -15.633 10.398 1 94.56 181 ARG B O 1
ATOM 3793 N N . PRO B 1 182 ? -15.789 -17.203 10.453 1 93.75 182 PRO B N 1
ATOM 3794 C CA . PRO B 1 182 ? -16.281 -17.797 9.211 1 93.75 182 PRO B CA 1
ATOM 3795 C C . PRO B 1 182 ? -17.688 -18.391 9.359 1 93.75 182 PRO B C 1
ATOM 3797 O O . PRO B 1 182 ? -18.109 -18.719 10.469 1 93.75 182 PRO B O 1
ATOM 3800 N N . PRO B 1 183 ? -18.391 -18.453 8.234 1 90.94 183 PRO B N 1
ATOM 3801 C CA . PRO B 1 183 ? -19.703 -19.109 8.297 1 90.94 183 PRO B CA 1
ATOM 3802 C C . PRO B 1 183 ? -19.609 -20.578 8.703 1 90.94 183 PRO B C 1
ATOM 3804 O O . PRO B 1 183 ? -18.625 -21.25 8.398 1 90.94 183 PRO B O 1
ATOM 3807 N N . ALA B 1 184 ? -20.719 -21.016 9.289 1 89.62 184 ALA B N 1
ATOM 3808 C CA . ALA B 1 184 ? -20.766 -22.406 9.742 1 89.62 184 ALA B CA 1
ATOM 3809 C C . ALA B 1 184 ? -21 -23.359 8.57 1 89.62 184 ALA B C 1
ATOM 3811 O O . ALA B 1 184 ? -21.609 -22.984 7.578 1 89.62 184 ALA B O 1
ATOM 3812 N N . GLY B 1 185 ? -20.422 -24.562 8.766 1 86.25 185 GLY B N 1
ATOM 3813 C CA . GLY B 1 185 ? -20.75 -25.641 7.848 1 86.25 185 GLY B CA 1
ATOM 3814 C C . GLY B 1 185 ? -19.984 -25.562 6.535 1 86.25 185 GLY B C 1
ATOM 3815 O O . GLY B 1 185 ? -20.5 -25.953 5.488 1 86.25 185 GLY B O 1
ATOM 3816 N N . ARG B 1 186 ? -18.812 -24.938 6.52 1 85.69 186 ARG B N 1
ATOM 3817 C CA . ARG B 1 186 ? -18 -24.828 5.312 1 85.69 186 ARG B CA 1
ATOM 3818 C C . ARG B 1 186 ? -16.531 -25.156 5.609 1 85.69 186 ARG B C 1
ATOM 3820 O O . ARG B 1 186 ? -16.094 -25.047 6.758 1 85.69 186 ARG B O 1
ATOM 3827 N N . THR B 1 187 ? -15.859 -25.656 4.582 1 89.25 187 THR B N 1
ATOM 3828 C CA . THR B 1 187 ? -14.406 -25.75 4.68 1 89.25 187 THR B CA 1
ATOM 3829 C C . THR B 1 187 ? -13.75 -24.422 4.309 1 89.25 187 THR B C 1
ATOM 3831 O O . THR B 1 187 ? -14.008 -23.875 3.232 1 89.25 187 THR B O 1
ATOM 3834 N N . VAL B 1 188 ? -13.055 -23.891 5.191 1 92.88 188 VAL B N 1
ATOM 3835 C CA . VAL B 1 188 ? -12.344 -22.625 4.973 1 92.88 188 VAL B CA 1
ATOM 3836 C C . VAL B 1 188 ? -10.852 -22.828 5.254 1 92.88 188 VAL B C 1
ATOM 3838 O O . VAL B 1 188 ? -10.422 -23.922 5.617 1 92.88 188 VAL B O 1
ATOM 3841 N N . LEU B 1 189 ? -10.031 -21.828 4.977 1 96 189 LEU B N 1
ATOM 3842 C CA . LEU B 1 189 ? -8.594 -21.906 5.215 1 96 189 LEU B CA 1
ATOM 3843 C C . LEU B 1 189 ? -8.188 -20.984 6.359 1 96 189 LEU B C 1
ATOM 3845 O O . LEU B 1 189 ? -8.367 -19.766 6.277 1 96 189 LEU B O 1
ATOM 3849 N N . ARG B 1 190 ? -7.652 -21.562 7.391 1 96.5 190 ARG B N 1
ATOM 3850 C CA . ARG B 1 190 ? -7.086 -20.766 8.469 1 96.5 190 ARG B CA 1
ATOM 3851 C C . ARG B 1 190 ? -5.715 -20.219 8.086 1 96.5 190 ARG B C 1
ATOM 3853 O O . ARG B 1 190 ? -4.852 -20.953 7.617 1 96.5 190 ARG B O 1
ATOM 3860 N N . LEU B 1 191 ? -5.555 -18.891 8.211 1 97.12 191 LEU B N 1
ATOM 3861 C CA . LEU B 1 191 ? -4.238 -18.297 8.023 1 97.12 191 LEU B CA 1
ATOM 3862 C C . LEU B 1 191 ? -3.328 -18.609 9.211 1 97.12 191 LEU B C 1
ATOM 3864 O O . LEU B 1 191 ? -3.385 -17.906 10.234 1 97.12 191 LEU B O 1
ATOM 3868 N N . SER B 1 192 ? -2.471 -19.531 9.078 1 94.31 192 SER B N 1
ATOM 3869 C CA . SER B 1 192 ? -1.723 -20.047 10.219 1 94.31 192 SER B CA 1
ATOM 3870 C C . SER B 1 192 ? -0.344 -19.406 10.312 1 94.31 192 SER B C 1
ATOM 3872 O O . SER B 1 192 ? -0.015 -18.781 11.32 1 94.31 192 SER B O 1
ATOM 3874 N N . ARG B 1 193 ? 0.501 -19.609 9.273 1 94.06 193 ARG B N 1
ATOM 3875 C CA . ARG B 1 193 ? 1.844 -19.047 9.242 1 94.06 193 ARG B CA 1
ATOM 3876 C C . ARG B 1 193 ? 2.064 -18.234 7.965 1 94.06 193 ARG B C 1
ATOM 3878 O O . ARG B 1 193 ? 1.825 -18.734 6.863 1 94.06 193 ARG B O 1
ATOM 3885 N N . LEU B 1 194 ? 2.449 -17.031 8.188 1 96.31 194 LEU B N 1
ATOM 3886 C CA . LEU B 1 194 ? 2.762 -16.156 7.07 1 96.31 194 LEU B CA 1
ATOM 3887 C C . LEU B 1 194 ? 4.07 -15.406 7.309 1 96.31 194 LEU B C 1
ATOM 3889 O O . LEU B 1 194 ? 4.328 -14.938 8.422 1 96.31 194 LEU B O 1
ATOM 3893 N N . ARG B 1 195 ? 4.859 -15.359 6.27 1 95.25 195 ARG B N 1
ATOM 3894 C CA . ARG B 1 195 ? 6.125 -14.633 6.297 1 95.25 195 ARG B CA 1
ATOM 3895 C C . ARG B 1 195 ? 6.344 -13.859 5 1 95.25 195 ARG B C 1
ATOM 3897 O O . ARG B 1 195 ? 6.016 -14.352 3.918 1 95.25 195 ARG B O 1
ATOM 3904 N N . ILE B 1 196 ? 6.801 -12.672 5.16 1 96.31 196 ILE B N 1
ATOM 3905 C CA . ILE B 1 196 ? 7.176 -11.891 3.988 1 96.31 196 ILE B CA 1
ATOM 3906 C C . ILE B 1 196 ? 8.594 -11.352 4.156 1 96.31 196 ILE B C 1
ATOM 3908 O O . ILE B 1 196 ? 9.094 -11.234 5.277 1 96.31 196 ILE B O 1
ATOM 3912 N N . GLY B 1 197 ? 9.273 -11.086 3.076 1 95.12 197 GLY B N 1
ATOM 3913 C CA . GLY B 1 197 ? 10.633 -10.586 3.059 1 95.12 197 GLY B CA 1
ATOM 3914 C C . GLY B 1 197 ? 10.953 -9.766 1.827 1 95.12 197 GLY B C 1
ATOM 3915 O O . GLY B 1 197 ? 10.109 -9.609 0.943 1 95.12 197 GLY B O 1
ATOM 3916 N N . ALA B 1 198 ? 12.102 -9.172 1.879 1 94.44 198 ALA B N 1
ATOM 3917 C CA . ALA B 1 198 ? 12.562 -8.344 0.77 1 94.44 198 ALA B CA 1
ATOM 3918 C C . ALA B 1 198 ? 14.086 -8.414 0.631 1 94.44 198 ALA B C 1
ATOM 3920 O O . ALA B 1 198 ? 14.789 -8.648 1.612 1 94.44 198 ALA B O 1
ATOM 3921 N N . ASP B 1 199 ? 14.508 -8.312 -0.533 1 91.62 199 ASP B N 1
ATOM 3922 C CA . ASP B 1 199 ? 15.922 -8.172 -0.869 1 91.62 199 ASP B CA 1
ATOM 3923 C C . ASP B 1 199 ? 16.125 -7.066 -1.901 1 91.62 199 ASP B C 1
ATOM 3925 O O . ASP B 1 199 ? 16.062 -7.316 -3.107 1 91.62 199 ASP B O 1
ATOM 3929 N N . GLY B 1 200 ? 16.531 -5.949 -1.413 1 87.19 200 GLY B N 1
ATOM 3930 C CA . GLY B 1 200 ? 16.672 -4.785 -2.275 1 87.19 200 GLY B CA 1
ATOM 3931 C C . GLY B 1 200 ? 17.812 -4.91 -3.26 1 87.19 200 GLY B C 1
ATOM 3932 O O . GLY B 1 200 ? 17.891 -4.16 -4.234 1 87.19 200 GLY B O 1
ATOM 3933 N N . GLY B 1 201 ? 18.688 -5.801 -3.035 1 85.88 201 GLY B N 1
ATOM 3934 C CA . GLY B 1 201 ? 19.812 -6.008 -3.926 1 85.88 201 GLY B CA 1
ATOM 3935 C C . GLY B 1 201 ? 19.406 -6.492 -5.305 1 85.88 201 GLY B C 1
ATOM 3936 O O . GLY B 1 201 ? 20.141 -6.316 -6.277 1 85.88 201 GLY B O 1
ATOM 3937 N N . ALA B 1 202 ? 18.219 -7.031 -5.438 1 86.06 202 ALA B N 1
ATOM 3938 C CA . ALA B 1 202 ? 17.719 -7.582 -6.695 1 86.06 202 ALA B CA 1
ATOM 3939 C C . ALA B 1 202 ? 16.641 -6.695 -7.293 1 86.06 202 ALA B C 1
ATOM 3941 O O . ALA B 1 202 ? 15.906 -7.117 -8.195 1 86.06 202 ALA B O 1
ATOM 3942 N N . ALA B 1 203 ? 16.578 -5.504 -6.871 1 84.81 203 ALA B N 1
ATOM 3943 C CA . ALA B 1 203 ? 15.469 -4.621 -7.242 1 84.81 203 ALA B CA 1
ATOM 3944 C C . ALA B 1 203 ? 15.523 -4.273 -8.727 1 84.81 203 ALA B C 1
ATOM 3946 O O . ALA B 1 203 ? 14.492 -3.969 -9.336 1 84.81 203 ALA B O 1
ATOM 3947 N N . GLY B 1 204 ? 16.625 -4.402 -9.359 1 87.94 204 GLY B N 1
ATOM 3948 C CA . GLY B 1 204 ? 16.797 -4.012 -10.75 1 87.94 204 GLY B CA 1
ATOM 3949 C C . GLY B 1 204 ? 16.438 -5.117 -11.727 1 87.94 204 GLY B C 1
ATOM 3950 O O . GLY B 1 204 ? 16.359 -4.887 -12.938 1 87.94 204 GLY B O 1
ATOM 3951 N N . LEU B 1 205 ? 16.062 -6.316 -11.242 1 92.5 205 LEU B N 1
ATOM 3952 C CA . LEU B 1 205 ? 15.812 -7.461 -12.109 1 92.5 205 LEU B CA 1
ATOM 3953 C C . LEU B 1 205 ? 14.5 -7.285 -12.867 1 92.5 205 LEU B C 1
ATOM 3955 O O . LEU B 1 205 ? 14.305 -7.895 -13.922 1 92.5 205 LEU B O 1
ATOM 3959 N N . VAL B 1 206 ? 13.547 -6.609 -12.32 1 93.94 206 VAL B N 1
ATOM 3960 C CA . VAL B 1 206 ? 12.281 -6.242 -12.953 1 93.94 206 VAL B CA 1
ATOM 3961 C C . VAL B 1 206 ? 12.055 -4.738 -12.82 1 93.94 206 VAL B C 1
ATOM 3963 O O . VAL B 1 206 ? 12.102 -4.188 -11.719 1 93.94 206 VAL B O 1
ATOM 3966 N N . THR B 1 207 ? 11.852 -4.086 -13.914 1 93.81 207 THR B N 1
ATOM 3967 C CA . THR B 1 207 ? 11.711 -2.637 -13.875 1 93.81 207 THR B CA 1
ATOM 3968 C C . THR B 1 207 ? 10.719 -2.162 -14.93 1 93.81 207 THR B C 1
ATOM 3970 O O . THR B 1 207 ? 10.523 -2.824 -15.953 1 93.81 207 THR B O 1
ATOM 3973 N N . TYR B 1 208 ? 10.023 -1.078 -14.562 1 91.94 208 TYR B N 1
ATOM 3974 C CA . TYR B 1 208 ? 9.336 -0.329 -15.602 1 91.94 208 TYR B CA 1
ATOM 3975 C C . TYR B 1 208 ? 10.273 0.677 -16.266 1 91.94 208 TYR B C 1
ATOM 3977 O O . TYR B 1 208 ? 11.086 1.315 -15.586 1 91.94 208 TYR B O 1
ATOM 3985 N N . GLY B 1 209 ? 10.312 0.723 -17.531 1 89.75 209 GLY B N 1
ATOM 3986 C CA . GLY B 1 209 ? 11.008 1.7 -18.344 1 89.75 209 GLY B CA 1
ATOM 3987 C C . GLY B 1 209 ? 10.133 2.316 -19.422 1 89.75 209 GLY B C 1
ATOM 3988 O O . GLY B 1 209 ? 8.914 2.387 -19.266 1 89.75 209 GLY B O 1
ATOM 3989 N N . PHE B 1 210 ? 10.758 2.938 -20.375 1 89.88 210 PHE B N 1
ATOM 3990 C CA . PHE B 1 210 ? 9.984 3.562 -21.438 1 89.88 210 PHE B CA 1
ATOM 3991 C C . PHE B 1 210 ? 10.43 3.047 -22.797 1 89.88 210 PHE B C 1
ATOM 3993 O O . PHE B 1 210 ? 11.625 2.83 -23.031 1 89.88 210 PHE B O 1
ATOM 4000 N N . ASP B 1 211 ? 9.445 2.771 -23.641 1 89.56 211 ASP B N 1
ATOM 4001 C CA . ASP B 1 211 ? 9.719 2.424 -25.031 1 89.56 211 ASP B CA 1
ATOM 4002 C C . ASP B 1 211 ? 10.383 3.584 -25.781 1 89.56 211 ASP B C 1
ATOM 4004 O O . ASP B 1 211 ? 9.852 4.695 -25.812 1 89.56 211 ASP B O 1
ATOM 4008 N N . PRO B 1 212 ? 11.445 3.367 -26.344 1 86.88 212 PRO B N 1
ATOM 4009 C CA . PRO B 1 212 ? 12.172 4.457 -27 1 86.88 212 PRO B CA 1
ATOM 4010 C C . PRO B 1 212 ? 11.406 5.059 -28.172 1 86.88 212 PRO B C 1
ATOM 4012 O O . PRO B 1 212 ? 11.617 6.223 -28.516 1 86.88 212 PRO B O 1
ATOM 4015 N N . GLU B 1 213 ? 10.602 4.32 -28.828 1 88.06 213 GLU B N 1
ATOM 4016 C CA . GLU B 1 213 ? 9.875 4.777 -30.016 1 88.06 213 GLU B CA 1
ATOM 4017 C C . GLU B 1 213 ? 8.578 5.477 -29.641 1 88.06 213 GLU B C 1
ATOM 4019 O O . GLU B 1 213 ? 8.312 6.598 -30.078 1 88.06 213 GLU B O 1
ATOM 4024 N N . SER B 1 214 ? 7.797 4.848 -28.766 1 86.25 214 SER B N 1
ATOM 4025 C CA . SER B 1 214 ? 6.461 5.348 -28.484 1 86.25 214 SER B CA 1
ATOM 4026 C C . SER B 1 214 ? 6.453 6.207 -27.219 1 86.25 214 SER B C 1
ATOM 4028 O O . SER B 1 214 ? 5.504 6.953 -26.969 1 86.25 214 SER B O 1
ATOM 4030 N N . GLY B 1 215 ? 7.445 6.039 -26.344 1 87.5 215 GLY B N 1
ATOM 4031 C CA . GLY B 1 215 ? 7.492 6.758 -25.078 1 87.5 215 GLY B CA 1
ATOM 4032 C C . GLY B 1 215 ? 6.59 6.156 -24.016 1 87.5 215 GLY B C 1
ATOM 4033 O O . GLY B 1 215 ? 6.52 6.668 -22.891 1 87.5 215 GLY B O 1
ATOM 4034 N N . ARG B 1 216 ? 5.941 5.094 -24.375 1 88.69 216 ARG B N 1
ATOM 4035 C CA . ARG B 1 216 ? 5.035 4.445 -23.438 1 88.69 216 ARG B CA 1
ATOM 4036 C C . ARG B 1 216 ? 5.805 3.635 -22.391 1 88.69 216 ARG B C 1
ATOM 4038 O O . ARG B 1 216 ? 6.879 3.104 -22.688 1 88.69 216 ARG B O 1
ATOM 4045 N N . LYS B 1 217 ? 5.25 3.582 -21.266 1 91.75 217 LYS B N 1
ATOM 4046 C CA . LYS B 1 217 ? 5.82 2.76 -20.203 1 91.75 217 LYS B CA 1
ATOM 4047 C C . LYS B 1 217 ? 5.77 1.278 -20.562 1 91.75 217 LYS B C 1
ATOM 4049 O O . LYS B 1 217 ? 4.723 0.771 -20.969 1 91.75 217 LYS B O 1
ATOM 4054 N N . ILE B 1 218 ? 6.945 0.55 -20.438 1 95.44 218 ILE B N 1
ATOM 4055 C CA . ILE B 1 218 ? 6.984 -0.874 -20.75 1 95.44 218 ILE B CA 1
ATOM 4056 C C . ILE B 1 218 ? 7.738 -1.622 -19.641 1 95.44 218 ILE B C 1
ATOM 4058 O O . ILE B 1 218 ? 8.609 -1.052 -18.984 1 95.44 218 ILE B O 1
ATOM 4062 N N . LEU B 1 219 ? 7.422 -2.885 -19.484 1 95.94 219 LEU B N 1
ATOM 4063 C CA . LEU B 1 219 ? 8.008 -3.762 -18.469 1 95.94 219 LEU B CA 1
ATOM 4064 C C . LEU B 1 219 ? 9.234 -4.477 -19.031 1 95.94 219 LEU B C 1
ATOM 4066 O O . LEU B 1 219 ? 9.203 -5.016 -20.141 1 95.94 219 LEU B O 1
ATOM 4070 N N . HIS B 1 220 ? 10.336 -4.402 -18.219 1 94.88 220 HIS B N 1
ATOM 4071 C CA . HIS B 1 220 ? 11.562 -5.121 -18.531 1 94.88 220 HIS B CA 1
ATOM 4072 C C . HIS B 1 220 ? 11.906 -6.125 -17.438 1 94.88 220 HIS B C 1
ATOM 4074 O O . HIS B 1 220 ? 11.609 -5.895 -16.266 1 94.88 220 HIS B O 1
ATOM 4080 N N . MET B 1 221 ? 12.547 -7.203 -17.875 1 94.88 221 MET B N 1
ATOM 4081 C CA . MET B 1 221 ? 12.969 -8.219 -16.922 1 94.88 221 MET B CA 1
ATOM 4082 C C . MET B 1 221 ? 14.297 -8.844 -17.328 1 94.88 221 MET B C 1
ATOM 4084 O O . MET B 1 221 ? 14.531 -9.086 -18.516 1 94.88 221 MET B O 1
ATOM 4088 N N . GLU B 1 222 ? 15.109 -9.016 -16.359 1 93.56 222 GLU B N 1
ATOM 4089 C CA . GLU B 1 222 ? 16.266 -9.891 -16.531 1 93.56 222 GLU B CA 1
ATOM 4090 C C . GLU B 1 222 ? 15.938 -11.328 -16.141 1 93.56 222 GLU B C 1
ATOM 4092 O O . GLU B 1 222 ? 16.125 -11.719 -14.992 1 93.56 222 GLU B O 1
ATOM 4097 N N . GLY B 1 223 ? 15.586 -12.102 -17.078 1 91.31 223 GLY B N 1
ATOM 4098 C CA . GLY B 1 223 ? 14.938 -13.383 -16.859 1 91.31 223 GLY B CA 1
ATOM 4099 C C . GLY B 1 223 ? 15.812 -14.375 -16.109 1 91.31 223 GLY B C 1
ATOM 4100 O O . GLY B 1 223 ? 15.359 -15.008 -15.156 1 91.31 223 GLY B O 1
ATOM 4101 N N . GLY B 1 224 ? 17.047 -14.562 -16.562 1 92.62 224 GLY B N 1
ATOM 4102 C CA . GLY B 1 224 ? 17.938 -15.523 -15.93 1 92.62 224 GLY B CA 1
ATOM 4103 C C . GLY B 1 224 ? 18.172 -15.219 -14.461 1 92.62 224 GLY B C 1
ATOM 4104 O O . GLY B 1 224 ? 18.062 -16.109 -13.609 1 92.62 224 GLY B O 1
ATOM 4105 N N . GLY B 1 225 ? 18.484 -14 -14.18 1 93 225 GLY B N 1
ATOM 4106 C CA . GLY B 1 225 ? 18.703 -13.57 -12.805 1 93 225 GLY B CA 1
ATOM 4107 C C . GLY B 1 225 ? 17.469 -13.711 -11.938 1 93 225 GLY B C 1
ATOM 4108 O O . GLY B 1 225 ? 17.562 -14.133 -10.781 1 93 225 GLY B O 1
ATOM 4109 N N . LEU B 1 226 ? 16.391 -13.359 -12.523 1 93.19 226 LEU B N 1
ATOM 4110 C CA . LEU B 1 226 ? 15.133 -13.461 -11.797 1 93.19 226 LEU B CA 1
ATOM 4111 C C . LEU B 1 226 ? 14.812 -14.922 -11.477 1 93.19 226 LEU B C 1
ATOM 4113 O O . LEU B 1 226 ? 14.352 -15.234 -10.375 1 93.19 226 LEU B O 1
ATOM 4117 N N . PHE B 1 227 ? 15.055 -15.797 -12.477 1 94.56 227 PHE B N 1
ATOM 4118 C CA . PHE B 1 227 ? 14.836 -17.234 -12.289 1 94.56 227 PHE B CA 1
ATOM 4119 C C . PHE B 1 227 ? 15.656 -17.75 -11.117 1 94.56 227 PHE B C 1
ATOM 4121 O O . PHE B 1 227 ? 15.117 -18.359 -10.195 1 94.56 227 PHE B O 1
ATOM 4128 N N . ARG B 1 228 ? 16.859 -17.453 -11.07 1 96.38 228 ARG B N 1
ATOM 4129 C CA . ARG B 1 228 ? 17.766 -17.953 -10.031 1 96.38 228 ARG B CA 1
ATOM 4130 C C . ARG B 1 228 ? 17.375 -17.391 -8.664 1 96.38 228 ARG B C 1
ATOM 4132 O O . ARG B 1 228 ? 17.297 -18.141 -7.688 1 96.38 228 ARG B O 1
ATOM 4139 N N . LYS B 1 229 ? 17.094 -16.156 -8.648 1 94.94 229 LYS B N 1
ATOM 4140 C CA . LYS B 1 229 ? 16.766 -15.5 -7.383 1 94.94 229 LYS B CA 1
ATOM 4141 C C . LYS B 1 229 ? 15.453 -16.031 -6.816 1 94.94 229 LYS B C 1
ATOM 4143 O O . LYS B 1 229 ? 15.367 -16.328 -5.621 1 94.94 229 LYS B O 1
ATOM 4148 N N . ALA B 1 230 ? 14.469 -16.109 -7.656 1 96.25 230 ALA B N 1
ATOM 4149 C CA . ALA B 1 230 ? 13.148 -16.562 -7.219 1 96.25 230 ALA B CA 1
ATOM 4150 C C . ALA B 1 230 ? 13.18 -18 -6.738 1 96.25 230 ALA B C 1
ATOM 4152 O O . ALA B 1 230 ? 12.648 -18.328 -5.672 1 96.25 230 ALA B O 1
ATOM 4153 N N . VAL B 1 231 ? 13.781 -18.906 -7.539 1 98.06 231 VAL B N 1
ATOM 4154 C CA . VAL B 1 231 ? 13.844 -20.328 -7.199 1 98.06 231 VAL B CA 1
ATOM 4155 C C . VAL B 1 231 ? 14.625 -20.516 -5.902 1 98.06 231 VAL B C 1
ATOM 4157 O O . VAL B 1 231 ? 14.188 -21.234 -5 1 98.06 231 VAL B O 1
ATOM 4160 N N . ARG B 1 232 ? 15.727 -19.844 -5.785 1 97.31 232 ARG B N 1
ATOM 4161 C CA . ARG B 1 232 ? 16.562 -19.953 -4.594 1 97.31 232 ARG B CA 1
ATOM 4162 C C . ARG B 1 232 ? 15.82 -19.453 -3.359 1 97.31 232 ARG B C 1
ATOM 4164 O O . ARG B 1 232 ? 15.781 -20.125 -2.33 1 97.31 232 ARG B O 1
ATOM 4171 N N . THR B 1 233 ? 15.297 -18.297 -3.447 1 96.44 233 THR B N 1
ATOM 4172 C CA . THR B 1 233 ? 14.648 -17.641 -2.312 1 96.44 233 THR B CA 1
ATOM 4173 C C . THR B 1 233 ? 13.438 -18.438 -1.849 1 96.44 233 THR B C 1
ATOM 4175 O O . THR B 1 233 ? 13.305 -18.75 -0.662 1 96.44 233 THR B O 1
ATOM 4178 N N . LEU B 1 234 ? 12.594 -18.812 -2.754 1 98.25 234 LEU B N 1
ATOM 4179 C CA . LEU B 1 234 ? 11.352 -19.469 -2.363 1 98.25 234 LEU B CA 1
ATOM 4180 C C . LEU B 1 234 ? 11.609 -20.906 -1.901 1 98.25 234 LEU B C 1
ATOM 4182 O O . LEU B 1 234 ? 10.953 -21.391 -0.98 1 98.25 234 LEU B O 1
ATOM 4186 N N . SER B 1 235 ? 12.547 -21.609 -2.605 1 98.69 235 SER B N 1
ATOM 4187 C CA . SER B 1 235 ? 12.891 -22.938 -2.127 1 98.69 235 SER B CA 1
ATOM 4188 C C . SER B 1 235 ? 13.438 -22.891 -0.704 1 98.69 235 SER B C 1
ATOM 4190 O O . SER B 1 235 ? 13.078 -23.734 0.129 1 98.69 235 SER B O 1
ATOM 4192 N N . ARG B 1 236 ? 14.25 -21.922 -0.435 1 98 236 ARG B N 1
ATOM 4193 C CA . ARG B 1 236 ? 14.836 -21.766 0.893 1 98 236 ARG B CA 1
ATOM 4194 C C . ARG B 1 236 ? 13.766 -21.438 1.928 1 98 236 ARG B C 1
ATOM 4196 O O . ARG B 1 236 ? 13.703 -22.078 2.984 1 98 236 ARG B O 1
ATOM 4203 N N . GLU B 1 237 ? 12.945 -20.484 1.666 1 97.75 237 GLU B N 1
ATOM 4204 C CA . GLU B 1 237 ? 11.984 -19.984 2.639 1 97.75 237 GLU B CA 1
ATOM 4205 C C . GLU B 1 237 ? 10.867 -21 2.879 1 97.75 237 GLU B C 1
ATOM 4207 O O . GLU B 1 237 ? 10.414 -21.172 4.012 1 97.75 237 GLU B O 1
ATOM 4212 N N . ILE B 1 238 ? 10.383 -21.641 1.835 1 98.56 238 ILE B N 1
ATOM 4213 C CA . ILE B 1 238 ? 9.367 -22.672 1.998 1 98.56 238 ILE B CA 1
ATOM 4214 C C . ILE B 1 238 ? 9.977 -23.875 2.717 1 98.56 238 ILE B C 1
ATOM 4216 O O . ILE B 1 238 ? 9.336 -24.469 3.592 1 98.56 238 ILE B O 1
ATOM 4220 N N . GLY B 1 239 ? 11.172 -24.219 2.295 1 98.44 239 GLY B N 1
ATOM 4221 C CA . GLY B 1 239 ? 11.867 -25.297 2.98 1 98.44 239 GLY B CA 1
ATOM 4222 C C . GLY B 1 239 ? 12.008 -25.062 4.473 1 98.44 239 GLY B C 1
ATOM 4223 O O . GLY B 1 239 ? 11.766 -25.969 5.273 1 98.44 239 GLY B O 1
ATOM 4224 N N . ARG B 1 240 ? 12.422 -23.906 4.848 1 97.69 240 ARG B N 1
ATOM 4225 C CA . ARG B 1 240 ? 12.555 -23.531 6.254 1 97.69 240 ARG B CA 1
ATOM 4226 C C . ARG B 1 240 ? 11.211 -23.656 6.977 1 97.69 240 ARG B C 1
ATOM 4228 O O . ARG B 1 240 ? 11.148 -24.141 8.109 1 97.69 240 ARG B O 1
ATOM 4235 N N . LEU B 1 241 ? 10.203 -23.172 6.328 1 96.81 241 LEU B N 1
ATOM 4236 C CA . LEU B 1 241 ? 8.859 -23.266 6.898 1 96.81 241 LEU B CA 1
ATOM 4237 C C . LEU B 1 241 ? 8.469 -24.719 7.125 1 96.81 241 LEU B C 1
ATOM 4239 O O . LEU B 1 241 ? 7.926 -25.062 8.18 1 96.81 241 LEU B O 1
ATOM 4243 N N . MET B 1 242 ? 8.711 -25.562 6.168 1 97.75 242 MET B N 1
ATOM 4244 C CA . MET B 1 242 ? 8.398 -26.984 6.273 1 97.75 242 MET B CA 1
ATOM 4245 C C . MET B 1 242 ? 9.156 -27.625 7.43 1 97.75 242 MET B C 1
ATOM 4247 O O . MET B 1 242 ? 8.586 -28.391 8.211 1 97.75 242 MET B O 1
ATOM 4251 N N . GLU B 1 243 ? 10.406 -27.25 7.535 1 97.5 243 GLU B N 1
ATOM 4252 C CA . GLU B 1 243 ? 11.234 -27.797 8.609 1 97.5 243 GLU B CA 1
ATOM 4253 C C . GLU B 1 243 ? 10.711 -27.359 9.977 1 97.5 243 GLU B C 1
ATOM 4255 O O . GLU B 1 243 ? 10.562 -28.188 10.883 1 97.5 243 GLU B O 1
ATOM 4260 N N . GLU B 1 244 ? 10.445 -26.125 10.109 1 96.19 244 GLU B N 1
ATOM 4261 C CA . GLU B 1 244 ? 9.969 -25.578 11.375 1 96.19 244 GLU B CA 1
ATOM 4262 C C . GLU B 1 244 ? 8.633 -26.188 11.781 1 96.19 244 GLU B C 1
ATOM 4264 O O . GLU B 1 244 ? 8.352 -26.344 12.977 1 96.19 244 GLU B O 1
ATOM 4269 N N . GLU B 1 245 ? 7.883 -26.578 10.766 1 94.62 245 GLU B N 1
ATOM 4270 C CA . GLU B 1 245 ? 6.52 -27.016 11.039 1 94.62 245 GLU B CA 1
ATOM 4271 C C . GLU B 1 245 ? 6.406 -28.531 10.938 1 94.62 245 GLU B C 1
ATOM 4273 O O . GLU B 1 245 ? 5.309 -29.094 11.047 1 94.62 245 GLU B O 1
ATOM 4278 N N . GLY B 1 246 ? 7.473 -29.172 10.664 1 96.38 246 GLY B N 1
ATOM 4279 C CA . GLY B 1 246 ? 7.465 -30.625 10.531 1 96.38 246 GLY B CA 1
ATOM 4280 C C . GLY B 1 246 ? 6.656 -31.109 9.344 1 96.38 246 GLY B C 1
ATOM 4281 O O . GLY B 1 246 ? 5.938 -32.125 9.445 1 96.38 246 GLY B O 1
ATOM 4282 N N . LEU B 1 247 ? 6.703 -30.438 8.281 1 97.38 247 LEU B N 1
ATOM 4283 C CA . LEU B 1 247 ? 5.945 -30.781 7.082 1 97.38 247 LEU B CA 1
ATOM 4284 C C . LEU B 1 247 ? 6.848 -31.422 6.031 1 97.38 247 LEU B C 1
ATOM 4286 O O . LEU B 1 247 ? 8.062 -31.203 6.035 1 97.38 247 LEU B O 1
ATOM 4290 N N . SER B 1 248 ? 6.301 -32.25 5.227 1 97.75 248 SER B N 1
ATOM 4291 C CA . SER B 1 248 ? 6.871 -32.844 4.023 1 97.75 248 SER B CA 1
ATOM 4292 C C . SER B 1 248 ? 5.898 -32.781 2.855 1 97.75 248 SER B C 1
ATOM 4294 O O . SER B 1 248 ? 4.715 -32.469 3.043 1 97.75 248 SER B O 1
ATOM 4296 N N . PRO B 1 249 ? 6.438 -32.969 1.656 1 97.62 249 PRO B N 1
ATOM 4297 C CA . PRO B 1 249 ? 5.508 -33 0.525 1 97.62 249 PRO B CA 1
ATOM 4298 C C . PRO B 1 249 ? 4.352 -33.969 0.735 1 97.62 249 PRO B C 1
ATOM 4300 O O . PRO B 1 249 ? 3.213 -33.688 0.361 1 97.62 249 PRO B O 1
ATOM 4303 N N . GLU B 1 250 ? 4.574 -35.062 1.369 1 96.56 250 GLU B N 1
ATOM 4304 C CA . GLU B 1 250 ? 3.551 -36.062 1.613 1 96.56 250 GLU B CA 1
ATOM 4305 C C . GLU B 1 250 ? 2.496 -35.562 2.59 1 96.56 250 GLU B C 1
ATOM 4307 O O . GLU B 1 250 ? 1.316 -35.906 2.475 1 96.56 250 GLU B O 1
ATOM 4312 N N . LYS B 1 251 ? 2.879 -34.781 3.504 1 96.75 251 LYS B N 1
ATOM 4313 C CA . LYS B 1 251 ? 1.994 -34.281 4.551 1 96.75 251 LYS B CA 1
ATOM 4314 C C . LYS B 1 251 ? 1.337 -32.969 4.137 1 96.75 251 LYS B C 1
ATOM 4316 O O . LYS B 1 251 ? 0.658 -32.312 4.941 1 96.75 251 LYS B O 1
ATOM 4321 N N . THR B 1 252 ? 1.589 -32.531 2.951 1 96.88 252 THR B N 1
ATOM 4322 C CA . THR B 1 252 ? 1.068 -31.281 2.447 1 96.88 252 THR B CA 1
ATOM 4323 C C . THR B 1 252 ? 0.006 -31.516 1.378 1 96.88 252 THR B C 1
ATOM 4325 O O . THR B 1 252 ? 0.155 -32.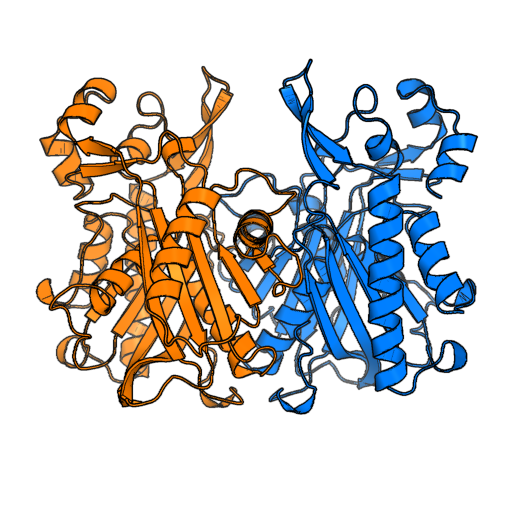406 0.535 1 96.88 252 THR B O 1
ATOM 4328 N N . GLY B 1 253 ? -1.067 -30.719 1.481 1 95.5 253 GLY B N 1
ATOM 4329 C CA . GLY B 1 253 ? -2.127 -30.844 0.493 1 95.5 253 GLY B CA 1
ATOM 4330 C C . GLY B 1 253 ? -1.73 -30.312 -0.875 1 95.5 253 GLY B C 1
ATOM 4331 O O . GLY B 1 253 ? -1.957 -30.984 -1.889 1 95.5 253 GLY B O 1
ATOM 4332 N N . ALA B 1 254 ? -1.198 -29.156 -0.876 1 96.44 254 ALA B N 1
ATOM 4333 C CA . ALA B 1 254 ? -0.781 -28.547 -2.135 1 96.44 254 ALA B CA 1
ATOM 4334 C C . ALA B 1 254 ? 0.285 -27.469 -1.901 1 96.44 254 ALA B C 1
ATOM 4336 O O . ALA B 1 254 ? 0.352 -26.875 -0.823 1 96.44 254 ALA B O 1
ATOM 4337 N N . LEU B 1 255 ? 1.165 -27.344 -2.871 1 97.88 255 LEU B N 1
ATOM 4338 C CA . LEU B 1 255 ? 2.082 -26.219 -2.99 1 97.88 255 LEU B CA 1
ATOM 4339 C C . LEU B 1 255 ? 1.579 -25.219 -4.02 1 97.88 255 LEU B C 1
ATOM 4341 O O . LEU B 1 255 ? 1.679 -25.453 -5.227 1 97.88 255 LEU B O 1
ATOM 4345 N N . VAL B 1 256 ? 1.022 -24.094 -3.582 1 97.75 256 VAL B N 1
ATOM 4346 C CA . VAL B 1 256 ? 0.429 -23.094 -4.449 1 97.75 256 VAL B CA 1
ATOM 4347 C C . VAL B 1 256 ? 1.386 -21.906 -4.598 1 97.75 256 VAL B C 1
ATOM 4349 O O . VAL B 1 256 ? 1.636 -21.172 -3.633 1 97.75 256 VAL B O 1
ATOM 4352 N N . LEU B 1 257 ? 1.879 -21.703 -5.785 1 98.5 257 LEU B N 1
ATOM 4353 C CA . LEU B 1 257 ? 2.914 -20.703 -6.027 1 98.5 257 LEU B CA 1
ATOM 4354 C C . LEU B 1 257 ? 2.402 -19.609 -6.957 1 98.5 257 LEU B C 1
ATOM 4356 O O . LEU B 1 257 ? 1.476 -19.828 -7.738 1 98.5 257 LEU B O 1
ATOM 4360 N N . HIS B 1 258 ? 2.943 -18.375 -6.789 1 98.19 258 HIS B N 1
ATOM 4361 C CA . HIS B 1 258 ? 2.801 -17.375 -7.84 1 98.19 258 HIS B CA 1
ATOM 4362 C C . HIS B 1 258 ? 3.141 -17.969 -9.203 1 98.19 258 HIS B C 1
ATOM 4364 O O . HIS B 1 258 ? 4.129 -18.688 -9.344 1 98.19 258 HIS B O 1
ATOM 4370 N N . GLN B 1 259 ? 2.303 -17.656 -10.164 1 97.81 259 GLN B N 1
ATOM 4371 C CA . GLN B 1 259 ? 2.416 -18.234 -11.5 1 97.81 259 GLN B CA 1
ATOM 4372 C C . GLN B 1 259 ? 3.271 -17.359 -12.406 1 97.81 259 GLN B C 1
ATOM 4374 O O . GLN B 1 259 ? 2.781 -16.812 -13.406 1 97.81 259 GLN B O 1
ATOM 4379 N N . ALA B 1 260 ? 4.551 -17.25 -12.078 1 97 260 ALA B N 1
ATOM 4380 C CA . ALA B 1 260 ? 5.477 -16.375 -12.781 1 97 260 ALA B CA 1
ATOM 4381 C C . ALA B 1 260 ? 5.879 -16.969 -14.133 1 97 260 ALA B C 1
ATOM 4383 O O . ALA B 1 260 ? 5.93 -16.25 -15.141 1 97 260 ALA B O 1
ATOM 4384 N N . ASN B 1 261 ? 6.277 -18.109 -14.164 1 96.12 261 ASN B N 1
ATOM 4385 C CA . ASN B 1 261 ? 6.832 -18.938 -15.227 1 96.12 261 ASN B CA 1
ATOM 4386 C C . ASN B 1 261 ? 6.848 -20.422 -14.844 1 96.12 261 ASN B C 1
ATOM 4388 O O . ASN B 1 261 ? 7.141 -20.766 -13.695 1 96.12 261 ASN B O 1
ATOM 4392 N N . ARG B 1 262 ? 6.5 -21.266 -15.805 1 97.5 262 ARG B N 1
ATOM 4393 C CA . ARG B 1 262 ? 6.441 -22.672 -15.469 1 97.5 262 ARG B CA 1
ATOM 4394 C C . ARG B 1 262 ? 7.797 -23.172 -14.977 1 97.5 262 ARG B C 1
ATOM 4396 O O . ARG B 1 262 ? 7.863 -24.047 -14.102 1 97.5 262 ARG B O 1
ATOM 4403 N N . ARG B 1 263 ? 8.836 -22.703 -15.492 1 96.81 263 ARG B N 1
ATOM 4404 C CA . ARG B 1 263 ? 10.18 -23.125 -15.109 1 96.81 263 ARG B CA 1
ATOM 4405 C C . ARG B 1 263 ? 10.469 -22.781 -13.656 1 96.81 263 ARG B C 1
ATOM 4407 O O . ARG B 1 263 ? 11.141 -23.547 -12.953 1 96.81 263 ARG B O 1
ATOM 4414 N N . ILE B 1 264 ? 9.977 -21.641 -13.219 1 97.69 264 ILE B N 1
ATOM 4415 C CA . ILE B 1 264 ? 10.18 -21.234 -11.836 1 97.69 264 ILE B CA 1
ATOM 4416 C C . ILE B 1 264 ? 9.352 -22.125 -10.914 1 97.69 264 ILE B C 1
ATOM 4418 O O . ILE B 1 264 ? 9.859 -22.625 -9.906 1 97.69 264 ILE B O 1
ATOM 4422 N N . VAL B 1 265 ? 8.109 -22.328 -11.273 1 98.44 265 VAL B N 1
ATOM 4423 C CA . VAL B 1 265 ? 7.223 -23.172 -10.484 1 98.44 265 VAL B CA 1
ATOM 4424 C C . VAL B 1 265 ? 7.816 -24.578 -10.375 1 98.44 265 VAL B C 1
ATOM 4426 O O . VAL B 1 265 ? 7.895 -25.141 -9.281 1 98.44 265 VAL B O 1
ATOM 4429 N N . SER B 1 266 ? 8.258 -25.109 -11.5 1 97.94 266 SER B N 1
ATOM 4430 C CA . SER B 1 266 ? 8.844 -26.453 -11.531 1 97.94 266 SER B CA 1
ATOM 4431 C C . SER B 1 266 ? 10.156 -26.5 -10.758 1 97.94 266 SER B C 1
ATOM 4433 O O . SER B 1 266 ? 10.438 -27.469 -10.062 1 97.94 266 SER B O 1
ATOM 4435 N N . GLY B 1 267 ? 10.969 -25.453 -10.93 1 98.25 267 GLY B N 1
ATOM 4436 C CA . GLY B 1 267 ? 12.234 -25.406 -10.211 1 98.25 267 GLY B CA 1
ATOM 4437 C C . GLY B 1 267 ? 12.062 -25.484 -8.703 1 98.25 267 GLY B C 1
ATOM 4438 O O . GLY B 1 267 ? 12.789 -26.219 -8.031 1 98.25 267 GLY B O 1
ATOM 4439 N N . ILE B 1 268 ? 11.109 -24.75 -8.18 1 98.69 268 ILE B N 1
ATOM 4440 C CA . ILE B 1 268 ? 10.844 -24.734 -6.75 1 98.69 268 ILE B CA 1
ATOM 4441 C C . ILE B 1 268 ? 10.289 -26.094 -6.312 1 98.69 268 ILE B C 1
ATOM 4443 O O . ILE B 1 268 ? 10.742 -26.672 -5.324 1 98.69 268 ILE B O 1
ATOM 4447 N N . SER B 1 269 ? 9.289 -26.609 -7.043 1 98.38 269 SER B N 1
ATOM 4448 C CA . SER B 1 269 ? 8.625 -27.859 -6.66 1 98.38 269 SER B CA 1
ATOM 4449 C C . SER B 1 269 ? 9.586 -29.031 -6.688 1 98.38 269 SER B C 1
ATOM 4451 O O . SER B 1 269 ? 9.555 -29.891 -5.801 1 98.38 269 SER B O 1
ATOM 4453 N N . GLU B 1 270 ? 10.414 -29.094 -7.723 1 98.31 270 GLU B N 1
ATOM 4454 C CA . GLU B 1 270 ? 11.398 -30.156 -7.836 1 98.31 270 GLU B CA 1
ATOM 4455 C C . GLU B 1 270 ? 12.406 -30.109 -6.695 1 98.31 270 GLU B C 1
ATOM 4457 O O . GLU B 1 270 ? 12.727 -31.141 -6.094 1 98.31 270 GLU B O 1
ATOM 4462 N N . ARG B 1 271 ? 12.867 -28.984 -6.402 1 98.44 271 ARG B N 1
ATOM 4463 C CA . ARG B 1 271 ? 13.844 -28.797 -5.328 1 98.44 271 ARG B CA 1
ATOM 4464 C C . ARG B 1 271 ? 13.258 -29.219 -3.984 1 98.44 271 ARG B C 1
ATOM 4466 O O . ARG B 1 271 ? 13.977 -29.75 -3.129 1 98.44 271 ARG B O 1
ATOM 4473 N N . LEU B 1 272 ? 12 -28.938 -3.775 1 98.69 272 LEU B N 1
ATOM 4474 C CA . LEU B 1 272 ? 11.359 -29.219 -2.496 1 98.69 272 LEU B CA 1
ATOM 4475 C C . LEU B 1 272 ? 10.758 -30.625 -2.482 1 98.69 272 LEU B C 1
ATOM 4477 O O . LEU B 1 272 ? 10.25 -31.078 -1.454 1 98.69 272 LEU B O 1
ATOM 4481 N N . GLY B 1 273 ? 10.727 -31.281 -3.65 1 98.5 273 GLY B N 1
ATOM 4482 C CA . GLY B 1 273 ? 10.32 -32.688 -3.738 1 98.5 273 GLY B CA 1
ATOM 4483 C C . GLY B 1 273 ? 8.82 -32.844 -3.9 1 98.5 273 GLY B C 1
ATOM 4484 O O . GLY B 1 273 ? 8.266 -33.906 -3.547 1 98.5 273 GLY B O 1
ATOM 4485 N N . PHE B 1 274 ? 8.172 -31.844 -4.406 1 98.5 274 PHE B N 1
ATOM 4486 C CA . PHE B 1 274 ? 6.734 -31.953 -4.594 1 98.5 274 PHE B CA 1
ATOM 4487 C C . PHE B 1 274 ? 6.414 -32.594 -5.941 1 98.5 274 PHE B C 1
ATOM 4489 O O . PHE B 1 274 ? 6.934 -32.188 -6.973 1 98.5 274 PHE B O 1
ATOM 4496 N N . PRO B 1 275 ? 5.551 -33.625 -5.941 1 97 275 PRO B N 1
ATOM 4497 C CA . PRO B 1 275 ? 5.078 -34.125 -7.23 1 97 275 PRO B CA 1
ATOM 4498 C C . PRO B 1 275 ? 4.184 -33.125 -7.969 1 97 275 PRO B C 1
ATOM 4500 O O . PRO B 1 275 ? 3.584 -32.25 -7.344 1 97 275 PRO B O 1
ATOM 4503 N N . ARG B 1 276 ? 4.031 -33.281 -9.227 1 94.88 276 ARG B N 1
ATOM 4504 C CA . ARG B 1 276 ? 3.338 -32.312 -10.094 1 94.88 276 ARG B CA 1
ATOM 4505 C C . ARG B 1 276 ? 1.864 -32.219 -9.719 1 94.88 276 ARG B C 1
ATOM 4507 O O . ARG B 1 276 ? 1.268 -31.141 -9.836 1 94.88 276 ARG B O 1
ATOM 4514 N N . GLU B 1 277 ? 1.249 -33.281 -9.312 1 93.19 277 GLU B N 1
ATOM 4515 C CA . GLU B 1 277 ? -0.183 -33.312 -9.031 1 93.19 277 GLU B CA 1
ATOM 4516 C C . GLU B 1 277 ? -0.525 -32.438 -7.824 1 93.19 277 GLU B C 1
ATOM 4518 O O . GLU B 1 277 ? -1.683 -32.062 -7.629 1 93.19 277 GLU B O 1
ATOM 4523 N N . LYS B 1 278 ? 0.469 -32.062 -7.008 1 95.31 278 LYS B N 1
ATOM 4524 C CA . LYS B 1 278 ? 0.248 -31.234 -5.824 1 95.31 278 LYS B CA 1
ATOM 4525 C C . LYS B 1 278 ? 0.596 -29.766 -6.094 1 95.31 278 LYS B C 1
ATOM 4527 O O . LYS B 1 278 ? 0.557 -28.938 -5.184 1 95.31 278 LYS B O 1
ATOM 4532 N N . VAL B 1 279 ? 0.952 -29.484 -7.312 1 96.62 279 VAL B N 1
ATOM 4533 C CA . VAL B 1 279 ? 1.371 -28.141 -7.676 1 96.62 279 VAL B CA 1
ATOM 4534 C C . VAL B 1 279 ? 0.462 -27.594 -8.773 1 96.62 279 VAL B C 1
ATOM 4536 O O . VAL B 1 279 ? 0.776 -27.703 -9.961 1 96.62 279 VAL B O 1
ATOM 4539 N N . PRO B 1 280 ? -0.628 -26.922 -8.375 1 94.75 280 PRO B N 1
ATOM 4540 C CA . PRO B 1 280 ? -1.572 -26.438 -9.375 1 94.75 280 PRO B CA 1
ATOM 4541 C C . PRO B 1 280 ? -0.966 -25.359 -10.281 1 94.75 280 PRO B C 1
ATOM 4543 O O . PRO B 1 280 ? -0.158 -24.547 -9.82 1 94.75 280 PRO B O 1
ATOM 4546 N N . LEU B 1 281 ? -1.425 -25.344 -11.562 1 95.06 281 LEU B N 1
ATOM 4547 C CA . LEU B 1 281 ? -0.952 -24.422 -12.578 1 95.06 281 LEU B CA 1
ATOM 4548 C C . LEU B 1 281 ? -2.123 -23.734 -13.273 1 95.06 281 LEU B C 1
ATOM 4550 O O . LEU B 1 281 ? -3.041 -24.391 -13.758 1 95.06 281 LEU B O 1
ATOM 4554 N N . THR B 1 282 ? -2.121 -22.438 -13.234 1 95.12 282 THR B N 1
ATOM 4555 C CA . THR B 1 282 ? -3.1 -21.656 -13.984 1 95.12 282 THR B CA 1
ATOM 4556 C C . THR B 1 282 ? -2.416 -20.828 -15.07 1 95.12 282 THR B C 1
ATOM 4558 O O . THR B 1 282 ? -3.072 -20.344 -15.992 1 95.12 282 THR B O 1
ATOM 4561 N N . LEU B 1 283 ? -1.149 -20.734 -15.008 1 96.56 283 LEU B N 1
ATOM 4562 C CA . LEU B 1 283 ? -0.317 -19.953 -15.914 1 96.56 283 LEU B CA 1
ATOM 4563 C C . LEU B 1 283 ? -0.539 -20.375 -17.359 1 96.56 283 LEU B C 1
ATOM 4565 O O . LEU B 1 283 ? -0.506 -19.547 -18.266 1 96.56 283 LEU B O 1
ATOM 4569 N N . CYS B 1 284 ? -0.783 -21.656 -17.609 1 96.69 284 CYS B N 1
ATOM 4570 C CA . CYS B 1 284 ? -0.848 -22.234 -18.953 1 96.69 284 CYS B CA 1
ATOM 4571 C C . CYS B 1 284 ? -1.978 -21.594 -19.75 1 96.69 284 CYS B C 1
ATOM 4573 O O . CYS B 1 284 ? -1.863 -21.422 -20.969 1 96.69 284 CYS B O 1
ATOM 4575 N N . ASP B 1 285 ? -2.984 -21.188 -19 1 95.81 285 ASP B N 1
ATOM 4576 C CA . ASP B 1 285 ? -4.191 -20.766 -19.719 1 95.81 285 ASP B CA 1
ATOM 4577 C C . ASP B 1 285 ? -4.441 -19.281 -19.562 1 95.81 285 ASP B C 1
ATOM 4579 O O . ASP B 1 285 ? -5.227 -18.688 -20.312 1 95.81 285 ASP B O 1
ATOM 4583 N N . HIS B 1 286 ? -3.773 -18.625 -18.625 1 97.38 286 HIS B N 1
ATOM 4584 C CA . HIS B 1 286 ? -4.098 -17.234 -18.359 1 97.38 286 HIS B CA 1
ATOM 4585 C C . HIS B 1 286 ? -2.859 -16.344 -18.484 1 97.38 286 HIS B C 1
ATOM 4587 O O . HIS B 1 286 ? -2.971 -15.125 -18.547 1 97.38 286 HIS B O 1
ATOM 4593 N N . GLY B 1 287 ? -1.678 -16.984 -18.594 1 98.31 287 GLY B N 1
ATOM 4594 C CA . GLY B 1 287 ? -0.442 -16.234 -18.484 1 98.31 287 GLY B CA 1
ATOM 4595 C C . GLY B 1 287 ? -0.123 -15.812 -17.062 1 98.31 287 GLY B C 1
ATOM 4596 O O . GLY B 1 287 ? -0.816 -16.203 -16.125 1 98.31 287 GLY B O 1
ATOM 4597 N N . ASN B 1 288 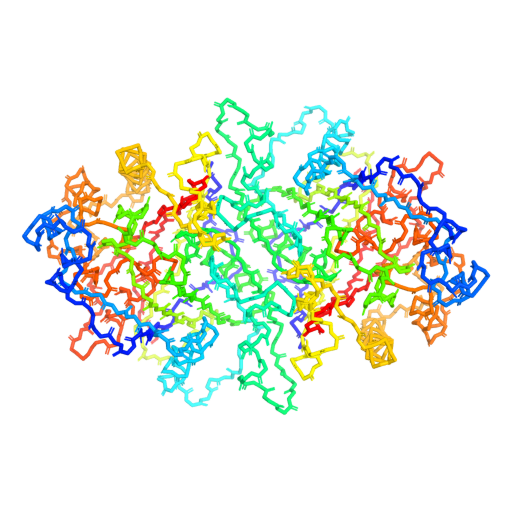? 1.011 -15.156 -16.906 1 98.38 288 ASN B N 1
ATOM 4598 C CA . ASN B 1 288 ? 1.383 -14.562 -15.633 1 98.38 288 ASN B CA 1
ATOM 4599 C C . ASN B 1 288 ? 0.52 -13.344 -15.312 1 98.38 288 ASN B C 1
ATOM 4601 O O . ASN B 1 288 ? 0.703 -12.273 -15.898 1 98.38 288 ASN B O 1
ATOM 4605 N N . THR B 1 289 ? -0.342 -13.5 -14.367 1 98.44 289 THR B N 1
ATOM 4606 C CA . THR B 1 289 ? -1.219 -12.398 -13.992 1 98.44 289 THR B CA 1
ATOM 4607 C C . THR B 1 289 ? -0.684 -11.68 -12.758 1 98.44 289 THR B C 1
ATOM 4609 O O . THR B 1 289 ? -1.453 -11.094 -11.992 1 98.44 289 THR B O 1
ATOM 4612 N N . SER B 1 290 ? 0.57 -11.812 -12.539 1 97.94 290 SER B N 1
ATOM 4613 C CA . SER B 1 290 ? 1.309 -11.062 -11.531 1 97.94 290 SER B CA 1
ATOM 4614 C C . SER B 1 290 ? 0.701 -11.266 -10.141 1 97.94 290 SER B C 1
ATOM 4616 O O . SER B 1 290 ? 0.514 -12.398 -9.695 1 97.94 290 SER B O 1
ATOM 4618 N N . SER B 1 291 ? 0.329 -10.219 -9.477 1 98.25 291 SER B N 1
ATOM 4619 C CA . SER B 1 291 ? -0.09 -10.312 -8.078 1 98.25 291 SER B CA 1
ATOM 4620 C C . SER B 1 291 ? -1.392 -11.094 -7.945 1 98.25 291 SER B C 1
ATOM 4622 O O . SER B 1 291 ? -1.727 -11.57 -6.855 1 98.25 291 SER B O 1
ATOM 4624 N N . ALA B 1 292 ? -2.166 -11.211 -8.992 1 98.62 292 ALA B N 1
ATOM 4625 C CA . ALA B 1 292 ? -3.467 -11.867 -8.945 1 98.62 292 ALA B CA 1
ATOM 4626 C C . ALA B 1 292 ? -3.318 -13.383 -9.078 1 98.62 292 ALA B C 1
ATOM 4628 O O . ALA B 1 292 ? -4.258 -14.133 -8.797 1 98.62 292 ALA B O 1
ATOM 4629 N N . SER B 1 293 ? -2.168 -13.852 -9.477 1 98.31 293 SER B N 1
ATOM 4630 C CA . SER B 1 293 ? -2.027 -15.227 -9.953 1 98.31 293 SER B CA 1
ATOM 4631 C C . SER B 1 293 ? -2.236 -16.234 -8.82 1 98.31 293 SER B C 1
ATOM 4633 O O . SER B 1 293 ? -2.826 -17.281 -9.031 1 98.31 293 SER B O 1
ATOM 4635 N N . LEU B 1 294 ? -1.65 -15.93 -7.621 1 98.25 294 LEU B N 1
ATOM 4636 C CA . LEU B 1 294 ? -1.843 -16.844 -6.496 1 98.25 294 LEU B CA 1
ATOM 4637 C C . LEU B 1 294 ? -3.32 -16.953 -6.141 1 98.25 294 LEU B C 1
ATOM 4639 O O . LEU B 1 294 ? -3.822 -18.062 -5.906 1 98.25 294 LEU B O 1
ATOM 4643 N N . GLY B 1 295 ? -4.012 -15.789 -6.082 1 97.94 295 GLY B N 1
ATOM 4644 C CA . GLY B 1 295 ? -5.438 -15.789 -5.801 1 97.94 295 GLY B CA 1
ATOM 4645 C C . GLY B 1 295 ? -6.258 -16.5 -6.855 1 97.94 295 GLY B C 1
ATOM 4646 O O . GLY B 1 295 ? -7.211 -17.219 -6.531 1 97.94 295 GLY B O 1
ATOM 4647 N N . ILE B 1 296 ? -5.895 -16.312 -8.102 1 97.44 296 ILE B N 1
ATOM 4648 C CA . ILE B 1 296 ? -6.578 -16.984 -9.203 1 97.44 296 ILE B CA 1
ATOM 4649 C C . ILE B 1 296 ? -6.41 -18.5 -9.055 1 97.44 296 ILE B C 1
ATOM 4651 O O . ILE B 1 296 ? -7.375 -19.25 -9.211 1 97.44 296 ILE B O 1
ATOM 4655 N N . THR B 1 297 ? -5.211 -18.938 -8.734 1 96.19 297 THR B N 1
ATOM 4656 C CA . THR B 1 297 ? -4.926 -20.359 -8.586 1 96.19 297 THR B CA 1
ATOM 4657 C C . THR B 1 297 ? -5.684 -20.953 -7.395 1 96.19 297 THR B C 1
ATOM 4659 O O . THR B 1 297 ? -6.238 -22.047 -7.48 1 96.19 297 THR B O 1
ATOM 4662 N N . LEU B 1 298 ? -5.719 -20.219 -6.297 1 95.06 298 LEU B N 1
ATOM 4663 C CA . LEU B 1 298 ? -6.488 -20.656 -5.137 1 95.06 298 LEU B CA 1
ATOM 4664 C C . LEU B 1 298 ? -7.973 -20.719 -5.469 1 95.06 298 LEU B C 1
ATOM 4666 O O . LEU B 1 298 ? -8.672 -21.625 -5.004 1 95.06 298 LEU B O 1
ATOM 4670 N N . GLY B 1 299 ? -8.414 -19.688 -6.199 1 91.5 299 GLY B N 1
ATOM 4671 C CA . GLY B 1 299 ? -9.812 -19.656 -6.598 1 91.5 299 GLY B CA 1
ATOM 4672 C C . GLY B 1 299 ? -10.242 -20.906 -7.344 1 91.5 299 GLY B C 1
ATOM 4673 O O . GLY B 1 299 ? -11.398 -21.328 -7.23 1 91.5 299 GLY B O 1
ATOM 4674 N N . ASP B 1 300 ? -9.328 -21.406 -8.102 1 83.06 300 ASP B N 1
ATOM 4675 C CA . ASP B 1 300 ? -9.625 -22.641 -8.828 1 83.06 300 ASP B CA 1
ATOM 4676 C C . ASP B 1 300 ? -9.93 -23.797 -7.871 1 83.06 300 ASP B C 1
ATOM 4678 O O . ASP B 1 300 ? -10.75 -24.656 -8.18 1 83.06 300 ASP B O 1
ATOM 4682 N N . PHE B 1 301 ? -9.258 -23.844 -6.695 1 76.12 301 PHE B N 1
ATOM 4683 C CA . PHE B 1 301 ? -9.539 -24.859 -5.684 1 76.12 301 PHE B CA 1
ATOM 4684 C C . PHE B 1 301 ? -10.914 -24.625 -5.066 1 76.12 301 PHE B C 1
ATOM 4686 O O . PHE B 1 301 ? -11.648 -25.578 -4.812 1 76.12 301 PHE B O 1
ATOM 4693 N N . PHE B 1 302 ? -11.25 -23.422 -4.844 1 71.5 302 PHE B N 1
ATOM 4694 C CA . PHE B 1 302 ? -12.477 -23.047 -4.145 1 71.5 302 PHE B CA 1
ATOM 4695 C C . PHE B 1 302 ? -13.672 -23.078 -5.098 1 71.5 302 PHE B C 1
ATOM 4697 O O . PHE B 1 302 ? -14.781 -23.422 -4.699 1 71.5 302 PHE B O 1
ATOM 4704 N N . ALA B 1 303 ? -13.523 -22.594 -6.18 1 62.75 303 ALA B N 1
ATOM 4705 C CA . ALA B 1 303 ? -14.648 -22.297 -7.07 1 62.75 303 ALA B CA 1
ATOM 4706 C C . ALA B 1 303 ? -14.867 -23.438 -8.062 1 62.75 303 ALA B C 1
ATOM 4708 O O . ALA B 1 303 ? -15.953 -23.562 -8.641 1 62.75 303 ALA B O 1
ATOM 4709 N N . GLY B 1 304 ? -13.906 -24.062 -8.281 1 57.72 304 GLY B N 1
ATOM 4710 C CA . GLY B 1 304 ? -14.039 -25.016 -9.375 1 57.72 304 GLY B CA 1
ATOM 4711 C C . GLY B 1 304 ? -15.039 -26.109 -9.102 1 57.72 304 GLY B C 1
ATOM 4712 O O . GLY B 1 304 ? -15.195 -26.547 -7.953 1 57.72 304 GLY B O 1
ATOM 4713 N N . GLU B 1 305 ? -15.859 -26.141 -10.133 1 55.09 305 GLU B N 1
ATOM 4714 C CA . GLU B 1 305 ? -16.766 -27.281 -10.078 1 55.09 305 GLU B CA 1
ATOM 4715 C C . GLU B 1 305 ? -16 -28.594 -9.859 1 55.09 305 GLU B C 1
ATOM 4717 O O . GLU B 1 305 ? -15.094 -28.922 -10.625 1 55.09 305 GLU B O 1
ATOM 4722 N N . GLY B 1 306 ? -16.25 -29.234 -8.852 1 54.88 306 GLY B N 1
ATOM 4723 C CA . GLY B 1 306 ? -15.633 -30.531 -8.594 1 54.88 306 GLY B CA 1
ATOM 4724 C C . GLY B 1 306 ? -14.32 -30.438 -7.84 1 54.88 306 GLY B C 1
ATOM 4725 O O . GLY B 1 306 ? -13.742 -31.469 -7.461 1 54.88 306 GLY B O 1
ATOM 4726 N N . ARG B 1 307 ? -13.906 -29.203 -7.82 1 60.66 307 ARG B N 1
ATOM 4727 C CA . ARG B 1 307 ? -12.641 -29.141 -7.102 1 60.66 307 ARG B CA 1
ATOM 4728 C C . ARG B 1 307 ? -12.867 -28.891 -5.613 1 60.66 307 ARG B C 1
ATOM 4730 O O . ARG B 1 307 ? -13.82 -28.203 -5.23 1 60.66 307 ARG B O 1
ATOM 4737 N N . SER B 1 308 ? -12.273 -29.688 -4.867 1 71.25 308 SER B N 1
ATOM 4738 C CA . SER B 1 308 ? -12.297 -29.609 -3.41 1 71.25 308 SER B CA 1
ATOM 4739 C C . SER B 1 308 ? -10.914 -29.266 -2.857 1 71.25 308 SER B C 1
ATOM 4741 O O . SER B 1 308 ? -9.898 -29.594 -3.475 1 71.25 308 SER B O 1
ATOM 4743 N N . LEU B 1 309 ? -11.023 -28.453 -1.836 1 77.25 309 LEU B N 1
ATOM 4744 C CA . LEU B 1 309 ? -9.766 -28.219 -1.128 1 77.25 309 LEU B CA 1
ATOM 4745 C C . LEU B 1 309 ? -9.078 -29.531 -0.771 1 77.25 309 LEU B C 1
ATOM 4747 O O . LEU B 1 309 ? -9.742 -30.5 -0.392 1 77.25 309 LEU B O 1
ATOM 4751 N N . PRO B 1 310 ? -7.812 -29.484 -1.147 1 78.06 310 PRO B N 1
ATOM 4752 C CA . PRO B 1 310 ? -7.086 -30.688 -0.769 1 78.06 310 PRO B CA 1
ATOM 4753 C C . PRO B 1 310 ? -7.113 -30.953 0.736 1 78.06 310 PRO B C 1
ATOM 4755 O O . PRO B 1 310 ? -7.402 -30.047 1.518 1 78.06 310 PRO B O 1
ATOM 4758 N N . ARG B 1 311 ? -6.867 -32.312 0.954 1 83.25 311 ARG B N 1
ATOM 4759 C CA . ARG B 1 311 ? -6.703 -32.656 2.359 1 83.25 311 ARG B CA 1
ATOM 4760 C C . ARG B 1 311 ? -5.32 -32.281 2.865 1 83.25 311 ARG B C 1
ATOM 4762 O O . ARG B 1 311 ? -4.324 -32.406 2.15 1 83.25 311 ARG B O 1
ATOM 4769 N N . GLY B 1 312 ? -5.266 -31.562 3.957 1 91.44 312 GLY B N 1
ATOM 4770 C CA . GLY B 1 312 ? -4.012 -31.141 4.566 1 91.44 312 GLY B CA 1
ATOM 4771 C C . GLY B 1 312 ? -3.695 -29.672 4.344 1 91.44 312 GLY B C 1
ATOM 4772 O O . GLY B 1 312 ? -4.418 -28.984 3.625 1 91.44 312 GLY B O 1
ATOM 4773 N N . PRO B 1 313 ? -2.566 -29.266 4.816 1 96.5 313 PRO B N 1
ATOM 4774 C CA . PRO B 1 313 ? -2.18 -27.859 4.73 1 96.5 313 PRO B CA 1
ATOM 4775 C C . PRO B 1 313 ? -1.767 -27.453 3.32 1 96.5 313 PRO B C 1
ATOM 4777 O O . PRO B 1 313 ? -1.219 -28.266 2.57 1 96.5 313 PRO B O 1
ATOM 4780 N N . LEU B 1 314 ? -2.064 -26.234 3.02 1 97.19 314 LEU B N 1
ATOM 4781 C CA . LEU B 1 314 ? -1.553 -25.609 1.806 1 97.19 314 LEU B CA 1
ATOM 4782 C C . LEU B 1 314 ? -0.322 -24.766 2.107 1 97.19 314 LEU B C 1
ATOM 4784 O O . LEU B 1 314 ? -0.308 -24.016 3.082 1 97.19 314 LEU B O 1
ATOM 4788 N N . LEU B 1 315 ? 0.736 -24.969 1.314 1 98.31 315 LEU B N 1
ATOM 4789 C CA . LEU B 1 315 ? 1.895 -24.078 1.364 1 98.31 315 LEU B CA 1
ATOM 4790 C C . LEU B 1 315 ? 1.859 -23.078 0.219 1 98.31 315 LEU B C 1
ATOM 4792 O O . LEU B 1 315 ? 1.602 -23.438 -0.93 1 98.31 315 LEU B O 1
ATOM 4796 N N . LEU B 1 316 ? 2.027 -21.844 0.569 1 98.56 316 LEU B N 1
ATOM 4797 C CA . LEU B 1 316 ? 2.012 -20.766 -0.407 1 98.56 316 LEU B CA 1
ATOM 4798 C C . LEU B 1 316 ? 3.412 -20.203 -0.614 1 98.56 316 LEU B C 1
ATOM 4800 O O . LEU B 1 316 ? 4.234 -20.219 0.304 1 98.56 316 LEU B O 1
ATOM 4804 N N . GLY B 1 317 ? 3.66 -19.625 -1.777 1 98.56 317 GLY B N 1
ATOM 4805 C CA . GLY B 1 317 ? 4.891 -18.906 -2.062 1 98.56 317 GLY B CA 1
ATOM 4806 C C . GLY B 1 317 ? 4.773 -17.969 -3.246 1 98.56 317 GLY B C 1
ATOM 4807 O O . GLY B 1 317 ? 4.148 -18.312 -4.254 1 98.56 317 GLY B O 1
ATOM 4808 N N . ALA B 1 318 ? 5.316 -16.812 -3.119 1 98.44 318 ALA B N 1
ATOM 4809 C CA . ALA B 1 318 ? 5.34 -15.836 -4.199 1 98.44 318 ALA B CA 1
ATOM 4810 C C . ALA B 1 318 ? 6.582 -14.953 -4.109 1 98.44 318 ALA B C 1
ATOM 4812 O O . ALA B 1 318 ? 7.012 -14.578 -3.014 1 98.44 318 ALA B O 1
ATOM 4813 N N . ALA B 1 319 ? 7.152 -14.641 -5.215 1 96.31 319 ALA B N 1
ATOM 4814 C CA . ALA B 1 319 ? 8.203 -13.633 -5.355 1 96.31 319 ALA B CA 1
ATOM 4815 C C . ALA B 1 319 ? 7.848 -12.625 -6.445 1 96.31 319 ALA B C 1
ATOM 4817 O O . ALA B 1 319 ? 7.184 -12.969 -7.43 1 96.31 319 ALA B O 1
ATOM 4818 N N . GLY B 1 320 ? 8.211 -11.406 -6.215 1 92.81 320 GLY B N 1
ATOM 4819 C CA . GLY B 1 320 ? 7.871 -10.375 -7.176 1 92.81 320 GLY B CA 1
ATOM 4820 C C . GLY B 1 320 ? 8.992 -9.375 -7.402 1 92.81 320 GLY B C 1
ATOM 4821 O O . GLY B 1 320 ? 10.062 -9.484 -6.801 1 92.81 320 GLY B O 1
ATOM 4822 N N . GLY B 1 321 ? 8.648 -8.477 -8.406 1 88.81 321 GLY B N 1
ATOM 4823 C CA . GLY B 1 321 ? 9.586 -7.41 -8.711 1 88.81 321 GLY B CA 1
ATOM 4824 C C . GLY B 1 321 ? 10.023 -6.633 -7.484 1 88.81 321 GLY B C 1
ATOM 4825 O O . GLY B 1 321 ? 9.227 -6.395 -6.578 1 88.81 321 GLY B O 1
ATOM 4826 N N . GLY B 1 322 ? 11.18 -6.113 -7.57 1 80.88 322 GLY B N 1
ATOM 4827 C CA . GLY B 1 322 ? 11.758 -5.441 -6.418 1 80.88 322 GLY B CA 1
ATOM 4828 C C . GLY B 1 322 ? 12.438 -6.391 -5.449 1 80.88 322 GLY B C 1
ATOM 4829 O O . GLY B 1 322 ? 13.133 -5.953 -4.531 1 80.88 322 GLY B O 1
ATOM 4830 N N . ILE B 1 323 ? 11.906 -7.84 -5.602 1 78.94 323 ILE B N 1
ATOM 4831 C CA . ILE B 1 323 ? 12.398 -9.055 -4.957 1 78.94 323 ILE B CA 1
ATOM 4832 C C . ILE B 1 323 ? 11.75 -9.211 -3.588 1 78.94 323 ILE B C 1
ATOM 4834 O O . ILE B 1 323 ? 12.375 -9.703 -2.646 1 78.94 323 ILE B O 1
ATOM 4838 N N . THR B 1 324 ? 10.82 -8.734 -3.523 1 94 324 THR B N 1
ATOM 4839 C CA . THR B 1 324 ? 9.883 -9.016 -2.443 1 94 324 THR B CA 1
ATOM 4840 C C . THR B 1 324 ? 9.406 -10.461 -2.51 1 94 324 THR B C 1
ATOM 4842 O O . THR B 1 324 ? 9.234 -11.016 -3.598 1 94 324 THR B O 1
ATOM 4845 N N . TRP B 1 325 ? 9.172 -11.062 -1.337 1 96.75 325 TRP B N 1
ATOM 4846 C CA . TRP B 1 325 ? 8.656 -12.422 -1.368 1 96.75 325 TRP B CA 1
ATOM 4847 C C . TRP B 1 325 ? 7.801 -12.711 -0.139 1 96.75 325 TRP B C 1
ATOM 4849 O O . TRP B 1 325 ? 7.805 -11.938 0.821 1 96.75 325 TRP B O 1
ATOM 4859 N N . GLY B 1 326 ? 6.988 -13.703 -0.226 1 97.56 326 GLY B N 1
ATOM 4860 C CA . GLY B 1 326 ? 6.188 -14.211 0.875 1 97.56 326 GLY B CA 1
ATOM 4861 C C . GLY B 1 326 ? 5.941 -15.703 0.796 1 97.56 326 GLY B C 1
ATOM 4862 O O . GLY B 1 326 ? 5.852 -16.266 -0.297 1 97.56 326 GLY B O 1
ATOM 4863 N N . VAL B 1 327 ? 5.926 -16.375 1.953 1 98.12 327 VAL B N 1
ATOM 4864 C CA . VAL B 1 327 ? 5.566 -17.781 2.082 1 98.12 327 VAL B CA 1
ATOM 4865 C C . VAL B 1 327 ? 4.574 -17.953 3.23 1 98.12 327 VAL B C 1
ATOM 4867 O O . VAL B 1 327 ? 4.473 -17.094 4.109 1 98.12 327 VAL B O 1
ATOM 4870 N N . GLY B 1 328 ? 3.838 -19 3.125 1 97.62 328 GLY B N 1
ATOM 4871 C CA . GLY B 1 328 ? 2.881 -19.188 4.203 1 97.62 328 GLY B CA 1
ATOM 4872 C C . GLY B 1 328 ? 2.227 -20.562 4.191 1 97.62 328 GLY B C 1
ATOM 4873 O O . GLY B 1 328 ? 2.447 -21.344 3.271 1 97.62 328 GLY B O 1
ATOM 4874 N N . ARG B 1 329 ? 1.555 -20.844 5.27 1 97.62 329 ARG B N 1
ATOM 4875 C CA . ARG B 1 329 ? 0.77 -22.062 5.453 1 97.62 329 ARG B CA 1
ATOM 4876 C C . ARG B 1 329 ? -0.691 -21.734 5.742 1 97.62 329 ARG B C 1
ATOM 4878 O O . ARG B 1 329 ? -0.986 -20.891 6.594 1 97.62 329 ARG B O 1
ATOM 4885 N N . LEU B 1 330 ? -1.562 -22.281 4.996 1 96.94 330 LEU B N 1
ATOM 4886 C CA . LEU B 1 330 ? -2.998 -22.266 5.258 1 96.94 330 LEU B CA 1
ATOM 4887 C C . LEU B 1 330 ? -3.51 -23.656 5.617 1 96.94 330 LEU B C 1
ATOM 4889 O O . LEU B 1 330 ? -3.096 -24.641 5.016 1 96.94 330 LEU B O 1
ATOM 4893 N N . ASP B 1 331 ? -4.398 -23.703 6.594 1 95.94 331 ASP B N 1
ATOM 4894 C CA . ASP B 1 331 ? -4.93 -24.984 7.043 1 95.94 331 ASP B CA 1
ATOM 4895 C C . ASP B 1 331 ? -6.422 -25.094 6.738 1 95.94 331 ASP B C 1
ATOM 4897 O O . ASP B 1 331 ? -7.219 -24.281 7.203 1 95.94 331 ASP B O 1
ATOM 4901 N N . PRO B 1 332 ? -6.781 -26.109 5.992 1 93.88 332 PRO B N 1
ATOM 4902 C CA . PRO B 1 332 ? -8.219 -26.359 5.848 1 93.88 332 PRO B CA 1
ATOM 4903 C C . PRO B 1 332 ? -8.891 -26.734 7.168 1 93.88 332 PRO B C 1
ATOM 4905 O O . PRO B 1 332 ? -8.359 -27.562 7.914 1 93.88 332 PRO B O 1
ATOM 4908 N N . VAL B 1 333 ? -9.945 -26.016 7.422 1 92.62 333 VAL B N 1
ATOM 4909 C CA . VAL B 1 333 ? -10.703 -26.297 8.641 1 92.62 333 VAL B CA 1
ATOM 4910 C C . VAL B 1 333 ? -12.195 -26.344 8.32 1 92.62 333 VAL B C 1
ATOM 4912 O O . VAL B 1 333 ? -12.688 -25.578 7.5 1 92.62 333 VAL B O 1
ATOM 4915 N N . GLU B 1 334 ? -12.852 -27.281 8.961 1 90.19 334 GLU B N 1
ATOM 4916 C CA . GLU B 1 334 ? -14.312 -27.344 8.867 1 90.19 334 GLU B CA 1
ATOM 4917 C C . GLU B 1 334 ? -14.961 -26.469 9.938 1 90.19 334 GLU B C 1
ATOM 4919 O O . GLU B 1 334 ? -14.672 -26.625 11.125 1 90.19 334 GLU B O 1
ATOM 4924 N N . THR B 1 335 ? -15.711 -25.5 9.453 1 85.75 335 THR B N 1
ATOM 4925 C CA . THR B 1 335 ? -16.344 -24.609 10.406 1 85.75 335 THR B CA 1
ATOM 4926 C C . THR B 1 335 ? -17.797 -25 10.648 1 85.75 335 THR B C 1
ATOM 4928 O O . THR B 1 335 ? -18.438 -25.594 9.781 1 85.75 335 THR B O 1
#